Protein AF-0000000068186604 (afdb_homodimer)

Foldseek 3Di:
DEEFDPDPPDLLVLLVVQLQVLLVVVVDDDDYQDLPPPDQDDVVCCVPPSLVVLLVVLQVDLAEEYEAEDDPQEGHPRRVSSLVSHDCDDPPDGSAAQRAYAYEYEYLADWDCRHVVRVVVSCVVSNHHYDPAHAYHHNSVPQADPVSHGDDDPRSVSSSVRSVRRSVVSVVRSVCRCVVRDDPVVVVVVVVD/DEEFDPDPPDLLVLLVVQLQVLLVVVVDDDDYQDLPPPDQDDVVCCVPPSLVVLLVVLQVDLAEEYEAEDDPQEGHPRRVSSLVSHDCDDPPDGSAAQRAYAYEYEYLADWDCRHVVRVVVSCVVSNHHYDPAHAYHHNSVPQADPVSHGDDDPRSVSSSVRSVRRSVVSVVRSVCRCVVRDDPVVVVVVVVD

pLDDT: mean 96.83, std 3.5, range [75.94, 99.0]

Sequence (386 aa):
VLYGSLRDSSFSRKLAYELARLLEALGCDVRVYNPRGLPVRDPTLEDHVKVQELRALTQWSDGHVWVSPEMHGTVTGVFKNQIDWIPLNTGSLRPTQGKTCLVAQVNGGSQSFNAVNALRLLARWMRMPCCTNQSSVAKAWQEFDEAGRMKASGFRERVVDCAEEFAKFTAVMVPVAEQLTDRFSERQEKAREVLYGSLRDSSFSRKLAYELARLLEALGCDVRVYNPRGLPVRDPTLEDHVKVQELRALTQWSDGHVWVSPEMHGTVTGVFKNQIDWIPLNTGSLRPTQGKTCLVAQVNGGSQSFNAVNALRLLARWMRMPCCTNQSSVAKAWQEFDEAGRMKASGFRERVVDCAEEFAKFTAVMVPVAEQLTDRFSERQEKARE

InterPro domains:
  IPR005025 NADPH-dependent FMN reductase-like domain [PF03358] (1-142)
  IPR014063 Arsenate resistance ArsH [PTHR43590] (1-191)
  IPR014063 Arsenate resistance ArsH [TIGR02690] (1-189)
  IPR029039 Flavoprotein-like superfamily [G3DSA:3.40.50.360] (1-193)
  IPR029039 Flavoprotein-like superfamily [SSF52218] (1-189)

Structure (mmCIF, N/CA/C/O backbone):
data_AF-0000000068186604-model_v1
#
loop_
_entity.id
_entity.type
_entity.pdbx_description
1 polymer 'NADPH-dependent FMN reductase-like domain-containing protein'
#
loop_
_atom_site.group_PDB
_atom_site.id
_atom_site.type_symbol
_atom_site.label_atom_id
_atom_site.label_alt_id
_atom_site.label_comp_id
_atom_site.label_asym_id
_atom_site.label_entity_id
_atom_site.label_seq_id
_atom_site.pdbx_PDB_ins_code
_atom_site.Cartn_x
_atom_site.Cartn_y
_atom_site.Cartn_z
_atom_site.occupancy
_atom_site.B_iso_or_equiv
_atom_site.auth_seq_id
_atom_site.auth_comp_id
_atom_site.auth_asym_id
_atom_site.auth_atom_id
_atom_site.pdbx_PDB_model_num
ATOM 1 N N . VAL A 1 1 ? 3.023 -18.109 -3.285 1 98.94 1 VAL A N 1
ATOM 2 C CA . VAL A 1 1 ? 1.743 -17.406 -3.355 1 98.94 1 VAL A CA 1
ATOM 3 C C . VAL A 1 1 ? 1.575 -16.516 -2.135 1 98.94 1 VAL A C 1
ATOM 5 O O . VAL A 1 1 ? 1.765 -16.953 -0.999 1 98.94 1 VAL A O 1
ATOM 8 N N . LEU A 1 2 ? 1.278 -15.219 -2.424 1 98.94 2 LEU A N 1
ATOM 9 C CA . LEU A 1 2 ? 1.022 -14.234 -1.379 1 98.94 2 LEU A CA 1
ATOM 10 C C . LEU A 1 2 ? -0.429 -13.773 -1.416 1 98.94 2 LEU A C 1
ATOM 12 O O . LEU A 1 2 ? -1.009 -13.617 -2.494 1 98.94 2 LEU A O 1
ATOM 16 N N . TYR A 1 3 ? -1.055 -13.555 -0.255 1 98.88 3 TYR A N 1
ATOM 17 C CA . TYR A 1 3 ? -2.396 -12.984 -0.186 1 98.88 3 TYR A CA 1
ATOM 18 C C . TYR A 1 3 ? -2.461 -11.867 0.85 1 98.88 3 TYR A C 1
ATOM 20 O O . TYR A 1 3 ? -1.599 -11.773 1.727 1 98.88 3 TYR A O 1
ATOM 28 N N . GLY A 1 4 ? -3.498 -11.016 0.772 1 98.5 4 GLY A N 1
ATOM 29 C CA . GLY A 1 4 ? -3.385 -9.719 1.414 1 98.5 4 GLY A CA 1
ATOM 30 C C . GLY A 1 4 ? -4.453 -9.469 2.461 1 98.5 4 GLY A C 1
ATOM 31 O O . GLY A 1 4 ? -4.852 -8.328 2.697 1 98.5 4 GLY A O 1
ATOM 32 N N . SER A 1 5 ? -5.047 -10.516 3.059 1 97.44 5 SER A N 1
ATOM 33 C CA . SER A 1 5 ? -6.043 -10.297 4.102 1 97.44 5 SER A CA 1
ATOM 34 C C . SER A 1 5 ? -5.855 -11.266 5.262 1 97.44 5 SER A C 1
ATOM 36 O O . SER A 1 5 ? -5.574 -12.445 5.047 1 97.44 5 SER A O 1
ATOM 38 N N . LEU A 1 6 ? -6.027 -10.758 6.477 1 97.06 6 LEU A N 1
ATOM 39 C CA . LEU A 1 6 ? -5.887 -11.57 7.68 1 97.06 6 LEU A CA 1
ATOM 40 C C . LEU A 1 6 ? -7.25 -11.883 8.289 1 97.06 6 LEU A C 1
ATOM 42 O O . LEU A 1 6 ? -7.332 -12.438 9.391 1 97.06 6 LEU A O 1
ATOM 46 N N . ARG A 1 7 ? -8.32 -11.516 7.559 1 95.12 7 ARG A N 1
ATOM 47 C CA . ARG A 1 7 ? -9.656 -11.859 8.016 1 95.12 7 ARG A CA 1
ATOM 48 C C . ARG A 1 7 ? -9.836 -13.375 8.102 1 95.12 7 ARG A C 1
ATOM 50 O O . ARG A 1 7 ? -9.25 -14.117 7.316 1 95.12 7 ARG A O 1
ATOM 57 N N . ASP A 1 8 ? -10.68 -13.773 9 1 91.94 8 ASP A N 1
ATOM 58 C CA . ASP A 1 8 ? -10.961 -15.203 9.117 1 91.94 8 ASP A CA 1
ATOM 59 C C . ASP A 1 8 ? -11.547 -15.75 7.816 1 91.94 8 ASP A C 1
ATOM 61 O O . ASP A 1 8 ? -11.117 -16.797 7.336 1 91.94 8 ASP A O 1
ATOM 65 N N . SER A 1 9 ? -12.555 -15.039 7.359 1 92.38 9 SER A N 1
ATOM 66 C CA . SER A 1 9 ? -13.102 -15.375 6.047 1 92.38 9 SER A CA 1
ATOM 67 C C . SER A 1 9 ? -12.492 -14.508 4.953 1 92.38 9 SER A C 1
ATOM 69 O O . SER A 1 9 ? -13.141 -13.594 4.445 1 92.38 9 SER A O 1
ATOM 71 N N . SER A 1 10 ? -11.297 -14.805 4.57 1 96.44 10 SER A N 1
ATOM 72 C CA . SER A 1 10 ? -10.547 -14.031 3.584 1 96.44 10 SER A CA 1
ATOM 73 C C . SER A 1 10 ? -10.758 -14.578 2.176 1 96.44 10 SER A C 1
ATOM 75 O O . SER A 1 10 ? -10.328 -15.688 1.862 1 96.44 10 SER A O 1
ATOM 77 N N . PHE A 1 11 ? -11.32 -13.734 1.343 1 98.12 11 PHE A N 1
ATOM 78 C CA . PHE A 1 11 ? -11.555 -14.156 -0.032 1 98.12 11 PHE A CA 1
ATOM 79 C C . PHE A 1 11 ? -10.266 -14.109 -0.842 1 98.12 11 PHE A C 1
ATOM 81 O O . PHE A 1 11 ? -10.102 -14.859 -1.804 1 98.12 11 PHE A O 1
ATOM 88 N N . SER A 1 12 ? -9.336 -13.188 -0.485 1 98.56 12 SER A N 1
ATOM 89 C CA . SER A 1 12 ? -8.047 -13.227 -1.171 1 98.56 12 SER A CA 1
ATOM 90 C C . SER A 1 12 ? -7.281 -14.5 -0.851 1 98.56 12 SER A C 1
ATOM 92 O O . SER A 1 12 ? -6.586 -15.047 -1.71 1 98.56 12 SER A O 1
ATOM 94 N N . ARG A 1 13 ? -7.383 -14.984 0.366 1 98.56 13 ARG A N 1
ATOM 95 C CA . ARG A 1 13 ? -6.762 -16.25 0.735 1 98.56 13 ARG A CA 1
ATOM 96 C C . ARG A 1 13 ? -7.398 -17.406 -0.021 1 98.56 13 ARG A C 1
ATOM 98 O O . ARG A 1 13 ? -6.695 -18.297 -0.528 1 98.56 13 ARG A O 1
ATOM 105 N N . LYS A 1 14 ? -8.727 -17.422 -0.071 1 98.75 14 LYS A N 1
ATOM 106 C CA . LYS A 1 14 ? -9.422 -18.469 -0.812 1 98.75 14 LYS A CA 1
ATOM 107 C C . LYS A 1 14 ? -9 -18.484 -2.277 1 98.75 14 LYS A C 1
ATOM 109 O O . LYS A 1 14 ? -8.75 -19.547 -2.846 1 98.75 14 LYS A O 1
ATOM 114 N N . LEU A 1 15 ? -8.906 -17.328 -2.885 1 98.88 15 LEU A N 1
ATOM 115 C CA . LEU A 1 15 ? -8.469 -17.25 -4.273 1 98.88 15 LEU A CA 1
ATOM 116 C C . L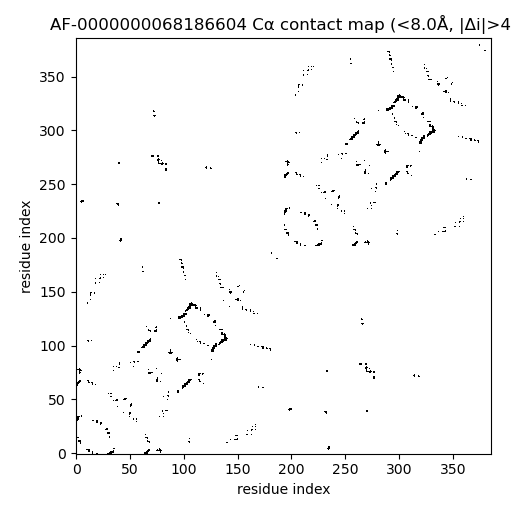EU A 1 15 ? -7.016 -17.703 -4.41 1 98.88 15 LEU A C 1
ATOM 118 O O . LEU A 1 15 ? -6.664 -18.391 -5.367 1 98.88 15 LEU A O 1
ATOM 122 N N . ALA A 1 16 ? -6.18 -17.281 -3.48 1 98.88 16 ALA A N 1
ATOM 123 C CA . ALA A 1 16 ? -4.785 -17.719 -3.469 1 98.88 16 ALA A CA 1
ATOM 124 C C . ALA A 1 16 ? -4.68 -19.234 -3.441 1 98.88 16 ALA A C 1
ATOM 126 O O . ALA A 1 16 ? -3.885 -19.828 -4.18 1 98.88 16 ALA A O 1
ATOM 127 N N . TYR A 1 17 ? -5.484 -19.859 -2.605 1 98.75 17 TYR A N 1
ATOM 128 C CA . TYR A 1 17 ? -5.477 -21.312 -2.506 1 98.75 17 TYR A CA 1
ATOM 129 C C . TYR A 1 17 ? -5.98 -21.953 -3.797 1 98.75 17 TYR A C 1
ATOM 131 O O . TYR A 1 17 ? -5.484 -23 -4.211 1 98.75 17 TYR A O 1
ATOM 139 N N . GLU A 1 18 ? -6.98 -21.344 -4.391 1 98.69 18 GLU A N 1
ATOM 140 C CA . GLU A 1 18 ? -7.465 -21.844 -5.676 1 98.69 18 GLU A CA 1
ATOM 141 C C . GLU A 1 18 ? -6.363 -21.797 -6.73 1 98.69 18 GLU A C 1
ATOM 143 O O . GLU A 1 18 ? -6.148 -22.781 -7.445 1 98.69 18 GLU A O 1
ATOM 148 N N . LEU A 1 19 ? -5.684 -20.719 -6.797 1 98.88 19 LEU A N 1
ATOM 149 C CA . LEU A 1 19 ? -4.578 -20.578 -7.738 1 98.88 19 LEU A CA 1
ATOM 150 C C . LEU A 1 19 ? -3.473 -21.578 -7.426 1 98.88 19 LEU A C 1
ATOM 152 O O . LEU A 1 19 ? -2.895 -22.188 -8.336 1 98.88 19 LEU A O 1
ATOM 156 N N . ALA A 1 20 ? -3.188 -21.781 -6.129 1 98.94 20 ALA A N 1
ATOM 157 C CA . ALA A 1 20 ? -2.176 -22.75 -5.715 1 98.94 20 ALA A CA 1
ATOM 158 C C . ALA A 1 20 ? -2.539 -24.156 -6.176 1 98.94 20 ALA A C 1
ATOM 160 O O . ALA A 1 20 ? -1.701 -24.859 -6.73 1 98.94 20 ALA A O 1
ATOM 161 N N . ARG A 1 21 ? -3.764 -24.547 -5.977 1 98.56 21 ARG A N 1
ATOM 162 C CA . ARG A 1 21 ? -4.227 -25.875 -6.375 1 98.56 21 ARG A CA 1
ATOM 163 C C . ARG A 1 21 ? -4.121 -26.062 -7.883 1 98.56 21 ARG A C 1
ATOM 165 O O . ARG A 1 21 ? -3.717 -27.125 -8.359 1 98.56 21 ARG A O 1
ATOM 172 N N . LEU A 1 22 ? -4.547 -25.047 -8.609 1 98.75 22 LEU A N 1
ATOM 173 C CA . LEU A 1 22 ? -4.48 -25.109 -10.07 1 98.75 22 LEU A CA 1
ATOM 174 C C . LEU A 1 22 ? -3.043 -25.281 -10.539 1 98.75 22 LEU A C 1
ATOM 176 O O . LEU A 1 22 ? -2.764 -26.109 -11.414 1 98.75 22 LEU A O 1
ATOM 180 N N . LEU A 1 23 ? -2.131 -24.5 -9.977 1 98.88 23 LEU A N 1
ATOM 181 C CA . LEU A 1 23 ? -0.729 -24.562 -10.375 1 98.88 23 LEU A CA 1
ATOM 182 C C . LEU A 1 23 ? -0.125 -25.906 -10.008 1 98.88 23 LEU A C 1
ATOM 184 O O . LEU A 1 23 ? 0.67 -26.469 -10.766 1 98.88 23 LEU A O 1
ATOM 188 N N . GLU A 1 24 ? -0.497 -26.484 -8.852 1 98.81 24 GLU A N 1
ATOM 189 C CA . GLU A 1 24 ? -0.065 -27.828 -8.492 1 98.81 24 GLU A CA 1
ATOM 190 C C . GLU A 1 24 ? -0.542 -28.859 -9.516 1 98.81 24 GLU A C 1
ATOM 192 O O . GLU A 1 24 ? 0.22 -29.734 -9.922 1 98.81 24 GLU A O 1
ATOM 197 N N . ALA A 1 25 ? -1.763 -28.734 -9.875 1 98.56 25 ALA A N 1
ATOM 198 C CA . ALA A 1 25 ? -2.336 -29.641 -10.859 1 98.56 25 ALA A CA 1
ATOM 199 C C . ALA A 1 25 ? -1.604 -29.547 -12.195 1 98.56 25 ALA A C 1
ATOM 201 O O . ALA A 1 25 ? -1.548 -30.516 -12.953 1 98.56 25 ALA A O 1
ATOM 202 N N . LEU A 1 26 ? -1.05 -28.391 -12.438 1 98.56 26 LEU A N 1
ATOM 203 C CA . LEU A 1 26 ? -0.309 -28.141 -13.672 1 98.56 26 LEU A CA 1
ATOM 204 C C . LEU A 1 26 ? 1.139 -28.609 -13.539 1 98.56 26 LEU A C 1
ATOM 206 O O . LEU A 1 26 ? 1.941 -28.422 -14.453 1 98.56 26 LEU A O 1
ATOM 210 N N . GLY A 1 27 ? 1.525 -29.172 -12.367 1 98.31 27 GLY A N 1
ATOM 211 C CA . GLY A 1 27 ? 2.832 -29.766 -12.18 1 98.31 27 GLY A CA 1
ATOM 212 C C . GLY A 1 27 ? 3.826 -28.859 -11.5 1 98.31 27 GLY A C 1
ATOM 213 O O . GLY A 1 27 ? 5.012 -29.172 -11.398 1 98.31 27 GLY A O 1
ATOM 214 N N . CYS A 1 28 ? 3.422 -27.688 -10.953 1 98.69 28 CYS A N 1
ATOM 215 C CA . CYS A 1 28 ? 4.305 -26.75 -10.266 1 98.69 28 CYS A CA 1
ATOM 216 C C . CYS A 1 28 ? 4.477 -27.141 -8.805 1 98.69 28 CYS A C 1
ATOM 218 O O . CYS A 1 28 ? 3.576 -27.719 -8.203 1 98.69 28 CYS A O 1
ATOM 220 N N . ASP A 1 29 ? 5.668 -26.953 -8.273 1 98.75 29 ASP A N 1
ATOM 221 C CA . ASP A 1 29 ? 5.867 -26.953 -6.824 1 98.75 29 ASP A CA 1
ATOM 222 C C . ASP A 1 29 ? 5.438 -25.625 -6.203 1 98.75 29 ASP A C 1
ATOM 224 O O . ASP A 1 29 ? 6.012 -24.578 -6.504 1 98.75 29 ASP A O 1
ATOM 228 N N . VAL A 1 30 ? 4.383 -25.672 -5.391 1 98.88 30 VAL A N 1
ATOM 229 C CA . VAL A 1 30 ? 3.734 -24.438 -4.961 1 98.88 30 VAL A CA 1
ATOM 230 C C . VAL A 1 30 ? 3.812 -24.312 -3.443 1 98.88 30 VAL A C 1
ATOM 232 O O . VAL A 1 30 ? 3.605 -25.297 -2.723 1 98.88 30 VAL A O 1
ATOM 235 N N . ARG A 1 31 ? 4.148 -23.188 -2.871 1 98.94 31 ARG A N 1
ATOM 236 C CA . ARG A 1 31 ? 4.105 -22.828 -1.456 1 98.94 31 ARG A CA 1
ATOM 237 C C . ARG A 1 31 ? 3.316 -21.547 -1.235 1 98.94 31 ARG A C 1
ATOM 239 O O . ARG A 1 31 ? 3.424 -20.594 -2.023 1 98.94 31 ARG A O 1
ATOM 246 N N . VAL A 1 32 ? 2.518 -21.578 -0.238 1 98.88 32 VAL A N 1
ATOM 247 C CA . VAL A 1 32 ? 1.724 -20.406 0.135 1 98.88 32 VAL A CA 1
ATOM 248 C C . VAL A 1 32 ? 2.271 -19.797 1.425 1 98.88 32 VAL A C 1
ATOM 250 O O . VAL A 1 32 ? 2.492 -20.516 2.408 1 98.88 32 VAL A O 1
ATOM 253 N N . TYR A 1 33 ? 2.543 -18.5 1.43 1 98.94 33 TYR A N 1
ATOM 254 C CA . TYR A 1 33 ? 3.014 -17.797 2.617 1 98.94 33 TYR A CA 1
ATOM 255 C C . TYR A 1 33 ? 1.844 -17.281 3.453 1 98.94 33 TYR A C 1
ATOM 257 O O . TYR A 1 33 ? 0.925 -16.656 2.93 1 98.94 33 TYR A O 1
ATOM 265 N N . ASN A 1 34 ? 1.803 -17.672 4.711 1 98.62 34 ASN A N 1
ATOM 266 C CA . ASN A 1 34 ? 0.856 -17.109 5.672 1 98.62 34 ASN A CA 1
ATOM 267 C C . ASN A 1 34 ? 1.382 -15.82 6.297 1 98.62 34 ASN A C 1
ATOM 269 O O . ASN A 1 34 ? 2.307 -15.852 7.113 1 98.62 34 ASN A O 1
ATOM 273 N N . PRO A 1 35 ? 0.751 -14.688 5.93 1 98.31 35 PRO A N 1
ATOM 274 C CA . PRO A 1 35 ? 1.321 -13.414 6.387 1 98.31 35 PRO A CA 1
ATOM 275 C C . PRO A 1 35 ? 0.981 -13.109 7.844 1 98.31 35 PRO A C 1
ATOM 277 O O . PRO A 1 35 ? 1.449 -12.109 8.398 1 98.31 35 PRO A O 1
ATOM 280 N N . ARG A 1 36 ? 0.162 -13.922 8.477 1 97.62 36 ARG A N 1
ATOM 281 C CA . ARG A 1 36 ? -0.13 -13.695 9.891 1 97.62 36 ARG A CA 1
ATOM 282 C C . ARG A 1 36 ? 1.148 -13.695 10.719 1 97.62 36 ARG A C 1
ATOM 284 O O . ARG A 1 36 ? 1.972 -14.609 10.602 1 97.62 36 ARG A O 1
ATOM 291 N N . GLY A 1 37 ? 1.317 -12.68 11.516 1 97.06 37 GLY A N 1
ATOM 292 C CA . GLY A 1 37 ? 2.486 -12.602 12.375 1 97.06 37 GLY A CA 1
ATOM 293 C C . GLY A 1 37 ? 3.627 -11.812 11.758 1 97.06 37 GLY A C 1
ATOM 294 O O . GLY A 1 37 ? 4.613 -11.508 12.438 1 97.06 37 GLY A O 1
ATOM 295 N N . LEU A 1 38 ? 3.609 -11.523 10.469 1 98.44 38 LEU A N 1
ATOM 296 C CA . LEU A 1 38 ? 4.617 -10.664 9.859 1 98.44 38 LEU A CA 1
ATOM 297 C C . LEU A 1 38 ? 4.551 -9.25 10.438 1 98.44 38 LEU A C 1
ATOM 299 O O . LEU A 1 38 ? 3.518 -8.586 10.344 1 98.44 38 LEU A O 1
ATOM 303 N N . PRO A 1 39 ? 5.602 -8.742 11.07 1 97.75 39 PRO A N 1
ATOM 304 C CA . PRO A 1 39 ? 5.547 -7.391 11.641 1 97.75 39 PRO A CA 1
ATOM 305 C C . PRO A 1 39 ? 5.551 -6.301 10.57 1 97.75 39 PRO A C 1
ATOM 307 O O . PRO A 1 39 ? 5.98 -6.539 9.438 1 97.75 39 PRO A O 1
ATOM 310 N N . VAL A 1 40 ? 4.984 -5.141 10.93 1 97.88 40 VAL A N 1
ATOM 311 C CA . VAL A 1 40 ? 5.16 -3.98 10.062 1 97.88 40 VAL A CA 1
ATOM 312 C C . VAL A 1 40 ? 6.648 -3.729 9.836 1 97.88 40 VAL A C 1
ATOM 314 O O . VAL A 1 40 ? 7.449 -3.812 10.773 1 97.88 40 VAL A O 1
ATOM 317 N N . ARG A 1 41 ? 7.035 -3.461 8.633 1 96.56 41 ARG A N 1
ATOM 318 C CA . ARG A 1 41 ? 8.445 -3.365 8.266 1 96.56 41 ARG A CA 1
ATOM 319 C C . ARG A 1 41 ? 9.172 -2.361 9.148 1 96.56 41 ARG A C 1
ATOM 321 O O . ARG A 1 41 ? 8.812 -1.182 9.188 1 96.56 41 ARG A O 1
ATOM 328 N N . ASP A 1 42 ? 10.086 -2.736 9.828 1 95.88 42 ASP A N 1
ATOM 329 C CA . ASP A 1 42 ? 11.047 -2.102 10.727 1 95.88 42 ASP A CA 1
ATOM 330 C C . ASP A 1 42 ? 12.414 -2.771 10.625 1 95.88 42 ASP A C 1
ATOM 332 O O . ASP A 1 42 ? 12.57 -3.939 10.992 1 95.88 42 ASP A O 1
ATOM 336 N N . PRO A 1 43 ? 13.414 -2.039 10.125 1 93.06 43 PRO A N 1
ATOM 337 C CA . PRO A 1 43 ? 14.719 -2.668 9.898 1 93.06 43 PRO A CA 1
ATOM 338 C C . PRO A 1 43 ? 15.266 -3.352 11.141 1 93.06 43 PRO A C 1
ATOM 340 O O . PRO A 1 43 ? 16.078 -4.273 11.039 1 93.06 43 PRO A O 1
ATOM 343 N N . THR A 1 44 ? 14.859 -2.971 12.328 1 95.38 44 THR A N 1
ATOM 344 C CA . THR A 1 44 ? 15.336 -3.58 13.562 1 95.38 44 THR A CA 1
ATOM 345 C C . THR A 1 44 ? 14.773 -4.984 13.727 1 95.38 44 THR A C 1
ATOM 347 O O . THR A 1 44 ? 15.234 -5.754 14.578 1 95.38 44 THR A O 1
ATOM 350 N N . LEU A 1 45 ? 13.812 -5.398 12.836 1 97.06 45 LEU A N 1
ATOM 351 C CA . LEU A 1 45 ? 13.141 -6.688 12.977 1 97.06 45 LEU A CA 1
ATOM 352 C C . LEU A 1 45 ? 13.508 -7.613 11.82 1 97.06 45 LEU A C 1
ATOM 354 O O . LEU A 1 45 ? 12.758 -8.539 11.5 1 97.06 45 LEU A O 1
ATOM 358 N N . GLU A 1 46 ? 14.641 -7.383 11.164 1 95.44 46 GLU A N 1
ATOM 359 C CA . GLU A 1 46 ? 15.023 -8.117 9.969 1 95.44 46 GLU A CA 1
ATOM 360 C C . GLU A 1 46 ? 15.195 -9.609 10.266 1 95.44 46 GLU A C 1
ATOM 362 O O . GLU A 1 46 ? 15.023 -10.445 9.375 1 95.44 46 GLU A O 1
ATOM 367 N N . ASP A 1 47 ? 15.453 -9.977 11.555 1 97.56 47 ASP A N 1
ATOM 368 C CA . ASP A 1 47 ? 15.734 -11.367 11.906 1 97.56 47 ASP A CA 1
ATOM 369 C C . ASP A 1 47 ? 14.461 -12.086 12.344 1 97.56 47 ASP A C 1
ATOM 371 O O . ASP A 1 47 ? 14.492 -13.281 12.656 1 97.56 47 ASP A O 1
ATOM 375 N N . HIS A 1 48 ? 13.367 -11.336 12.391 1 98.31 48 HIS A N 1
ATOM 376 C CA . HIS A 1 48 ? 12.109 -11.961 12.773 1 98.31 48 HIS A CA 1
ATOM 377 C C . HIS A 1 48 ? 11.812 -13.188 11.914 1 98.31 48 HIS A C 1
ATOM 379 O O . HIS A 1 48 ? 12.039 -13.164 10.703 1 98.31 48 HIS A O 1
ATOM 385 N N . VAL A 1 49 ? 11.273 -14.25 12.445 1 98.75 49 VAL A N 1
ATOM 386 C CA . VAL A 1 49 ? 11.125 -15.562 11.812 1 98.75 49 VAL A CA 1
ATOM 387 C C . VAL A 1 49 ? 10.219 -15.453 10.594 1 98.75 49 VAL A C 1
ATOM 389 O O . VAL A 1 49 ? 10.461 -16.094 9.57 1 98.75 49 VAL A O 1
ATOM 392 N N . LYS A 1 50 ? 9.172 -14.656 10.703 1 98.75 50 LYS A N 1
ATOM 393 C CA . LYS A 1 50 ? 8.234 -14.523 9.594 1 98.75 50 LYS A CA 1
ATOM 394 C C . LYS A 1 50 ? 8.875 -13.758 8.43 1 98.75 50 LYS A C 1
ATOM 396 O O . LYS A 1 50 ? 8.5 -13.953 7.273 1 98.75 50 LYS A O 1
ATOM 401 N N . VAL A 1 51 ? 9.789 -12.836 8.758 1 98.69 51 VAL A N 1
ATOM 402 C CA . VAL A 1 51 ? 10.547 -12.133 7.727 1 98.69 51 VAL A CA 1
ATOM 403 C C . VAL A 1 51 ? 11.492 -13.102 7.016 1 98.69 51 VAL A C 1
ATOM 405 O O . VAL A 1 51 ? 11.539 -13.141 5.785 1 98.69 51 VAL A O 1
ATOM 408 N N . GLN A 1 52 ? 12.156 -13.875 7.82 1 98.56 52 GLN A N 1
ATOM 409 C CA . GLN A 1 52 ? 13.078 -14.867 7.266 1 98.56 52 GLN A CA 1
ATOM 410 C C . GLN A 1 52 ? 12.336 -15.875 6.398 1 98.56 52 GLN A C 1
ATOM 412 O O . GLN A 1 52 ? 12.812 -16.25 5.324 1 98.56 52 GLN A O 1
ATOM 417 N N . GLU A 1 53 ? 11.219 -16.297 6.848 1 98.88 53 GLU A N 1
ATOM 418 C CA . GLU A 1 53 ? 10.406 -17.234 6.082 1 98.88 53 GLU A CA 1
ATOM 419 C C . GLU A 1 53 ? 10.023 -16.656 4.723 1 98.88 53 GLU A C 1
ATOM 421 O O . GLU A 1 53 ? 10.18 -17.328 3.695 1 98.88 53 GLU A O 1
ATOM 426 N N . LEU A 1 54 ? 9.547 -15.445 4.703 1 98.88 54 LEU A N 1
ATOM 427 C CA . LEU A 1 54 ? 9.148 -14.766 3.475 1 98.88 54 LEU A CA 1
ATOM 428 C C . LEU A 1 54 ? 10.32 -14.656 2.506 1 98.88 54 LEU A C 1
ATOM 430 O O . LEU A 1 54 ? 10.18 -14.969 1.32 1 98.88 54 LEU A O 1
ATOM 434 N N . ARG A 1 55 ? 11.414 -14.227 2.998 1 98.38 55 ARG A N 1
ATOM 435 C CA . ARG A 1 55 ? 12.594 -14.031 2.168 1 98.38 55 ARG A CA 1
ATOM 436 C C . ARG A 1 55 ? 13.125 -15.359 1.636 1 98.38 55 ARG A C 1
ATOM 438 O O . ARG A 1 55 ? 13.57 -15.438 0.491 1 98.38 55 ARG A O 1
ATOM 445 N N . ALA A 1 56 ? 13.07 -16.422 2.457 1 98.44 56 ALA A N 1
ATOM 446 C CA . ALA A 1 56 ? 13.484 -17.75 2.01 1 98.44 56 ALA A CA 1
ATOM 447 C C . ALA A 1 56 ? 12.594 -18.266 0.883 1 98.44 56 ALA A C 1
ATOM 449 O O . ALA A 1 56 ? 13.078 -18.844 -0.091 1 98.44 56 ALA A O 1
ATOM 450 N N . LEU A 1 57 ? 11.297 -18.031 1.06 1 98.81 57 LEU A N 1
ATOM 451 C CA . LEU A 1 57 ? 10.359 -18.438 0.025 1 98.81 57 LEU A CA 1
ATOM 452 C C . LEU A 1 57 ? 10.586 -17.656 -1.261 1 98.81 57 LEU A C 1
ATOM 454 O O . LEU A 1 57 ? 10.445 -18.203 -2.359 1 98.81 57 LEU A O 1
ATOM 458 N N . THR A 1 58 ? 10.875 -16.391 -1.135 1 98.62 58 THR A N 1
ATOM 459 C CA . THR A 1 58 ? 11.195 -15.562 -2.293 1 98.62 58 THR A CA 1
ATOM 460 C C . THR A 1 58 ? 12.414 -16.109 -3.027 1 98.62 58 THR A C 1
ATOM 462 O O . THR A 1 58 ? 12.406 -16.234 -4.254 1 98.62 58 THR A O 1
ATOM 465 N N . GLN A 1 59 ? 13.414 -16.469 -2.283 1 97.19 59 GLN A N 1
ATOM 466 C CA . GLN A 1 59 ? 14.625 -17.031 -2.869 1 97.19 59 GLN A CA 1
ATOM 467 C C . GLN A 1 59 ? 14.352 -18.359 -3.551 1 97.19 59 GLN A C 1
ATOM 469 O O . GLN A 1 59 ? 14.875 -18.641 -4.633 1 97.19 59 GLN A O 1
ATOM 474 N N . TRP A 1 60 ? 13.555 -19.125 -3.006 1 98.06 60 TRP A N 1
ATOM 475 C CA . TRP A 1 60 ? 13.234 -20.484 -3.469 1 98.06 60 TRP A CA 1
ATOM 476 C C . TRP A 1 60 ? 12.438 -20.438 -4.766 1 98.06 60 TRP A C 1
ATOM 478 O O . TRP A 1 60 ? 12.586 -21.297 -5.625 1 98.06 60 TRP A O 1
ATOM 488 N N . SER A 1 61 ? 11.656 -19.469 -5.016 1 98.38 61 SER A N 1
ATOM 489 C CA . SER A 1 61 ? 10.625 -19.469 -6.051 1 98.38 61 SER A CA 1
ATOM 490 C C . SER A 1 61 ? 11.195 -19.031 -7.398 1 98.38 61 SER A C 1
ATOM 492 O O . SER A 1 61 ? 12.141 -18.25 -7.453 1 98.38 61 SER A O 1
ATOM 494 N N . ASP A 1 62 ? 10.547 -19.578 -8.477 1 98.38 62 ASP A N 1
ATOM 495 C CA . ASP A 1 62 ? 10.797 -19.109 -9.836 1 98.38 62 ASP A CA 1
ATOM 496 C C . ASP A 1 62 ? 9.828 -18 -10.234 1 98.38 62 ASP A C 1
ATOM 498 O O . ASP A 1 62 ? 10.078 -17.266 -11.18 1 98.38 62 ASP A O 1
ATOM 502 N N . GLY A 1 63 ? 8.734 -17.922 -9.562 1 98.62 63 GLY A N 1
ATOM 503 C CA . GLY A 1 63 ? 7.688 -16.938 -9.797 1 98.62 63 GLY A CA 1
ATOM 504 C C . GLY A 1 63 ? 6.77 -16.75 -8.602 1 98.62 63 GLY A C 1
ATOM 505 O O . GLY A 1 63 ? 6.766 -17.562 -7.68 1 98.62 63 GLY A O 1
ATOM 506 N N . HIS A 1 64 ? 6.07 -15.633 -8.609 1 98.94 64 HIS A N 1
ATOM 507 C CA . HIS A 1 64 ? 5.141 -15.289 -7.539 1 98.94 64 HIS A CA 1
ATOM 508 C C . HIS A 1 64 ? 3.715 -15.18 -8.062 1 98.94 64 HIS A C 1
ATOM 510 O O . HIS A 1 64 ? 3.494 -14.727 -9.188 1 98.94 64 HIS A O 1
ATOM 516 N N . VAL A 1 65 ? 2.771 -15.602 -7.285 1 99 65 VAL A N 1
ATOM 517 C CA . VAL A 1 65 ? 1.36 -15.258 -7.434 1 99 65 VAL A CA 1
ATOM 518 C C . VAL A 1 65 ? 0.939 -14.305 -6.324 1 99 65 VAL A C 1
ATOM 520 O O . VAL A 1 65 ? 1.037 -14.633 -5.141 1 99 65 VAL A O 1
ATOM 523 N N . TRP A 1 66 ? 0.508 -13.094 -6.746 1 98.94 66 TRP A N 1
ATOM 524 C CA . TRP A 1 66 ? 0.105 -12.055 -5.801 1 98.94 66 TRP A CA 1
ATOM 525 C C . TRP A 1 66 ? -1.405 -11.852 -5.828 1 98.94 66 TRP A C 1
ATOM 527 O O . TRP A 1 66 ? -1.976 -11.531 -6.875 1 98.94 66 TRP A O 1
ATOM 537 N N . VAL A 1 67 ? -2.055 -12.07 -4.695 1 98.94 67 VAL A N 1
ATOM 538 C CA . VAL A 1 67 ? -3.5 -11.906 -4.574 1 98.94 67 VAL A CA 1
ATOM 539 C C . VAL A 1 67 ? -3.811 -10.883 -3.482 1 98.94 67 VAL A C 1
ATOM 541 O O . VAL A 1 67 ? -3.463 -11.086 -2.316 1 98.94 67 VAL A O 1
ATOM 544 N N . SER A 1 68 ? -4.492 -9.797 -3.824 1 98.88 68 SER A N 1
ATOM 545 C CA . SER A 1 68 ? -4.84 -8.781 -2.836 1 98.88 68 SER A CA 1
ATOM 546 C C . SER A 1 68 ? -6.316 -8.422 -2.91 1 98.88 68 SER A C 1
ATOM 548 O O . SER A 1 68 ? -6.883 -8.32 -4 1 98.88 68 SER A O 1
ATOM 550 N N . PRO A 1 69 ? -7.004 -8.266 -1.742 1 98.38 69 PRO A N 1
ATOM 551 C CA . PRO A 1 69 ? -8.25 -7.5 -1.798 1 98.38 69 PRO A CA 1
ATOM 552 C C . PRO A 1 69 ? -8.031 -6.02 -2.096 1 98.38 69 PRO A C 1
ATOM 554 O O . PRO A 1 69 ? -6.891 -5.543 -2.047 1 98.38 69 PRO A O 1
ATOM 557 N N . GLU A 1 70 ? -9.055 -5.395 -2.508 1 98 70 GLU A N 1
ATOM 558 C CA . GLU A 1 70 ? -9.016 -3.943 -2.65 1 98 70 GLU A CA 1
ATOM 559 C C . GLU A 1 70 ? -9.523 -3.248 -1.39 1 98 70 GLU A C 1
ATOM 561 O O . GLU A 1 70 ? -10.625 -3.531 -0.922 1 98 70 GLU A O 1
ATOM 566 N N . MET A 1 71 ? -8.703 -2.473 -0.795 1 97.06 71 MET A N 1
ATOM 567 C CA . MET A 1 71 ? -9.086 -1.632 0.338 1 97.06 71 MET A CA 1
ATOM 568 C C . MET A 1 71 ? -8.719 -0.173 0.078 1 97.06 71 MET A C 1
ATOM 570 O O . MET A 1 71 ? -7.574 0.139 -0.244 1 97.06 71 MET A O 1
ATOM 574 N N . HIS A 1 72 ? -9.773 0.62 0.207 1 96.88 72 HIS A N 1
ATOM 575 C CA . HIS A 1 72 ? -9.625 2.047 -0.059 1 96.88 72 HIS A CA 1
ATOM 576 C C . HIS A 1 72 ? -8.984 2.289 -1.421 1 96.88 72 HIS A C 1
ATOM 578 O O . HIS A 1 72 ? -8.039 3.072 -1.536 1 96.88 72 HIS A O 1
ATOM 584 N N . GLY A 1 73 ? -9.398 1.503 -2.391 1 96.56 73 GLY A N 1
ATOM 585 C CA . GLY A 1 73 ? -9.086 1.764 -3.787 1 96.56 73 GLY A CA 1
ATOM 586 C C . GLY A 1 73 ? -7.73 1.219 -4.207 1 96.56 73 GLY A C 1
ATOM 587 O O . GLY A 1 73 ? -7.219 1.565 -5.273 1 96.56 73 GLY A O 1
ATOM 588 N N . THR A 1 74 ? -7.078 0.442 -3.453 1 98.06 74 THR A N 1
ATOM 589 C CA . THR A 1 74 ? -5.762 -0.084 -3.797 1 98.06 74 THR A CA 1
ATOM 590 C C . THR A 1 74 ? -5.453 -1.339 -2.988 1 98.06 74 THR A C 1
ATOM 592 O O . THR A 1 74 ? -6.344 -1.92 -2.367 1 98.06 74 THR A O 1
ATOM 595 N N . VAL A 1 75 ? -4.188 -1.826 -3.041 1 98.56 75 VAL A N 1
ATOM 596 C CA . VAL A 1 75 ? -3.752 -3.008 -2.303 1 98.56 75 VAL A CA 1
ATOM 597 C C . VAL A 1 75 ? -3.814 -2.73 -0.802 1 98.56 75 VAL A C 1
ATOM 599 O O . VAL A 1 75 ? -3.764 -1.575 -0.375 1 98.56 75 VAL A O 1
ATOM 602 N N . THR A 1 76 ? -3.951 -3.793 -0.047 1 98.62 76 THR A N 1
ATOM 603 C CA . THR A 1 76 ? -4.02 -3.662 1.404 1 98.62 76 THR A CA 1
ATOM 604 C C . THR A 1 76 ? -2.633 -3.414 1.991 1 98.62 76 THR A C 1
ATOM 606 O O . THR A 1 76 ? -1.623 -3.771 1.382 1 98.62 76 THR A O 1
ATOM 609 N N . GLY A 1 77 ? -2.629 -2.816 3.184 1 98.56 77 GLY A N 1
ATOM 610 C CA . GLY A 1 77 ? -1.395 -2.727 3.945 1 98.56 77 GLY A CA 1
ATOM 611 C C . GLY A 1 77 ? -0.774 -4.078 4.238 1 98.56 77 GLY A C 1
ATOM 612 O O . GLY A 1 77 ? 0.45 -4.211 4.281 1 98.56 77 GLY A O 1
ATOM 613 N N . VAL A 1 78 ? -1.603 -5.09 4.473 1 98.69 78 VAL A N 1
ATOM 614 C CA . VAL A 1 78 ? -1.141 -6.457 4.699 1 98.69 78 VAL A CA 1
ATOM 615 C C . VAL A 1 78 ? -0.282 -6.91 3.52 1 98.69 78 VAL A C 1
ATOM 617 O O . VAL A 1 78 ? 0.809 -7.453 3.711 1 98.69 78 VAL A O 1
ATOM 620 N N . PHE A 1 79 ? -0.795 -6.68 2.344 1 98.88 79 PHE A N 1
ATOM 621 C CA . PHE A 1 79 ? -0.084 -7.145 1.157 1 98.88 79 PHE A CA 1
ATOM 622 C C . PHE A 1 79 ? 1.177 -6.32 0.925 1 98.88 79 PHE A C 1
ATOM 624 O O . PHE A 1 79 ? 2.256 -6.875 0.708 1 98.88 79 PHE A O 1
ATOM 631 N N . LYS A 1 80 ? 1.022 -4.949 0.913 1 98.81 80 LYS A N 1
ATOM 632 C CA . LYS A 1 80 ? 2.156 -4.074 0.636 1 98.81 80 LYS A CA 1
ATOM 633 C C . LYS A 1 80 ? 3.291 -4.312 1.627 1 98.81 80 LYS A C 1
ATOM 635 O O . LYS A 1 80 ? 4.469 -4.215 1.269 1 98.81 80 LYS A O 1
ATOM 640 N N . ASN A 1 81 ? 2.938 -4.578 2.873 1 98.75 81 ASN A N 1
ATOM 641 C CA . ASN A 1 81 ? 3.926 -4.867 3.906 1 98.75 81 ASN A CA 1
ATOM 642 C C . ASN A 1 81 ? 4.785 -6.074 3.539 1 98.75 81 ASN A C 1
ATOM 644 O O . ASN A 1 81 ? 5.992 -6.082 3.791 1 98.75 81 ASN A O 1
ATOM 648 N N . GLN A 1 82 ? 4.219 -7.113 2.973 1 98.88 82 GLN A N 1
ATOM 649 C CA . GLN A 1 82 ? 4.965 -8.281 2.512 1 98.88 82 GLN A CA 1
ATOM 650 C C . GLN A 1 82 ? 6.012 -7.887 1.471 1 98.88 82 GLN A C 1
ATOM 652 O O . GLN A 1 82 ? 7.176 -8.281 1.572 1 98.88 82 GLN A O 1
ATOM 657 N N . ILE A 1 83 ? 5.605 -7.09 0.512 1 98.81 83 ILE A N 1
ATOM 658 C CA . ILE A 1 83 ? 6.504 -6.695 -0.568 1 98.81 83 ILE A CA 1
ATOM 659 C C . ILE A 1 83 ? 7.617 -5.812 -0.014 1 98.81 83 ILE A C 1
ATOM 661 O O . ILE A 1 83 ? 8.766 -5.914 -0.443 1 98.81 83 ILE A O 1
ATOM 665 N N . ASP A 1 84 ? 7.289 -4.969 0.935 1 98.56 84 ASP A N 1
ATOM 666 C CA . ASP A 1 84 ? 8.281 -4.059 1.503 1 98.56 84 ASP A CA 1
ATOM 667 C C . ASP A 1 84 ? 9.383 -4.828 2.227 1 98.56 84 ASP A C 1
ATOM 669 O O . ASP A 1 84 ? 10.5 -4.328 2.375 1 98.56 84 ASP A O 1
ATOM 673 N N . TRP A 1 85 ? 9.102 -6.02 2.684 1 98.56 85 TRP A N 1
ATOM 674 C CA . TRP A 1 85 ? 10.094 -6.816 3.406 1 98.56 85 TRP A CA 1
ATOM 675 C C . TRP A 1 85 ? 11.023 -7.535 2.438 1 98.56 85 TRP A C 1
ATOM 677 O O . TRP A 1 85 ? 11.992 -8.172 2.857 1 98.56 85 TRP A O 1
ATOM 687 N N . ILE A 1 86 ? 10.75 -7.527 1.128 1 98.31 86 ILE A N 1
ATOM 688 C CA . ILE A 1 86 ? 11.578 -8.172 0.119 1 98.31 86 ILE A CA 1
ATOM 689 C C . ILE A 1 86 ? 12.531 -7.148 -0.501 1 98.31 86 ILE A C 1
ATOM 691 O O . ILE A 1 86 ? 12.094 -6.262 -1.242 1 98.31 86 ILE A O 1
ATOM 695 N N . PRO A 1 87 ? 13.797 -7.27 -0.222 1 95.88 87 PRO A N 1
ATOM 696 C CA . PRO A 1 87 ? 14.734 -6.289 -0.769 1 95.88 87 PRO A CA 1
ATOM 697 C C . PRO A 1 87 ? 15.023 -6.508 -2.252 1 95.88 87 PRO A C 1
ATOM 699 O O . PRO A 1 87 ? 14.906 -7.633 -2.748 1 95.88 87 PRO A O 1
ATOM 702 N N . LEU A 1 88 ? 15.383 -5.449 -2.938 1 94.56 88 LEU A N 1
ATOM 703 C CA . LEU A 1 88 ? 15.773 -5.566 -4.34 1 94.56 88 LEU A CA 1
ATOM 704 C C . LEU A 1 88 ? 17.156 -6.219 -4.469 1 94.56 88 LEU A C 1
ATOM 706 O O . LEU A 1 88 ? 17.422 -6.902 -5.457 1 94.56 88 LEU A O 1
ATOM 710 N N . ASN A 1 89 ? 17.984 -5.852 -3.475 1 91.38 89 ASN A N 1
ATOM 711 C CA . ASN A 1 89 ? 19.344 -6.367 -3.463 1 91.38 89 ASN A CA 1
ATOM 712 C C . ASN A 1 89 ? 19.734 -6.883 -2.082 1 91.38 89 ASN A C 1
ATOM 714 O O . ASN A 1 89 ? 19.375 -6.285 -1.066 1 91.38 89 ASN A O 1
ATOM 718 N N . THR A 1 90 ? 20.344 -7.965 -2.016 1 88.88 90 THR A N 1
ATOM 719 C CA . THR A 1 90 ? 21.031 -8.516 -0.853 1 88.88 90 THR A CA 1
ATOM 720 C C . THR A 1 90 ? 22.422 -9.008 -1.233 1 88.88 90 THR A C 1
ATOM 722 O O . THR A 1 90 ? 22.578 -10.094 -1.796 1 88.88 90 THR A O 1
ATOM 725 N N . GLY A 1 91 ? 23.391 -8.172 -0.807 1 85.19 91 GLY A N 1
ATOM 726 C CA . GLY A 1 91 ? 24.688 -8.5 -1.353 1 85.19 91 GLY A CA 1
ATOM 727 C C . GLY A 1 91 ? 24.719 -8.531 -2.869 1 85.19 91 GLY A C 1
ATOM 728 O O . GLY A 1 91 ? 24.328 -7.559 -3.52 1 85.19 91 GLY A O 1
ATOM 729 N N . SER A 1 92 ? 25.141 -9.602 -3.395 1 82 92 SER A N 1
ATOM 730 C CA . SER A 1 92 ? 25.203 -9.758 -4.844 1 82 92 SER A CA 1
ATOM 731 C C . SER A 1 92 ? 23.922 -10.359 -5.402 1 82 92 SER A C 1
ATOM 733 O O . SER A 1 92 ? 23.75 -10.461 -6.617 1 82 92 SER A O 1
ATOM 735 N N . LEU A 1 93 ? 23.062 -10.664 -4.484 1 87.94 93 LEU A N 1
ATOM 736 C CA . LEU A 1 93 ? 21.828 -11.305 -4.906 1 87.94 93 LEU A CA 1
ATOM 737 C C . LEU A 1 93 ? 20.734 -10.266 -5.18 1 87.94 93 LEU A C 1
ATOM 739 O O . LEU A 1 93 ? 20.703 -9.219 -4.531 1 87.94 93 LEU A O 1
ATOM 743 N N . ARG A 1 94 ? 19.938 -10.562 -6.215 1 93.44 94 ARG A N 1
ATOM 744 C CA . ARG A 1 94 ? 18.703 -9.836 -6.539 1 93.44 94 ARG A CA 1
ATOM 745 C C . ARG A 1 94 ? 17.484 -10.742 -6.395 1 93.44 94 ARG A C 1
ATOM 747 O O . ARG A 1 94 ? 17.047 -11.359 -7.363 1 93.44 94 ARG A O 1
ATOM 754 N N . PRO A 1 95 ? 16.875 -10.672 -5.242 1 96 95 PRO A N 1
ATOM 755 C CA . PRO A 1 95 ? 15.93 -11.727 -4.844 1 96 95 PRO A CA 1
ATOM 756 C C . PRO A 1 95 ? 14.766 -11.867 -5.82 1 96 95 PRO A C 1
ATOM 758 O O . PRO A 1 95 ? 14.266 -12.977 -6.031 1 96 95 PRO A O 1
ATOM 761 N N . THR A 1 96 ? 14.32 -10.797 -6.457 1 97.62 96 THR A N 1
ATOM 762 C CA . THR A 1 96 ? 13.094 -10.898 -7.25 1 97.62 96 THR A CA 1
ATOM 763 C C . THR A 1 96 ? 13.398 -10.695 -8.734 1 97.62 96 THR A C 1
ATOM 765 O O . THR A 1 96 ? 12.562 -11 -9.586 1 97.62 96 THR A O 1
ATOM 768 N N . GLN A 1 97 ? 14.57 -10.25 -9.07 1 95.88 97 GLN A N 1
ATOM 769 C CA . GLN A 1 97 ? 14.883 -9.891 -10.453 1 95.88 97 GLN A CA 1
ATOM 770 C C . GLN A 1 97 ? 14.773 -11.102 -11.375 1 95.88 97 GLN A C 1
ATOM 772 O O . GLN A 1 97 ? 15.391 -12.141 -11.125 1 95.88 97 GLN A O 1
ATOM 777 N N . GLY A 1 98 ? 13.953 -10.906 -12.367 1 95.62 98 GLY A N 1
ATOM 778 C CA . GLY A 1 98 ? 13.812 -11.938 -13.375 1 95.62 98 GLY A CA 1
ATOM 779 C C . GLY A 1 98 ? 12.797 -13 -13.008 1 95.62 98 GLY A C 1
ATOM 780 O O . GLY A 1 98 ? 12.43 -13.828 -13.844 1 95.62 98 GLY A O 1
ATOM 781 N N . LYS A 1 99 ? 12.32 -13.055 -11.75 1 98 99 LYS A N 1
ATOM 782 C CA . LYS A 1 99 ? 11.242 -13.961 -11.375 1 98 99 LYS A CA 1
ATOM 783 C C . LYS A 1 99 ? 9.906 -13.484 -11.938 1 98 99 LYS A C 1
ATOM 785 O O . LYS A 1 99 ? 9.672 -12.281 -12.062 1 98 99 LYS A O 1
ATOM 790 N N . THR A 1 100 ? 9.062 -14.414 -12.273 1 98.75 100 THR A N 1
ATOM 791 C CA . THR A 1 100 ? 7.801 -14.055 -12.914 1 98.75 100 THR A CA 1
ATOM 792 C C . THR A 1 100 ? 6.73 -13.75 -11.867 1 98.75 100 THR A C 1
ATOM 794 O O . THR A 1 100 ? 6.91 -14.047 -10.688 1 98.75 100 THR A O 1
ATOM 797 N N . CYS A 1 101 ? 5.652 -13.078 -12.32 1 98.88 101 CYS A N 1
ATOM 798 C CA . CYS A 1 101 ? 4.586 -12.695 -11.406 1 98.88 101 CYS A CA 1
ATOM 799 C C . CYS A 1 101 ? 3.219 -12.828 -12.062 1 98.88 101 CYS A C 1
ATOM 801 O O . CYS A 1 101 ? 3.055 -12.5 -13.242 1 98.88 101 CYS A O 1
ATOM 803 N N . LEU A 1 102 ? 2.27 -13.367 -11.398 1 98.94 102 LEU A N 1
ATOM 804 C CA . LEU A 1 102 ? 0.842 -13.312 -11.695 1 98.94 102 LEU A CA 1
ATOM 805 C C . LEU A 1 102 ? 0.097 -12.492 -10.641 1 98.94 102 LEU A C 1
ATOM 807 O O . LEU A 1 102 ? 0.355 -12.633 -9.445 1 98.94 102 LEU A O 1
ATOM 811 N N . VAL A 1 103 ? -0.842 -11.641 -11.117 1 98.94 103 VAL A N 1
ATOM 812 C CA . VAL A 1 103 ? -1.548 -10.797 -10.156 1 98.94 103 VAL A CA 1
ATOM 813 C C . VAL A 1 103 ? -3.049 -11.07 -10.227 1 98.94 103 VAL A C 1
ATOM 815 O O . VAL A 1 103 ? -3.588 -11.32 -11.312 1 98.94 103 VAL A O 1
ATOM 818 N N . ALA A 1 104 ? -3.67 -11.031 -9.141 1 98.94 104 ALA A N 1
ATOM 819 C CA . ALA A 1 104 ? -5.109 -11.219 -9 1 98.94 104 ALA A CA 1
ATOM 820 C C . ALA A 1 104 ? -5.672 -10.367 -7.867 1 98.94 104 ALA A C 1
ATOM 822 O O . ALA A 1 104 ? -4.93 -9.953 -6.969 1 98.94 104 ALA A O 1
ATOM 823 N N . GLN A 1 105 ? -6.953 -10 -7.953 1 98.94 105 GLN A N 1
ATOM 824 C CA . GLN A 1 105 ? -7.605 -9.258 -6.879 1 98.94 105 GLN A CA 1
ATOM 825 C C . GLN A 1 105 ? -9.016 -9.789 -6.621 1 98.94 105 GLN A C 1
ATOM 827 O O . GLN A 1 105 ? -9.578 -10.492 -7.461 1 98.94 105 GLN A O 1
ATOM 832 N N . VAL A 1 106 ? -9.492 -9.539 -5.426 1 98.75 106 VAL A N 1
ATOM 833 C CA . VAL A 1 106 ? -10.898 -9.742 -5.078 1 98.75 106 VAL A CA 1
ATOM 834 C C . VAL A 1 106 ? -11.5 -8.422 -4.59 1 98.75 106 VAL A C 1
ATOM 836 O O . VAL A 1 106 ? -10.797 -7.582 -4.027 1 98.75 106 VAL A O 1
ATOM 839 N N . ASN A 1 107 ? -12.758 -8.281 -4.875 1 97.69 107 ASN A N 1
ATOM 840 C CA . ASN A 1 107 ? -13.508 -7.102 -4.453 1 97.69 107 ASN A CA 1
ATOM 841 C C . ASN A 1 107 ? -14.781 -7.488 -3.711 1 97.69 107 ASN A C 1
ATOM 843 O O . ASN A 1 107 ? -15.391 -8.523 -4 1 97.69 107 ASN A O 1
ATOM 847 N N . GLY A 1 108 ? -15.117 -6.648 -2.734 1 95.06 108 GLY A N 1
ATOM 848 C CA . GLY A 1 108 ? -16.406 -6.824 -2.104 1 95.06 108 GLY A CA 1
ATOM 849 C C . GLY A 1 108 ? -17.562 -6.336 -2.961 1 95.06 108 GLY A C 1
ATOM 850 O O . GLY A 1 108 ? -18.641 -6.93 -2.959 1 95.06 108 GLY A O 1
ATOM 851 N N . GLY A 1 109 ? -17.312 -5.246 -3.646 1 94.31 109 GLY A N 1
ATOM 852 C CA . GLY A 1 109 ? -18.359 -4.629 -4.461 1 94.31 109 GLY A CA 1
ATOM 853 C C . GLY A 1 109 ? -18.188 -4.914 -5.941 1 94.31 109 GLY A C 1
ATOM 854 O O . GLY A 1 109 ? -17.734 -5.988 -6.328 1 94.31 109 GLY A O 1
ATOM 855 N N . SER A 1 110 ? -18.641 -3.914 -6.738 1 93.5 110 SER A N 1
ATOM 856 C CA . SER A 1 110 ? -18.656 -4.031 -8.195 1 93.5 110 SER A CA 1
ATOM 857 C C . SER A 1 110 ? -17.234 -4.152 -8.742 1 93.5 110 SER A C 1
ATOM 859 O O . SER A 1 110 ? -16.266 -3.994 -8 1 93.5 110 SER A O 1
ATOM 861 N N . GLN A 1 111 ? -17.156 -4.539 -10 1 94.75 111 GLN A N 1
ATOM 862 C CA . GLN A 1 111 ? -15.898 -4.801 -10.68 1 94.75 111 GLN A CA 1
ATOM 863 C C . GLN A 1 111 ? -14.945 -3.613 -10.547 1 94.75 111 GLN A C 1
ATOM 865 O O . GLN A 1 111 ? -15.367 -2.461 -10.672 1 94.75 111 GLN A O 1
ATOM 870 N N . SER A 1 112 ? -13.75 -3.906 -10.18 1 97 112 SER A N 1
ATOM 871 C CA . SER A 1 112 ? -12.641 -2.959 -10.109 1 97 112 SER A CA 1
ATOM 872 C C . SER A 1 112 ? -11.336 -3.604 -10.562 1 97 112 SER A C 1
ATOM 874 O O . SER A 1 112 ? -11.227 -4.828 -10.594 1 97 112 SER A O 1
ATOM 876 N N . PHE A 1 113 ? -10.422 -2.766 -11 1 98.06 113 PHE A N 1
ATOM 877 C CA . PHE A 1 113 ? -9.102 -3.262 -11.375 1 98.06 113 PHE A CA 1
ATOM 878 C C . PHE A 1 113 ? -8.008 -2.473 -10.672 1 98.06 113 PHE A C 1
ATOM 880 O O . PHE A 1 113 ? -6.84 -2.531 -11.062 1 98.06 113 PHE A O 1
ATOM 887 N N . ASN A 1 114 ? -8.352 -1.709 -9.609 1 98 114 ASN A N 1
ATOM 888 C CA . ASN A 1 114 ? -7.387 -0.835 -8.938 1 98 114 ASN A CA 1
ATOM 889 C C . ASN A 1 114 ? -6.246 -1.632 -8.312 1 98 114 ASN A C 1
ATOM 891 O O . ASN A 1 114 ? -5.074 -1.295 -8.492 1 98 114 ASN A O 1
ATOM 895 N N . ALA A 1 115 ? -6.598 -2.699 -7.656 1 98.5 115 ALA A N 1
ATOM 896 C CA . ALA A 1 115 ? -5.582 -3.445 -6.918 1 98.5 115 ALA A CA 1
ATOM 897 C C . ALA A 1 115 ? -4.645 -4.188 -7.867 1 98.5 115 ALA A C 1
ATOM 899 O O . ALA A 1 115 ? -3.432 -4.227 -7.652 1 98.5 115 ALA A O 1
ATOM 900 N N . VAL A 1 116 ? -5.113 -4.812 -8.945 1 98.69 116 VAL A N 1
ATOM 901 C CA . VAL A 1 116 ? -4.234 -5.516 -9.875 1 98.69 116 VAL A CA 1
ATOM 902 C C . VAL A 1 116 ? -3.336 -4.516 -10.602 1 98.69 116 VAL A C 1
ATOM 904 O O . VAL A 1 116 ? -2.188 -4.824 -10.922 1 98.69 116 VAL A O 1
ATOM 907 N N . ASN A 1 117 ? -3.891 -3.334 -10.867 1 98.25 117 ASN A N 1
ATOM 908 C CA . ASN A 1 117 ? -3.043 -2.301 -11.453 1 98.25 117 ASN A CA 1
ATOM 909 C C . ASN A 1 117 ? -1.897 -1.92 -10.516 1 98.25 117 ASN A C 1
ATOM 911 O O . ASN A 1 117 ? -0.756 -1.772 -10.961 1 98.25 117 ASN A O 1
ATOM 915 N N . ALA A 1 118 ? -2.225 -1.745 -9.281 1 98.44 118 ALA A N 1
ATOM 916 C CA . ALA A 1 118 ? -1.192 -1.447 -8.289 1 98.44 118 ALA A CA 1
ATOM 917 C C . ALA A 1 118 ? -0.18 -2.586 -8.195 1 98.44 118 ALA A C 1
ATOM 919 O O . ALA A 1 118 ? 1.025 -2.346 -8.086 1 98.44 118 ALA A O 1
ATOM 920 N N . LEU A 1 119 ? -0.645 -3.814 -8.258 1 98.81 119 LEU A N 1
ATOM 921 C CA . LEU A 1 119 ? 0.234 -4.977 -8.172 1 98.81 119 LEU A CA 1
ATOM 922 C C . LEU A 1 119 ? 1.162 -5.051 -9.375 1 98.81 119 LEU A C 1
ATOM 924 O O . LEU A 1 119 ? 2.336 -5.406 -9.242 1 98.81 119 LEU A O 1
ATOM 928 N N . ARG A 1 120 ? 0.671 -4.781 -10.523 1 98.44 120 ARG A N 1
ATOM 929 C CA . ARG A 1 120 ? 1.503 -4.793 -11.719 1 98.44 120 ARG A CA 1
ATOM 930 C C . ARG A 1 120 ? 2.607 -3.744 -11.625 1 98.44 120 ARG A C 1
ATOM 932 O O . ARG A 1 120 ? 3.738 -3.988 -12.047 1 98.44 120 ARG A O 1
ATOM 939 N N . LEU A 1 121 ? 2.23 -2.562 -11.109 1 97.25 121 LEU A N 1
ATOM 940 C CA . LEU A 1 121 ? 3.24 -1.533 -10.891 1 97.25 121 LEU A CA 1
ATOM 941 C C . LEU A 1 121 ? 4.312 -2.023 -9.922 1 97.25 121 LEU A C 1
ATOM 943 O O . LEU A 1 121 ? 5.508 -1.839 -10.164 1 97.25 121 LEU A O 1
ATOM 947 N N . LEU A 1 122 ? 3.883 -2.648 -8.859 1 98.5 122 LEU A N 1
ATOM 948 C CA . LEU A 1 122 ? 4.82 -3.195 -7.883 1 98.5 122 LEU A CA 1
ATOM 949 C C . LEU A 1 122 ? 5.727 -4.238 -8.523 1 98.5 122 LEU A C 1
ATOM 951 O O . LEU A 1 122 ? 6.93 -4.27 -8.25 1 98.5 122 LEU A O 1
ATOM 955 N N . ALA A 1 123 ? 5.133 -5.117 -9.375 1 98.62 123 ALA A N 1
ATOM 956 C CA . ALA A 1 123 ? 5.926 -6.141 -10.047 1 98.62 123 ALA A CA 1
ATOM 957 C C . ALA A 1 123 ? 7.039 -5.512 -10.883 1 98.62 123 ALA A C 1
ATOM 959 O O . ALA A 1 123 ? 8.172 -5.996 -10.875 1 98.62 123 ALA A O 1
ATOM 960 N N . ARG A 1 124 ? 6.68 -4.445 -11.555 1 97.81 124 ARG A N 1
ATOM 961 C CA . ARG A 1 124 ? 7.68 -3.744 -12.352 1 97.81 124 ARG A CA 1
ATOM 962 C C . ARG A 1 124 ? 8.812 -3.215 -11.469 1 97.81 124 ARG A C 1
ATOM 964 O O . ARG A 1 124 ? 9.984 -3.375 -11.797 1 97.81 124 ARG A O 1
ATOM 971 N N . TRP A 1 125 ? 8.445 -2.574 -10.414 1 97.5 125 TRP A N 1
ATOM 972 C CA . TRP A 1 125 ? 9.438 -1.99 -9.523 1 97.5 125 TRP A CA 1
ATOM 973 C C . TRP A 1 125 ? 10.281 -3.074 -8.859 1 97.5 125 TRP A C 1
ATOM 975 O O . TRP A 1 125 ? 11.453 -2.848 -8.531 1 97.5 125 TRP A O 1
ATOM 985 N N . MET A 1 126 ? 9.734 -4.266 -8.703 1 98.06 126 MET A N 1
ATOM 986 C CA . MET A 1 126 ? 10.453 -5.398 -8.133 1 98.06 126 MET A CA 1
ATOM 987 C C . MET A 1 126 ? 11.219 -6.16 -9.211 1 98.06 126 MET A C 1
ATOM 989 O O . MET A 1 126 ? 11.844 -7.18 -8.93 1 98.06 126 MET A O 1
ATOM 993 N N . ARG A 1 127 ? 11.125 -5.691 -10.469 1 96.75 127 ARG A N 1
ATOM 994 C CA . ARG A 1 127 ? 11.844 -6.215 -11.625 1 96.75 127 ARG A CA 1
ATOM 995 C C . ARG A 1 127 ? 11.375 -7.625 -11.969 1 96.75 127 ARG A C 1
ATOM 997 O O . ARG A 1 127 ? 12.195 -8.492 -12.297 1 96.75 127 ARG A O 1
ATOM 1004 N N . MET A 1 128 ? 10.07 -7.762 -11.828 1 98.25 128 MET A N 1
ATOM 1005 C CA . MET A 1 128 ? 9.453 -9.055 -12.117 1 98.25 128 MET A CA 1
ATOM 1006 C C . MET A 1 128 ? 8.578 -8.977 -13.359 1 98.25 128 MET A C 1
ATOM 1008 O O . MET A 1 128 ? 7.555 -8.281 -13.367 1 98.25 128 MET A O 1
ATOM 1012 N N . PRO A 1 129 ? 8.977 -9.68 -14.477 1 98.19 129 PRO A N 1
ATOM 1013 C CA . PRO A 1 129 ? 8.023 -9.773 -15.578 1 98.19 129 PRO A CA 1
ATOM 1014 C C . PRO A 1 129 ? 6.676 -10.359 -15.156 1 98.19 129 PRO A C 1
ATOM 1016 O O . PRO A 1 129 ? 6.637 -11.406 -14.508 1 98.19 129 PRO A O 1
ATOM 1019 N N . CYS A 1 130 ? 5.598 -9.68 -15.477 1 97.75 130 CYS A N 1
ATOM 1020 C CA . CYS A 1 130 ? 4.25 -10.055 -15.055 1 97.75 130 CYS A CA 1
ATOM 1021 C C . CYS A 1 130 ? 3.447 -10.602 -16.234 1 97.75 130 CYS A C 1
ATOM 1023 O O . CYS A 1 130 ? 3.512 -10.055 -17.344 1 97.75 130 CYS A O 1
ATOM 1025 N N . CYS A 1 131 ? 2.688 -11.609 -15.984 1 95.88 131 CYS A N 1
ATOM 1026 C CA . CYS A 1 131 ? 1.771 -12.133 -16.984 1 95.88 131 CYS A CA 1
ATOM 1027 C C . CYS A 1 131 ? 0.834 -11.047 -17.5 1 95.88 131 CYS A C 1
ATOM 1029 O O . CYS A 1 131 ? 0.471 -10.133 -16.75 1 95.88 131 CYS A O 1
ATOM 1031 N N . THR A 1 132 ? 0.513 -11.297 -18.734 1 96.44 132 THR A N 1
ATOM 1032 C CA . THR A 1 132 ? -0.376 -10.305 -19.328 1 96.44 132 THR A CA 1
ATOM 1033 C C . THR A 1 132 ? -1.768 -10.383 -18.703 1 96.44 132 THR A C 1
ATOM 1035 O O . THR A 1 132 ? -2.33 -9.367 -18.297 1 96.44 132 THR A O 1
ATOM 1038 N N . ASN A 1 133 ? -2.271 -11.602 -18.656 1 97.5 133 ASN A N 1
ATOM 1039 C CA . ASN A 1 133 ? -3.623 -11.758 -18.125 1 97.5 133 ASN A CA 1
ATOM 1040 C C . ASN A 1 133 ? -3.637 -11.703 -16.594 1 97.5 133 ASN A C 1
ATOM 1042 O O . ASN A 1 133 ? -2.639 -12.031 -15.953 1 97.5 133 ASN A O 1
ATOM 1046 N N . GLN A 1 134 ? -4.684 -11.203 -16.047 1 98.56 134 GLN A N 1
ATOM 1047 C CA . GLN A 1 134 ? -4.914 -11.047 -14.625 1 98.56 134 GLN A CA 1
ATOM 1048 C C . GLN A 1 134 ? -6.352 -11.398 -14.25 1 98.56 134 GLN A C 1
ATOM 1050 O O . GLN A 1 134 ? -7.207 -11.531 -15.125 1 98.56 134 GLN A O 1
ATOM 1055 N N . SER A 1 135 ? -6.543 -11.648 -13.031 1 98.69 135 SER A N 1
ATOM 1056 C CA . SER A 1 135 ? -7.883 -11.977 -12.555 1 98.69 135 SER A CA 1
ATOM 1057 C C . SER A 1 135 ? -8.391 -10.93 -11.562 1 98.69 135 SER A C 1
ATOM 1059 O O . SER A 1 135 ? -7.645 -10.484 -10.688 1 98.69 135 SER A O 1
ATOM 1061 N N . SER A 1 136 ? -9.57 -10.438 -11.75 1 98.81 136 SER A N 1
ATOM 1062 C CA . SER A 1 136 ? -10.305 -9.594 -10.812 1 98.81 136 SER A CA 1
ATOM 1063 C C . SER A 1 136 ? -11.688 -10.172 -10.516 1 98.81 136 SER A C 1
ATOM 1065 O O . SER A 1 136 ? -12.539 -10.258 -11.406 1 98.81 136 SER A O 1
ATOM 1067 N N . VAL A 1 137 ? -11.922 -10.57 -9.281 1 98.75 137 VAL A N 1
ATOM 1068 C CA . VAL A 1 137 ? -13.172 -11.234 -8.914 1 98.75 137 VAL A CA 1
ATOM 1069 C C . VAL A 1 137 ? -14.07 -10.258 -8.156 1 98.75 137 VAL A C 1
ATOM 1071 O O . VAL A 1 137 ? -13.828 -9.961 -6.984 1 98.75 137 VAL A O 1
ATOM 1074 N N . ALA A 1 138 ? -15.148 -9.82 -8.773 1 98.38 138 ALA A N 1
ATOM 1075 C CA . ALA A 1 138 ? -16.109 -8.906 -8.156 1 98.38 138 ALA A CA 1
ATOM 1076 C C . ALA A 1 138 ? -17.047 -9.656 -7.219 1 98.38 138 ALA A C 1
ATOM 1078 O O . ALA A 1 138 ? -17.328 -10.844 -7.422 1 98.38 138 ALA A O 1
ATOM 1079 N N . LYS A 1 139 ? -17.625 -8.922 -6.211 1 98 139 LYS A N 1
ATOM 1080 C CA . LYS A 1 139 ? -18.547 -9.531 -5.258 1 98 139 LYS A CA 1
ATOM 1081 C C . LYS A 1 139 ? -18.062 -10.922 -4.84 1 98 139 LYS A C 1
ATOM 1083 O O . LYS A 1 139 ? -18.828 -11.891 -4.91 1 98 139 LYS A O 1
ATOM 1088 N N . ALA A 1 140 ? -16.828 -11.023 -4.426 1 98 140 ALA A N 1
ATOM 1089 C CA . ALA A 1 140 ? -16.125 -12.281 -4.191 1 98 140 ALA A CA 1
ATOM 1090 C C . ALA A 1 140 ? -16.891 -13.164 -3.213 1 98 140 ALA A C 1
ATOM 1092 O O . ALA A 1 140 ? -16.812 -14.391 -3.281 1 98 140 ALA A O 1
ATOM 1093 N N . TRP A 1 141 ? -17.641 -12.562 -2.301 1 96.44 141 TRP A N 1
ATOM 1094 C CA . TRP A 1 141 ? -18.391 -13.297 -1.288 1 96.44 141 TRP A CA 1
ATOM 1095 C C . TRP A 1 141 ? -19.422 -14.219 -1.933 1 96.44 141 TRP A C 1
ATOM 1097 O O . TRP A 1 141 ? -19.938 -15.141 -1.293 1 96.44 141 TRP A O 1
ATOM 1107 N N . GLN A 1 142 ? -19.672 -14.031 -3.184 1 97.75 142 GLN A N 1
ATOM 1108 C CA . GLN A 1 142 ? -20.641 -14.859 -3.896 1 97.75 142 GLN A CA 1
ATOM 1109 C C . GLN A 1 142 ? -19.953 -15.984 -4.652 1 97.75 142 GLN A C 1
ATOM 1111 O O . GLN A 1 142 ? -20.609 -16.875 -5.195 1 97.75 142 GLN A O 1
ATOM 1116 N N . GLU A 1 143 ? -18.688 -15.977 -4.684 1 98.31 143 GLU A N 1
ATOM 1117 C CA . GLU A 1 143 ? -18 -16.75 -5.715 1 98.31 143 GLU A CA 1
ATOM 1118 C C . GLU A 1 143 ? -17.344 -18 -5.117 1 98.31 143 GLU A C 1
ATOM 1120 O O . GLU A 1 143 ? -16.75 -18.797 -5.84 1 98.31 143 GLU A O 1
ATOM 1125 N N . PHE A 1 144 ? -17.484 -18.219 -3.809 1 98.38 144 PHE A N 1
ATOM 1126 C CA . PHE A 1 144 ? -16.859 -19.359 -3.143 1 98.38 144 PHE A CA 1
ATOM 1127 C C . PHE A 1 144 ? -17.891 -20.172 -2.385 1 98.38 144 PHE A C 1
ATOM 1129 O O . PHE A 1 144 ? -18.859 -19.625 -1.854 1 98.38 144 PHE A O 1
ATOM 1136 N N . ASP A 1 145 ? -17.734 -21.453 -2.305 1 97.44 145 ASP A N 1
ATOM 1137 C CA . ASP A 1 145 ? -18.656 -22.312 -1.57 1 97.44 145 ASP A CA 1
ATOM 1138 C C . ASP A 1 145 ? -18.234 -22.453 -0.109 1 97.44 145 ASP A C 1
ATOM 1140 O O . ASP A 1 145 ? -17.312 -21.766 0.343 1 97.44 145 ASP A O 1
ATOM 1144 N N . GLU A 1 146 ? -18.812 -23.25 0.641 1 95.44 146 GLU A N 1
ATOM 1145 C CA . GLU A 1 146 ? -18.625 -23.359 2.086 1 95.44 146 GLU A CA 1
ATOM 1146 C C . GLU A 1 146 ? -17.266 -23.969 2.422 1 95.44 146 GLU A C 1
ATOM 1148 O O . GLU A 1 146 ? -16.734 -23.734 3.504 1 95.44 146 GLU A O 1
ATOM 1153 N N . ALA A 1 147 ? -16.781 -24.703 1.484 1 95.19 147 ALA A N 1
ATOM 1154 C CA . ALA A 1 147 ? -15.484 -25.344 1.693 1 95.19 147 ALA A CA 1
ATOM 1155 C C . ALA A 1 147 ? -14.344 -24.422 1.265 1 95.19 147 ALA A C 1
ATOM 1157 O O . ALA A 1 147 ? -13.172 -24.781 1.389 1 95.19 147 ALA A O 1
ATOM 1158 N N . GLY A 1 148 ? -14.648 -23.203 0.686 1 95.81 148 GLY A N 1
ATOM 1159 C CA . GLY A 1 148 ? -13.641 -22.234 0.279 1 95.81 148 GLY A CA 1
ATOM 1160 C C . GLY A 1 148 ? -13.188 -22.422 -1.157 1 95.81 148 GLY A C 1
ATOM 1161 O O . GLY A 1 148 ? -12.203 -21.812 -1.586 1 95.81 148 GLY A O 1
ATOM 1162 N N . ARG A 1 149 ? -13.93 -23.281 -1.844 1 96.75 149 ARG A N 1
ATOM 1163 C CA . ARG A 1 149 ? -13.609 -23.516 -3.25 1 96.75 149 ARG A CA 1
ATOM 1164 C C . ARG A 1 149 ? -14.375 -22.547 -4.148 1 96.75 149 ARG A C 1
ATOM 1166 O O . ARG A 1 149 ? -15.539 -22.234 -3.891 1 96.75 149 ARG A O 1
ATOM 1173 N N . MET A 1 150 ? -13.672 -22.125 -5.133 1 97.5 150 MET A N 1
ATOM 1174 C CA . MET A 1 150 ? -14.336 -21.219 -6.074 1 97.5 150 MET A CA 1
ATOM 1175 C C . MET A 1 150 ? -15.422 -21.969 -6.855 1 97.5 150 MET A C 1
ATOM 1177 O O . MET A 1 150 ? -15.195 -23.094 -7.316 1 97.5 150 MET A O 1
ATOM 1181 N N . LYS A 1 151 ? -16.578 -21.344 -6.941 1 98.06 151 LYS A N 1
ATOM 1182 C CA . LYS A 1 151 ? -17.703 -21.906 -7.688 1 98.06 151 LYS A CA 1
ATOM 1183 C C . LYS A 1 151 ? -17.469 -21.812 -9.195 1 98.06 151 LYS A C 1
ATOM 1185 O O . LYS A 1 151 ? -16.703 -20.953 -9.648 1 98.06 151 LYS A O 1
ATOM 1190 N N . ALA A 1 152 ? -18.188 -22.781 -9.914 1 97.5 152 ALA A N 1
ATOM 1191 C CA . ALA A 1 152 ? -18.156 -22.672 -11.375 1 97.5 152 ALA A CA 1
ATOM 1192 C C . ALA A 1 152 ? -18.734 -21.344 -11.836 1 97.5 152 ALA A C 1
ATOM 1194 O O . ALA A 1 152 ? -19.844 -20.969 -11.461 1 97.5 152 ALA A O 1
ATOM 1195 N N . SER A 1 153 ? -17.969 -20.562 -12.602 1 97.56 153 SER A N 1
ATOM 1196 C CA . SER A 1 153 ? -18.344 -19.25 -13.102 1 97.56 153 SER A CA 1
ATOM 1197 C C . SER A 1 153 ? -17.344 -18.719 -14.125 1 97.56 153 SER A C 1
ATOM 1199 O O . SER A 1 153 ? -16.297 -19.344 -14.344 1 97.56 153 SER A O 1
ATOM 1201 N N . GLY A 1 154 ? -17.688 -17.609 -14.758 1 97.81 154 GLY A N 1
ATOM 1202 C CA . GLY A 1 154 ? -16.734 -16.938 -15.625 1 97.81 154 GLY A CA 1
ATOM 1203 C C . GLY A 1 154 ? -15.484 -16.469 -14.898 1 97.81 154 GLY A C 1
ATOM 1204 O O . GLY A 1 154 ? -14.398 -16.422 -15.484 1 97.81 154 GLY A O 1
ATOM 1205 N N . PHE A 1 155 ? -15.656 -16.109 -13.672 1 98.44 155 PHE A N 1
ATOM 1206 C CA . PHE A 1 155 ? -14.492 -15.734 -12.875 1 98.44 155 PHE A CA 1
ATOM 1207 C C . PHE A 1 155 ? -13.539 -16.906 -12.719 1 98.44 155 PHE A C 1
ATOM 1209 O O . PHE A 1 155 ? -12.328 -16.75 -12.891 1 98.44 155 PHE A O 1
ATOM 1216 N N . ARG A 1 156 ? -14.094 -18.078 -12.398 1 98.31 156 ARG A N 1
ATOM 1217 C CA . ARG A 1 156 ? -13.25 -19.25 -12.219 1 98.31 156 ARG A CA 1
ATOM 1218 C C . ARG A 1 156 ? -12.547 -19.609 -13.523 1 98.31 156 ARG A C 1
ATOM 1220 O O . ARG A 1 156 ? -11.375 -19.984 -13.523 1 98.31 156 ARG A O 1
ATOM 1227 N N . GLU A 1 157 ? -13.234 -19.562 -14.617 1 98.5 157 GLU A N 1
ATOM 1228 C CA . GLU A 1 157 ? -12.625 -19.828 -15.914 1 98.5 157 GLU A CA 1
ATOM 1229 C C . GLU A 1 157 ? -11.438 -18.906 -16.172 1 98.5 157 GLU A C 1
ATOM 1231 O O . GLU A 1 157 ? -10.398 -19.344 -16.656 1 98.5 157 GLU A O 1
ATOM 1236 N N . ARG A 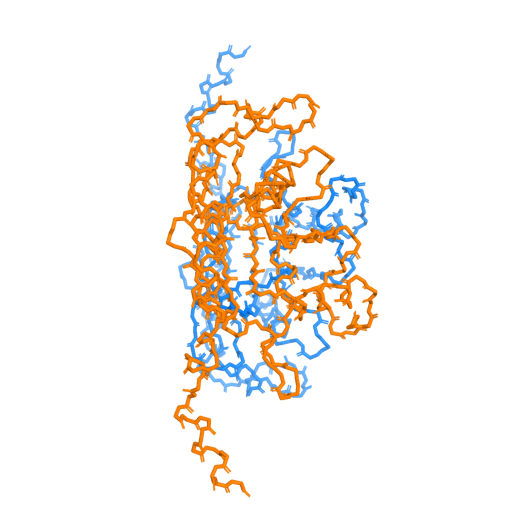1 158 ? 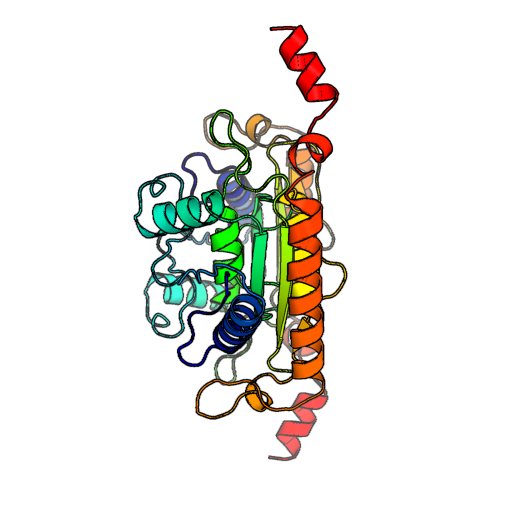-11.641 -17.641 -15.836 1 98.62 158 ARG A N 1
ATOM 1237 C CA . ARG A 1 158 ? -10.562 -16.672 -15.984 1 98.62 158 ARG A CA 1
ATOM 1238 C C . ARG A 1 158 ? -9.375 -17.016 -15.094 1 98.62 158 ARG A C 1
ATOM 1240 O O . ARG A 1 158 ? -8.219 -16.891 -15.508 1 98.62 158 ARG A O 1
ATOM 1247 N N . VAL A 1 159 ? -9.633 -17.422 -13.922 1 98.81 159 VAL A N 1
ATOM 1248 C CA . VAL A 1 159 ? -8.586 -17.812 -12.984 1 98.81 159 VAL A CA 1
ATOM 1249 C C . VAL A 1 159 ? -7.801 -18.984 -13.547 1 98.81 159 VAL A C 1
ATOM 1251 O O . VAL A 1 159 ? -6.57 -19.016 -13.469 1 98.81 159 VAL A O 1
ATOM 1254 N N . VAL A 1 160 ? -8.5 -19.969 -14.102 1 98.81 160 VAL A N 1
ATOM 1255 C CA . VAL A 1 160 ? -7.855 -21.109 -14.727 1 98.81 160 VAL A CA 1
ATOM 1256 C C . VAL A 1 160 ? -6.973 -20.641 -15.883 1 98.81 160 VAL A C 1
ATOM 1258 O O . VAL A 1 160 ? -5.82 -21.062 -16 1 98.81 160 VAL A O 1
ATOM 1261 N N . ASP A 1 161 ? -7.496 -19.766 -16.719 1 98.81 161 ASP A N 1
ATOM 1262 C CA . ASP A 1 161 ? -6.727 -19.219 -17.828 1 98.81 161 ASP A CA 1
ATOM 1263 C C . ASP A 1 161 ? -5.445 -18.547 -17.344 1 98.81 161 ASP A C 1
ATOM 1265 O O . ASP A 1 161 ? -4.371 -18.75 -17.906 1 98.81 161 ASP A O 1
ATOM 1269 N N . CYS A 1 162 ? -5.566 -17.797 -16.297 1 98.88 162 CYS A N 1
ATOM 1270 C CA . CYS A 1 162 ? -4.422 -17.078 -15.75 1 98.88 162 CYS A CA 1
ATOM 1271 C C . CYS A 1 162 ? -3.379 -18.047 -15.211 1 98.88 162 CYS A C 1
ATOM 1273 O O . CYS A 1 162 ? -2.184 -17.875 -15.445 1 98.88 162 CYS A O 1
ATOM 1275 N N . ALA A 1 163 ? -3.867 -19.047 -14.5 1 98.88 163 ALA A N 1
ATOM 1276 C CA . ALA A 1 163 ? -2.947 -20.047 -13.945 1 98.88 163 ALA A CA 1
ATOM 1277 C C . ALA A 1 163 ? -2.195 -20.766 -15.055 1 98.88 163 ALA A C 1
ATOM 1279 O O . ALA A 1 163 ? -0.98 -20.969 -14.961 1 98.88 163 ALA A O 1
ATOM 1280 N N . GLU A 1 164 ? -2.883 -21.172 -16.062 1 98.88 164 GLU A N 1
ATOM 1281 C CA . GLU A 1 164 ? -2.262 -21.875 -17.188 1 98.88 164 GLU A CA 1
ATOM 1282 C C . GLU A 1 164 ? -1.234 -20.984 -17.891 1 98.88 164 GLU A C 1
ATOM 1284 O O . GLU A 1 164 ? -0.119 -21.422 -18.172 1 98.88 164 GLU A O 1
ATOM 1289 N N . GLU A 1 165 ? -1.648 -19.781 -18.141 1 98.88 165 GLU A N 1
ATOM 1290 C CA . GLU A 1 165 ? -0.724 -18.844 -18.766 1 98.88 165 GLU A CA 1
ATOM 1291 C C . GLU A 1 165 ? 0.525 -18.641 -17.922 1 98.88 165 GLU A C 1
ATOM 1293 O O . GLU A 1 165 ? 1.644 -18.641 -18.438 1 98.88 165 GLU A O 1
ATOM 1298 N N . PHE A 1 166 ? 0.306 -18.5 -16.672 1 98.88 166 PHE A N 1
ATOM 1299 C CA . PHE A 1 166 ? 1.417 -18.219 -15.758 1 98.88 166 PHE A CA 1
ATOM 1300 C C . PHE A 1 166 ? 2.4 -19.391 -15.75 1 98.88 166 PHE A C 1
ATOM 1302 O O . PHE A 1 166 ? 3.615 -19.172 -15.773 1 98.88 166 PHE A O 1
ATOM 1309 N N . ALA A 1 167 ? 1.86 -20.594 -15.633 1 98.75 167 ALA A N 1
ATOM 1310 C CA . ALA A 1 167 ? 2.725 -21.766 -15.656 1 98.75 167 ALA A CA 1
ATOM 1311 C C . ALA A 1 167 ? 3.566 -21.797 -16.938 1 98.75 167 ALA A C 1
ATOM 1313 O O . ALA A 1 167 ? 4.777 -22.016 -16.875 1 98.75 167 ALA A O 1
ATOM 1314 N N . LYS A 1 168 ? 2.922 -21.562 -18.078 1 98.69 168 LYS A N 1
ATOM 1315 C CA . LYS A 1 168 ? 3.623 -21.547 -19.359 1 98.69 168 LYS A CA 1
ATOM 1316 C C . LYS A 1 168 ? 4.625 -20.391 -19.422 1 98.69 168 LYS A C 1
ATOM 1318 O O . LYS A 1 168 ? 5.758 -20.578 -19.875 1 98.69 168 LYS A O 1
ATOM 1323 N N . PHE A 1 169 ? 4.176 -19.25 -18.969 1 98.62 169 PHE A N 1
ATOM 1324 C CA . PHE A 1 169 ? 5.004 -18.047 -18.953 1 98.62 169 PHE A CA 1
ATOM 1325 C C . PHE A 1 169 ? 6.27 -18.281 -18.141 1 98.62 169 PHE A C 1
ATOM 1327 O O . PHE A 1 169 ? 7.367 -17.938 -18.578 1 98.62 169 PHE A O 1
ATOM 1334 N N . THR A 1 170 ? 6.109 -18.812 -16.953 1 98.5 170 THR A N 1
ATOM 1335 C CA . THR A 1 170 ? 7.23 -19.078 -16.062 1 98.5 170 THR A CA 1
ATOM 1336 C C . THR A 1 170 ? 8.188 -20.094 -16.688 1 98.5 170 THR A C 1
ATOM 1338 O O . THR A 1 170 ? 9.406 -19.922 -16.641 1 98.5 170 THR A O 1
ATOM 1341 N N . ALA A 1 171 ? 7.645 -21.125 -17.281 1 97.94 171 ALA A N 1
ATOM 1342 C CA . ALA A 1 171 ? 8.453 -22.172 -17.906 1 97.94 171 ALA A CA 1
ATOM 1343 C C . ALA A 1 171 ? 9.328 -21.594 -19.016 1 97.94 171 ALA A C 1
ATOM 1345 O O . ALA A 1 171 ? 10.445 -22.062 -19.234 1 97.94 171 ALA A O 1
ATOM 1346 N N . VAL A 1 172 ? 8.828 -20.578 -19.672 1 97.5 172 VAL A N 1
ATOM 1347 C CA . VAL A 1 172 ? 9.547 -19.984 -20.797 1 97.5 172 VAL A CA 1
ATOM 1348 C C . VAL A 1 172 ? 10.539 -18.938 -20.297 1 97.5 172 VAL A C 1
ATOM 1350 O O . VAL A 1 172 ? 11.641 -18.812 -20.828 1 97.5 172 VAL A O 1
ATOM 1353 N N . MET A 1 173 ? 10.234 -18.234 -19.266 1 97.62 173 MET A N 1
ATOM 1354 C CA . MET A 1 173 ? 11 -17.078 -18.828 1 97.62 173 MET A CA 1
ATOM 1355 C C . MET A 1 173 ? 12.172 -17.5 -17.938 1 97.62 173 MET A C 1
ATOM 1357 O O . MET A 1 173 ? 13.258 -16.938 -18.016 1 97.62 173 MET A O 1
ATOM 1361 N N . VAL A 1 174 ? 11.961 -18.516 -17.156 1 94.81 174 VAL A N 1
ATOM 1362 C CA . VAL A 1 174 ? 12.922 -18.875 -16.109 1 94.81 174 VAL A CA 1
ATOM 1363 C C . VAL A 1 174 ? 14.242 -19.297 -16.75 1 94.81 174 VAL A C 1
ATOM 1365 O O . VAL A 1 174 ? 15.312 -18.844 -16.328 1 94.81 174 VAL A O 1
ATOM 1368 N N . PRO A 1 175 ? 14.25 -20.078 -17.812 1 96.44 175 PRO A N 1
ATOM 1369 C CA . PRO A 1 175 ? 15.516 -20.531 -18.406 1 96.44 175 PRO A CA 1
ATOM 1370 C C . PRO A 1 175 ? 16.312 -19.375 -19.016 1 96.44 175 PRO A C 1
ATOM 1372 O O . PRO A 1 175 ? 17.531 -19.5 -19.219 1 96.44 175 PRO A O 1
ATOM 1375 N N . VAL A 1 176 ? 15.633 -18.25 -19.312 1 96.94 176 VAL A N 1
ATOM 1376 C CA . VAL A 1 176 ? 16.328 -17.172 -19.984 1 96.94 176 VAL A CA 1
ATOM 1377 C C . VAL A 1 176 ? 16.453 -15.961 -19.062 1 96.94 176 VAL A C 1
ATOM 1379 O O . VAL A 1 176 ? 16.828 -14.867 -19.5 1 96.94 176 VAL A O 1
ATOM 1382 N N . ALA A 1 177 ? 16.141 -16.109 -17.812 1 96.06 177 ALA A N 1
ATOM 1383 C CA . ALA A 1 177 ? 16.125 -15.008 -16.859 1 96.06 177 ALA A CA 1
ATOM 1384 C C . ALA A 1 177 ? 17.484 -14.328 -16.75 1 96.06 177 ALA A C 1
ATOM 1386 O O . ALA A 1 177 ? 17.562 -13.094 -16.719 1 96.06 177 ALA A O 1
ATOM 1387 N N . GLU A 1 178 ? 18.594 -15.062 -16.75 1 94.12 178 GLU A N 1
ATOM 1388 C CA . GLU A 1 178 ? 19.938 -14.508 -16.625 1 94.12 178 GLU A CA 1
ATOM 1389 C C . GLU A 1 178 ? 20.281 -13.633 -17.828 1 94.12 178 GLU A C 1
ATOM 1391 O O . GLU A 1 178 ? 20.875 -12.57 -17.688 1 94.12 178 GLU A O 1
ATOM 1396 N N . GLN A 1 179 ? 19.875 -14.172 -18.953 1 94.94 179 GLN A N 1
ATOM 1397 C CA . GLN A 1 179 ? 20.125 -13.414 -20.172 1 94.94 179 GLN A CA 1
ATOM 1398 C C . GLN A 1 179 ? 19.328 -12.109 -20.188 1 94.94 179 GLN A C 1
ATOM 1400 O O . GLN A 1 179 ? 19.844 -11.07 -20.594 1 94.94 179 GLN A O 1
ATOM 1405 N N . LEU A 1 180 ? 18.125 -12.172 -19.703 1 93.62 180 LEU A N 1
ATOM 1406 C CA . LEU A 1 180 ? 17.234 -11.023 -19.734 1 93.62 180 LEU A CA 1
ATOM 1407 C C . LEU A 1 180 ? 17.656 -9.977 -18.719 1 93.62 180 LEU A C 1
ATOM 1409 O O . LEU A 1 180 ? 17.422 -8.781 -18.906 1 93.62 180 LEU A O 1
ATOM 1413 N N . THR A 1 181 ? 18.359 -10.391 -17.688 1 93.44 181 THR A N 1
ATOM 1414 C CA . THR A 1 181 ? 18.688 -9.461 -16.609 1 93.44 181 THR A CA 1
ATOM 1415 C C . THR A 1 181 ? 20.141 -9.031 -16.688 1 93.44 181 THR A C 1
ATOM 1417 O O . THR A 1 181 ? 20.625 -8.312 -15.805 1 93.44 181 THR A O 1
ATOM 1420 N N . ASP A 1 182 ? 20.844 -9.531 -17.719 1 92.88 182 ASP A N 1
ATOM 1421 C CA . ASP A 1 182 ? 22.219 -9.094 -17.969 1 92.88 182 ASP A CA 1
ATOM 1422 C C . ASP A 1 182 ? 22.25 -7.668 -18.5 1 92.88 182 ASP A C 1
ATOM 1424 O O . ASP A 1 182 ? 21.922 -7.422 -19.672 1 92.88 182 ASP A O 1
ATOM 1428 N N . ARG A 1 183 ? 22.766 -6.781 -17.703 1 89 183 ARG A N 1
ATOM 1429 C CA . ARG A 1 183 ? 22.656 -5.363 -18.031 1 89 183 ARG A CA 1
ATOM 1430 C C . ARG A 1 183 ? 24 -4.805 -18.469 1 89 183 ARG A C 1
ATOM 1432 O O . ARG A 1 183 ? 25.031 -5.102 -17.859 1 89 183 ARG A O 1
ATOM 1439 N N . PHE A 1 184 ? 23.906 -4.02 -19.438 1 93.5 184 PHE A N 1
ATOM 1440 C CA . PHE A 1 184 ? 25.094 -3.334 -19.969 1 93.5 184 PHE A CA 1
ATOM 1441 C C . PHE A 1 184 ? 25.766 -2.514 -18.875 1 93.5 184 PHE A C 1
ATOM 1443 O O . PHE A 1 184 ? 26.984 -2.613 -18.688 1 93.5 184 PHE A O 1
ATOM 1450 N N . SER A 1 185 ? 25 -1.69 -18.203 1 89.56 185 SER A N 1
ATOM 1451 C CA . SER A 1 185 ? 25.547 -0.799 -17.188 1 89.56 185 SER A CA 1
ATOM 1452 C C . SER A 1 185 ? 26.281 -1.581 -16.094 1 89.56 185 SER A C 1
ATOM 1454 O O . SER A 1 185 ? 27.297 -1.129 -15.586 1 89.56 185 SER A O 1
ATOM 1456 N N . GLU A 1 186 ? 25.734 -2.732 -15.742 1 85.19 186 GLU A N 1
ATOM 1457 C CA . GLU A 1 186 ? 26.359 -3.555 -14.719 1 85.19 186 GLU A CA 1
ATOM 1458 C C . GLU A 1 186 ? 27.656 -4.18 -15.227 1 85.19 186 GLU A C 1
ATOM 1460 O O . GLU A 1 186 ? 28.625 -4.332 -14.469 1 85.19 186 GLU A O 1
ATOM 1465 N N . ARG A 1 187 ? 27.703 -4.531 -16.438 1 90.38 187 ARG A N 1
ATOM 1466 C CA . ARG A 1 187 ? 28.922 -5.051 -17.047 1 90.38 187 ARG A CA 1
ATOM 1467 C C . ARG A 1 187 ? 30.016 -3.984 -17.078 1 90.38 187 ARG A C 1
ATOM 1469 O O . ARG A 1 187 ? 31.188 -4.273 -16.812 1 90.38 187 ARG A O 1
ATOM 1476 N N . GLN A 1 188 ? 29.578 -2.818 -17.344 1 91.06 188 GLN A N 1
ATOM 1477 C CA . GLN A 1 188 ? 30.516 -1.708 -17.375 1 91.06 188 GLN A CA 1
ATOM 1478 C C . GLN A 1 188 ? 31.094 -1.431 -15.992 1 91.06 188 GLN A C 1
ATOM 1480 O O . GLN A 1 188 ? 32.281 -1.15 -15.852 1 91.06 188 GLN A O 1
ATOM 1485 N N . GLU A 1 189 ? 30.234 -1.429 -15.008 1 86.5 189 GLU A N 1
ATOM 1486 C CA . GLU A 1 189 ? 30.672 -1.196 -13.633 1 86.5 189 GLU A CA 1
ATOM 1487 C C . GLU A 1 189 ? 31.672 -2.26 -13.18 1 86.5 189 GLU A C 1
ATOM 1489 O O . GLU A 1 189 ? 32.656 -1.949 -12.516 1 86.5 189 GLU A O 1
ATOM 1494 N N . LYS A 1 190 ? 31.516 -3.43 -13.562 1 84 190 LYS A N 1
ATOM 1495 C CA . LYS A 1 190 ? 32.406 -4.527 -13.219 1 84 190 LYS A CA 1
ATOM 1496 C C . LYS A 1 190 ? 33.75 -4.387 -13.953 1 84 190 LYS A C 1
ATOM 1498 O O . LYS A 1 190 ? 34.812 -4.695 -13.391 1 84 190 LYS A O 1
ATOM 1503 N N . ALA A 1 191 ? 33.625 -3.863 -15.07 1 87.81 191 ALA A N 1
ATOM 1504 C CA . ALA A 1 191 ? 34.844 -3.697 -15.867 1 87.81 191 ALA A CA 1
ATOM 1505 C C . ALA A 1 191 ? 35.719 -2.58 -15.312 1 87.81 191 ALA A C 1
ATOM 1507 O O . ALA A 1 191 ? 36.938 -2.611 -15.453 1 87.81 191 ALA A O 1
ATOM 1508 N N . ARG A 1 192 ? 35.125 -1.725 -14.633 1 82.44 192 ARG A N 1
ATOM 1509 C CA . ARG A 1 192 ? 35.875 -0.604 -14.055 1 82.44 192 ARG A CA 1
ATOM 1510 C C . ARG A 1 192 ? 36.469 -0.982 -12.711 1 82.44 192 ARG A C 1
ATOM 1512 O O . ARG A 1 192 ? 37.438 -0.342 -12.25 1 82.44 192 ARG A O 1
ATOM 1519 N N . GLU A 1 193 ? 35.969 -2.033 -11.969 1 75.94 193 GLU A N 1
ATOM 1520 C CA . GLU A 1 193 ? 36.5 -2.506 -10.688 1 75.94 193 GLU A CA 1
ATOM 1521 C C . GLU A 1 193 ? 37.688 -3.449 -10.891 1 75.94 193 GLU A C 1
ATOM 1523 O O . GLU A 1 193 ? 38.625 -3.434 -10.109 1 75.94 193 GLU A O 1
ATOM 1528 N N . VAL B 1 1 ? -1.019 14.383 12.023 1 98.94 1 VAL B N 1
ATOM 1529 C CA . VAL B 1 1 ? 0.063 14.141 11.07 1 98.94 1 VAL B CA 1
ATOM 1530 C C . VAL B 1 1 ? 0.481 12.68 11.117 1 98.94 1 VAL B C 1
ATOM 1532 O O . VAL B 1 1 ? 0.723 12.133 12.195 1 98.94 1 VAL B O 1
ATOM 1535 N N . LEU B 1 2 ? 0.489 12.055 9.914 1 98.94 2 LEU B N 1
ATOM 1536 C CA . LEU B 1 2 ? 0.92 10.672 9.766 1 98.94 2 LEU B CA 1
ATOM 1537 C C . LEU B 1 2 ? 2.205 10.586 8.953 1 98.94 2 LEU B C 1
ATOM 1539 O O . LEU B 1 2 ? 2.393 11.344 7.996 1 98.94 2 LEU B O 1
ATOM 1543 N N . TYR B 1 3 ? 3.125 9.688 9.312 1 98.88 3 TYR B N 1
ATOM 1544 C CA . TYR B 1 3 ? 4.324 9.438 8.523 1 98.88 3 TYR B CA 1
ATOM 1545 C 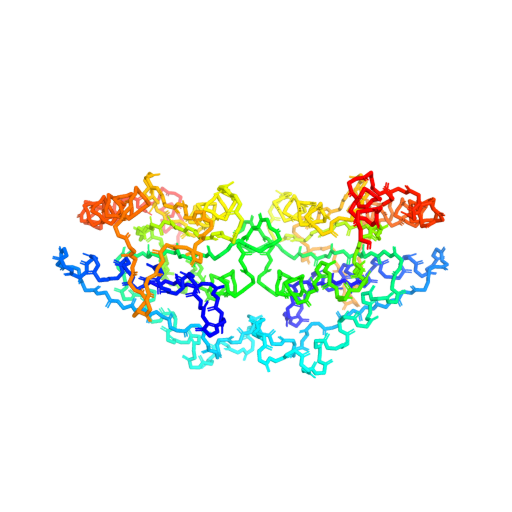C . TYR B 1 3 ? 4.551 7.941 8.336 1 98.88 3 TYR B C 1
ATOM 1547 O O . TYR B 1 3 ? 4.008 7.125 9.086 1 98.88 3 TYR B O 1
ATOM 1555 N N . GLY B 1 4 ? 5.383 7.559 7.336 1 98.5 4 GLY B N 1
ATOM 1556 C CA . GLY B 1 4 ? 5.293 6.195 6.836 1 98.5 4 GLY B CA 1
ATOM 1557 C C . GLY B 1 4 ? 6.594 5.426 6.965 1 98.5 4 GLY B C 1
ATOM 1558 O O . GLY B 1 4 ? 6.879 4.539 6.16 1 98.5 4 GLY B O 1
ATOM 1559 N N . SER B 1 5 ? 7.48 5.785 7.898 1 97.44 5 SER B N 1
ATOM 1560 C CA . SER B 1 5 ? 8.711 5.027 8.07 1 97.44 5 SER B CA 1
ATOM 1561 C C . SER B 1 5 ? 9.039 4.824 9.547 1 97.44 5 SER B C 1
ATOM 1563 O O . SER B 1 5 ? 8.875 5.742 10.352 1 97.44 5 SER B O 1
ATOM 1565 N N . LEU B 1 6 ? 9.516 3.629 9.883 1 97 6 LEU B N 1
ATOM 1566 C CA . LEU B 1 6 ? 9.883 3.295 11.25 1 97 6 LEU B CA 1
ATOM 1567 C C . LEU B 1 6 ? 11.398 3.252 11.422 1 97 6 LEU B C 1
ATOM 1569 O O . LEU B 1 6 ? 11.898 2.848 12.469 1 97 6 LEU B O 1
ATOM 1573 N N . ARG B 1 7 ? 12.109 3.682 10.359 1 95.12 7 ARG B N 1
ATOM 1574 C CA . ARG B 1 7 ? 13.562 3.777 10.469 1 95.12 7 ARG B CA 1
ATOM 1575 C C . ARG B 1 7 ? 13.961 4.77 11.555 1 95.12 7 ARG B C 1
ATOM 1577 O O . ARG B 1 7 ? 13.273 5.762 11.781 1 95.12 7 ARG B O 1
ATOM 1584 N N . ASP B 1 8 ? 15.102 4.523 12.133 1 91.81 8 ASP B N 1
ATOM 1585 C CA . ASP B 1 8 ? 15.602 5.453 13.133 1 91.81 8 ASP B CA 1
ATOM 1586 C C . ASP B 1 8 ? 15.82 6.844 12.539 1 91.81 8 ASP B C 1
ATOM 1588 O O . ASP B 1 8 ? 15.43 7.848 13.133 1 91.81 8 ASP B O 1
ATOM 1592 N N . SER B 1 9 ? 16.5 6.84 11.414 1 92.19 9 SER B N 1
ATOM 1593 C CA . SER B 1 9 ? 16.672 8.086 10.68 1 92.19 9 SER B CA 1
ATOM 1594 C C . SER B 1 9 ? 15.633 8.234 9.586 1 92.19 9 SER B C 1
ATOM 1596 O O . SER B 1 9 ? 15.961 8.219 8.398 1 92.19 9 SER B O 1
ATOM 1598 N N . SER B 1 10 ? 14.414 8.453 9.953 1 96.44 10 SER B N 1
ATOM 1599 C CA . SER B 1 10 ? 13.289 8.539 9.023 1 96.44 10 SER B CA 1
ATOM 1600 C C . SER B 1 10 ? 13.125 9.961 8.484 1 96.44 10 SER B C 1
ATOM 1602 O O . SER B 1 10 ? 12.789 10.883 9.234 1 96.44 10 SER B O 1
ATOM 1604 N N . PHE B 1 11 ? 13.273 10.086 7.184 1 98.12 11 PHE B N 1
ATOM 1605 C CA . PHE B 1 11 ? 13.117 11.398 6.57 1 98.12 11 PHE B CA 1
ATOM 1606 C C . PHE B 1 11 ? 11.648 11.766 6.441 1 98.12 11 PHE B C 1
ATOM 1608 O O . PHE B 1 11 ? 11.297 12.953 6.449 1 98.12 11 PHE B O 1
ATOM 1615 N N . SER B 1 12 ? 10.758 10.758 6.293 1 98.56 12 SER B N 1
ATOM 1616 C CA . SER B 1 12 ? 9.336 11.094 6.301 1 98.56 12 SER B CA 1
ATOM 1617 C C . SER B 1 12 ? 8.898 11.625 7.664 1 98.56 12 SER B C 1
ATOM 1619 O O . SER B 1 12 ? 8.055 12.516 7.75 1 98.56 12 SER B O 1
ATOM 1621 N N . ARG B 1 13 ? 9.453 11.086 8.727 1 98.56 13 ARG B N 1
ATOM 1622 C CA . ARG B 1 13 ? 9.164 11.586 10.062 1 98.56 13 ARG B CA 1
ATOM 1623 C C . ARG B 1 13 ? 9.688 13.008 10.234 1 98.56 13 ARG B C 1
ATOM 1625 O O . ARG B 1 13 ? 8.992 13.875 10.781 1 98.56 13 ARG B O 1
ATOM 1632 N N . LYS B 1 14 ? 10.922 13.242 9.797 1 98.75 14 LYS B N 1
ATOM 1633 C CA . LYS B 1 14 ? 11.492 14.586 9.875 1 98.75 14 LYS B CA 1
ATOM 1634 C C . LYS B 1 14 ? 10.633 15.594 9.117 1 98.75 14 LYS B C 1
ATOM 1636 O O . LYS B 1 14 ? 10.367 16.688 9.617 1 98.75 14 LYS B O 1
ATOM 1641 N N . LEU B 1 15 ? 10.188 15.234 7.934 1 98.88 15 LEU B N 1
ATOM 1642 C CA . LEU B 1 15 ? 9.328 16.125 7.16 1 98.88 15 LEU B CA 1
ATOM 1643 C C . LEU B 1 15 ? 7.984 16.328 7.855 1 98.88 15 LEU B C 1
ATOM 1645 O O . LEU B 1 15 ? 7.453 17.438 7.879 1 98.88 15 LEU B O 1
ATOM 1649 N N . ALA B 1 16 ? 7.434 15.258 8.398 1 98.88 16 ALA B N 1
ATOM 1650 C CA . ALA B 1 16 ? 6.188 15.344 9.156 1 98.88 16 ALA B CA 1
ATOM 1651 C C . ALA B 1 16 ? 6.312 16.344 10.305 1 98.88 16 ALA B C 1
ATOM 1653 O O . ALA B 1 16 ? 5.418 17.156 10.523 1 98.88 16 ALA B O 1
ATOM 1654 N N . TYR B 1 17 ? 7.422 16.266 11.016 1 98.75 17 TYR B N 1
ATOM 1655 C CA . TYR B 1 17 ? 7.652 17.188 12.125 1 98.75 17 TYR B CA 1
ATOM 1656 C C . TYR B 1 17 ? 7.809 18.609 11.633 1 98.75 17 TYR B C 1
ATOM 1658 O O . TYR B 1 17 ? 7.363 19.562 12.297 1 98.75 17 TYR B O 1
ATOM 1666 N N . GLU B 1 18 ? 8.477 18.766 10.508 1 98.69 18 GLU B N 1
ATOM 1667 C CA . GLU B 1 18 ? 8.594 20.109 9.922 1 98.69 18 GLU B CA 1
ATOM 1668 C C . GLU B 1 18 ? 7.223 20.688 9.594 1 98.69 18 GLU B C 1
ATOM 1670 O O . GLU B 1 18 ? 6.938 21.844 9.93 1 98.69 18 GLU B O 1
ATOM 1675 N N . LEU B 1 19 ? 6.41 19.906 8.984 1 98.8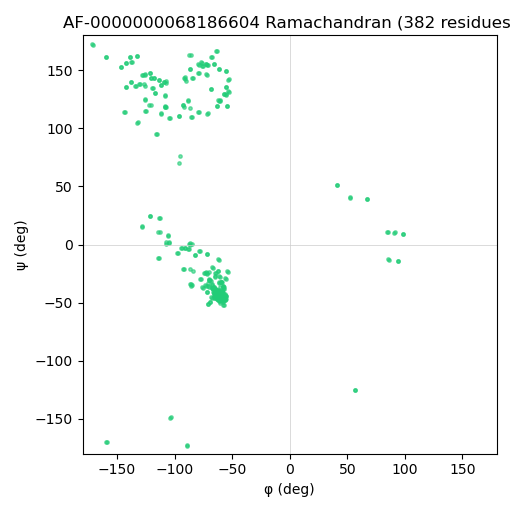8 19 LEU B N 1
ATOM 1676 C CA . LEU B 1 19 ? 5.059 20.344 8.656 1 98.88 19 LEU B CA 1
ATOM 1677 C C . LEU B 1 19 ? 4.262 20.641 9.922 1 98.88 19 LEU B C 1
ATOM 1679 O O . LEU B 1 19 ? 3.516 21.625 9.977 1 98.88 19 LEU B O 1
ATOM 1683 N N . ALA B 1 20 ? 4.434 19.797 10.953 1 98.94 20 ALA B N 1
ATOM 1684 C CA . ALA B 1 20 ? 3.752 20 12.227 1 98.94 20 ALA B CA 1
ATOM 1685 C C . ALA B 1 20 ? 4.145 21.344 12.836 1 98.94 20 ALA B C 1
ATOM 1687 O O . ALA B 1 20 ? 3.283 22.109 13.273 1 98.94 20 ALA B O 1
ATOM 1688 N N . ARG B 1 21 ? 5.41 21.656 12.859 1 98.56 21 ARG B N 1
ATOM 1689 C CA . ARG B 1 21 ? 5.906 22.906 13.43 1 98.56 21 ARG B CA 1
ATOM 1690 C C . ARG B 1 21 ? 5.359 24.109 12.664 1 98.56 21 ARG B C 1
ATOM 1692 O O . ARG B 1 21 ? 4.98 25.109 13.266 1 98.56 21 ARG B O 1
ATOM 1699 N N . LEU B 1 22 ? 5.379 24 11.344 1 98.75 22 LEU B N 1
ATOM 1700 C CA . LEU B 1 22 ? 4.871 25.078 10.516 1 98.75 22 LEU B CA 1
ATOM 1701 C C . LEU B 1 22 ? 3.395 25.328 10.797 1 98.75 22 LEU B C 1
ATOM 1703 O O . LEU B 1 22 ? 2.977 26.484 10.945 1 98.75 22 LEU B O 1
ATOM 1707 N N . LEU B 1 23 ? 2.613 24.266 10.875 1 98.88 23 LEU B N 1
ATOM 1708 C CA . LEU B 1 23 ? 1.183 24.406 11.117 1 98.88 23 LEU B CA 1
ATOM 1709 C C . LEU B 1 23 ? 0.923 24.969 12.516 1 98.88 23 LEU B C 1
ATOM 1711 O O . LEU B 1 23 ? 0.018 25.781 12.695 1 98.88 23 LEU B O 1
ATOM 1715 N N . GLU B 1 24 ? 1.71 24.578 13.516 1 98.81 24 GLU B N 1
ATOM 1716 C CA . GLU B 1 24 ? 1.609 25.172 14.852 1 98.81 24 GLU B CA 1
ATOM 1717 C C . GLU B 1 24 ? 1.88 26.672 14.805 1 98.81 24 GLU B C 1
ATOM 1719 O O . GLU B 1 24 ? 1.164 27.453 15.438 1 98.81 24 GLU B O 1
ATOM 1724 N N . ALA B 1 25 ? 2.898 27.016 14.109 1 98.56 25 ALA B N 1
ATOM 1725 C CA . ALA B 1 25 ? 3.254 28.422 13.977 1 98.56 25 ALA B CA 1
ATOM 1726 C C . ALA B 1 25 ? 2.131 29.219 13.305 1 98.56 25 ALA B C 1
ATOM 1728 O O . ALA B 1 25 ? 1.975 30.422 13.555 1 98.56 25 ALA B O 1
ATOM 1729 N N . LEU B 1 26 ? 1.366 28.531 12.508 1 98.56 26 LEU B N 1
ATOM 1730 C CA . LEU B 1 26 ? 0.249 29.156 11.805 1 98.56 26 LEU B CA 1
ATOM 1731 C C . LEU B 1 26 ? -1.004 29.156 12.672 1 98.56 26 LEU B C 1
ATOM 1733 O O . LEU B 1 26 ? -2.072 29.578 12.227 1 98.56 26 LEU B O 1
ATOM 1737 N N . GLY B 1 27 ? -0.91 28.641 13.914 1 98.31 27 GLY B N 1
ATOM 1738 C CA . GLY B 1 27 ? -1.993 28.734 14.875 1 98.31 27 GLY B CA 1
ATOM 1739 C C . GLY B 1 27 ? -2.838 27.469 14.953 1 98.31 27 GLY B C 1
ATOM 1740 O O . GLY B 1 27 ? -3.873 27.453 15.617 1 98.31 27 GLY B O 1
ATOM 1741 N N . CYS B 1 28 ? -2.451 26.344 14.312 1 98.69 28 CYS B N 1
ATOM 1742 C CA . CYS B 1 28 ? -3.191 25.094 14.336 1 98.69 28 CYS B CA 1
ATOM 1743 C C . CYS B 1 28 ? -2.836 24.281 15.578 1 98.69 28 CYS B C 1
ATOM 1745 O O . CYS B 1 28 ? -1.72 24.375 16.094 1 98.69 28 CYS B O 1
ATOM 1747 N N . ASP B 1 29 ? -3.811 23.594 16.141 1 98.75 29 ASP B N 1
ATOM 1748 C CA . ASP B 1 29 ? -3.539 22.531 17.109 1 98.75 29 ASP B CA 1
ATOM 1749 C C . ASP B 1 29 ? -3.129 21.25 16.406 1 98.75 29 ASP B C 1
ATOM 1751 O O . ASP B 1 29 ? -3.914 20.672 15.656 1 98.75 29 ASP B O 1
ATOM 1755 N N . VAL B 1 30 ? -1.888 20.828 16.594 1 98.88 30 VAL B N 1
ATOM 1756 C CA . VAL B 1 30 ? -1.317 19.766 15.766 1 98.88 30 VAL B CA 1
ATOM 1757 C C . VAL B 1 30 ? -0.921 18.578 16.641 1 98.88 30 VAL B C 1
ATOM 1759 O O . VAL B 1 30 ? -0.358 18.766 17.719 1 98.88 30 VAL B O 1
ATOM 1762 N N . ARG B 1 31 ? -1.219 17.359 16.281 1 98.94 31 ARG B N 1
ATOM 1763 C CA . ARG B 1 31 ? -0.772 16.109 16.891 1 98.94 31 ARG B CA 1
ATOM 1764 C C . ARG B 1 31 ? -0.149 15.188 15.852 1 98.94 31 ARG B C 1
ATOM 1766 O O . ARG B 1 31 ? -0.638 15.102 14.727 1 98.94 31 ARG B O 1
ATOM 1773 N N . VAL B 1 32 ? 0.91 14.594 16.234 1 98.88 32 VAL B N 1
ATOM 1774 C CA . VAL B 1 32 ? 1.604 13.648 15.375 1 98.88 32 VAL B CA 1
ATOM 1775 C C . VAL B 1 32 ? 1.407 12.227 15.898 1 98.88 32 VAL B C 1
ATOM 1777 O O . VAL B 1 32 ? 1.61 11.969 17.094 1 98.88 32 VAL B O 1
ATOM 1780 N N . TYR B 1 33 ? 0.977 11.305 15.039 1 98.94 33 TYR B N 1
ATOM 1781 C CA . TYR B 1 33 ? 0.808 9.906 15.406 1 98.94 33 TYR B CA 1
ATOM 1782 C C . TYR B 1 33 ? 2.098 9.125 15.188 1 98.94 33 TYR B C 1
ATOM 1784 O O . TYR B 1 33 ? 2.705 9.203 14.117 1 98.94 33 TYR B O 1
ATOM 1792 N N . ASN B 1 34 ? 2.582 8.477 16.234 1 98.62 34 ASN B N 1
ATOM 1793 C CA . ASN B 1 34 ? 3.695 7.539 16.125 1 98.62 34 ASN B CA 1
ATOM 1794 C C . ASN B 1 34 ? 3.213 6.141 15.75 1 98.62 34 ASN B C 1
ATOM 1796 O O . ASN B 1 34 ? 2.605 5.449 16.562 1 98.62 34 ASN B O 1
ATOM 1800 N N . PRO B 1 35 ? 3.525 5.715 14.5 1 98.31 35 PRO B N 1
ATOM 1801 C CA . PRO B 1 35 ? 2.951 4.445 14.047 1 98.31 35 PRO B CA 1
ATOM 1802 C C . PRO B 1 35 ? 3.688 3.232 14.617 1 98.31 35 PRO B C 1
ATOM 1804 O O . PRO B 1 35 ? 3.279 2.092 14.383 1 98.31 35 PRO B O 1
ATOM 1807 N N . ARG B 1 36 ? 4.781 3.445 15.328 1 97.56 36 ARG B N 1
ATOM 1808 C CA . ARG B 1 36 ? 5.465 2.311 15.938 1 97.56 36 ARG B CA 1
ATOM 1809 C C . ARG B 1 36 ? 4.527 1.538 16.859 1 97.56 36 ARG B C 1
ATOM 1811 O O . ARG B 1 36 ? 3.848 2.129 17.703 1 97.56 36 ARG B O 1
ATOM 1818 N N . GLY B 1 37 ? 4.469 0.265 16.688 1 97.06 37 GLY B N 1
ATOM 1819 C CA . GLY B 1 37 ? 3.627 -0.572 17.531 1 97.06 37 GLY B CA 1
ATOM 1820 C C . GLY B 1 37 ? 2.252 -0.821 16.938 1 97.06 37 GLY B C 1
ATOM 1821 O O . GLY B 1 37 ? 1.496 -1.655 17.438 1 97.06 37 GLY B O 1
ATOM 1822 N N . LEU B 1 38 ? 1.825 -0.091 15.922 1 98.44 38 LEU B N 1
ATOM 1823 C CA . LEU B 1 38 ? 0.568 -0.376 15.234 1 98.44 38 LEU B CA 1
ATOM 1824 C C . LEU B 1 38 ? 0.617 -1.738 14.555 1 98.44 38 LEU B C 1
ATOM 1826 O O . LEU B 1 38 ? 1.461 -1.972 13.688 1 98.44 38 LEU B O 1
ATOM 1830 N N . PRO B 1 39 ? -0.24 -2.691 14.898 1 97.75 39 PRO B N 1
ATOM 1831 C CA . PRO B 1 39 ? -0.2 -4.008 14.258 1 97.75 39 PRO B CA 1
ATOM 1832 C C . PRO B 1 39 ? -0.693 -3.977 12.812 1 97.75 39 PRO B C 1
ATOM 1834 O O . PRO B 1 39 ? -1.422 -3.059 12.43 1 97.75 39 PRO B O 1
ATOM 1837 N N . VAL B 1 40 ? -0.203 -4.941 12.023 1 97.88 40 VAL B N 1
ATOM 1838 C CA . VAL B 1 40 ? -0.804 -5.129 10.703 1 97.88 40 VAL B CA 1
ATOM 1839 C C . VAL B 1 40 ? -2.309 -5.348 10.852 1 97.88 40 VAL B C 1
ATOM 1841 O O . VAL B 1 40 ? -2.754 -6.078 11.734 1 97.88 40 VAL B O 1
ATOM 1844 N N . ARG B 1 41 ? -3.084 -4.711 10.039 1 96.62 41 ARG B N 1
ATOM 1845 C CA . ARG B 1 41 ? -4.535 -4.703 10.188 1 96.62 41 ARG B CA 1
ATOM 1846 C C . ARG B 1 41 ? -5.09 -6.125 10.234 1 96.62 41 ARG B C 1
ATOM 1848 O O . ARG B 1 41 ? -4.91 -6.898 9.289 1 96.62 41 ARG B O 1
ATOM 1855 N N . ASP B 1 42 ? -5.676 -6.488 11.211 1 95.94 42 ASP B N 1
ATOM 1856 C CA . ASP B 1 42 ? -6.387 -7.699 11.609 1 95.94 42 ASP B CA 1
ATOM 1857 C C . ASP B 1 42 ? -7.609 -7.367 12.461 1 95.94 42 ASP B C 1
ATOM 1859 O O . ASP B 1 42 ? -7.473 -6.859 13.578 1 95.94 42 ASP B O 1
ATOM 1863 N N . PRO B 1 43 ? -8.812 -7.648 11.938 1 93.12 43 PRO B N 1
ATOM 1864 C CA . PRO B 1 43 ? -10.023 -7.234 12.656 1 93.12 43 PRO B CA 1
ATOM 1865 C C . PRO B 1 43 ? -10.055 -7.746 14.094 1 93.12 43 PRO B C 1
ATOM 1867 O O . PRO B 1 43 ? -10.719 -7.16 14.953 1 93.12 43 PRO B O 1
ATOM 1870 N N . THR B 1 44 ? -9.344 -8.797 14.414 1 95.38 44 THR B N 1
ATOM 1871 C CA . THR B 1 44 ? -9.32 -9.336 15.766 1 95.38 44 THR B CA 1
ATOM 1872 C C . THR B 1 44 ? -8.539 -8.422 16.703 1 95.38 44 THR B C 1
ATOM 1874 O O . THR B 1 44 ? -8.602 -8.578 17.922 1 95.38 44 THR B O 1
ATOM 1877 N N . LEU B 1 45 ? -7.855 -7.387 16.156 1 97.06 45 LEU B N 1
ATOM 1878 C CA . LEU B 1 45 ? -7.004 -6.516 16.953 1 97.06 45 LEU B CA 1
ATOM 1879 C C . LEU B 1 45 ? -7.582 -5.105 17.031 1 97.06 45 LEU B C 1
ATOM 1881 O O . LEU B 1 45 ? -6.852 -4.141 17.266 1 97.06 45 LEU B O 1
ATOM 1885 N N . GLU B 1 46 ? -8.891 -4.953 16.828 1 95.44 46 GLU B N 1
ATOM 1886 C CA . GLU B 1 46 ? -9.539 -3.646 16.75 1 95.44 46 GLU B CA 1
ATOM 1887 C C . GLU B 1 46 ? -9.391 -2.877 18.062 1 95.44 46 GLU B C 1
ATOM 1889 O O . GLU B 1 46 ? -9.391 -1.644 18.062 1 95.44 46 GLU B O 1
ATOM 1894 N N . ASP B 1 47 ? -9.164 -3.594 19.188 1 97.56 47 ASP B N 1
ATOM 1895 C CA . ASP B 1 47 ? -9.117 -2.945 20.5 1 97.56 47 ASP B CA 1
ATOM 1896 C C . ASP B 1 47 ? -7.684 -2.594 20.891 1 97.56 47 ASP B C 1
ATOM 1898 O O . ASP B 1 47 ? -7.445 -2.02 21.953 1 97.56 47 ASP B O 1
ATOM 1902 N N . HIS B 1 48 ? -6.754 -2.99 20.031 1 98.31 48 HIS B N 1
ATOM 1903 C CA . HIS B 1 48 ? -5.359 -2.668 20.328 1 98.31 48 HIS B CA 1
ATOM 1904 C C . HIS B 1 48 ? -5.188 -1.177 20.594 1 98.31 48 HIS B C 1
ATOM 1906 O O . HIS B 1 48 ? -5.777 -0.344 19.906 1 98.31 48 HIS B O 1
ATOM 1912 N N . VAL B 1 49 ? -4.359 -0.753 21.516 1 98.75 49 VAL B N 1
ATOM 1913 C CA . VAL B 1 49 ? -4.238 0.607 22.031 1 98.75 49 VAL B CA 1
ATOM 1914 C C . VAL B 1 49 ? -3.787 1.544 20.906 1 98.75 49 VAL B C 1
ATOM 1916 O O . VAL B 1 49 ? -4.254 2.682 20.828 1 98.75 49 VAL B O 1
ATOM 1919 N N . LYS B 1 50 ? -2.869 1.082 20.078 1 98.75 50 LYS B N 1
ATOM 1920 C CA . LYS B 1 50 ? -2.367 1.927 18.984 1 98.75 50 LYS B CA 1
ATOM 1921 C C . LYS B 1 50 ? -3.439 2.158 17.922 1 98.75 50 LYS B C 1
ATOM 1923 O O . LYS B 1 50 ? -3.428 3.18 17.234 1 98.75 50 LYS B O 1
ATOM 1928 N N . VAL B 1 51 ? -4.328 1.171 17.75 1 98.75 51 VAL B N 1
ATOM 1929 C CA . VAL B 1 51 ? -5.461 1.326 16.844 1 98.75 51 VAL B CA 1
ATOM 1930 C C . VAL B 1 51 ? -6.434 2.361 17.406 1 98.75 51 VAL B C 1
ATOM 1932 O O . VAL B 1 51 ? -6.859 3.27 16.688 1 98.75 51 VAL B O 1
ATOM 1935 N N . GLN B 1 52 ? -6.691 2.219 18.672 1 98.56 52 GLN B N 1
ATOM 1936 C CA . GLN B 1 52 ? -7.59 3.158 19.328 1 98.56 52 GLN B CA 1
ATOM 1937 C C . GLN B 1 52 ? -7.027 4.578 19.297 1 98.56 52 GLN B C 1
ATOM 1939 O O . GLN B 1 52 ? -7.766 5.535 19.062 1 98.56 52 GLN B O 1
ATOM 1944 N N . GLU B 1 53 ? -5.781 4.695 19.531 1 98.88 53 GLU B N 1
ATOM 1945 C CA . GLU B 1 53 ? -5.125 6 19.484 1 98.88 53 GLU B CA 1
ATOM 1946 C C . GLU B 1 53 ? -5.281 6.645 18.109 1 98.88 53 GLU B C 1
ATOM 1948 O O . GLU B 1 53 ? -5.656 7.816 18 1 98.88 53 GLU B O 1
ATOM 1953 N N . LEU B 1 54 ? -5.012 5.898 17.062 1 98.88 54 LEU B N 1
ATOM 1954 C CA . LEU B 1 54 ? -5.117 6.383 15.695 1 98.88 54 LEU B CA 1
ATOM 1955 C C . LEU B 1 54 ? -6.539 6.84 15.383 1 98.88 54 LEU B C 1
ATOM 1957 O O . LEU B 1 54 ? -6.742 7.926 14.836 1 98.88 54 LEU B O 1
ATOM 1961 N N . ARG B 1 55 ? -7.465 6.047 15.727 1 98.38 55 ARG B N 1
ATOM 1962 C CA . ARG B 1 55 ? -8.867 6.344 15.445 1 98.38 55 ARG B CA 1
ATOM 1963 C C . ARG B 1 55 ? -9.336 7.555 16.25 1 98.38 55 ARG B C 1
ATOM 1965 O O . ARG B 1 55 ? -10.109 8.375 15.742 1 98.38 55 ARG B O 1
ATOM 1972 N N . ALA B 1 56 ? -8.883 7.691 17.5 1 98.44 56 ALA B N 1
ATOM 1973 C CA . ALA B 1 56 ? -9.227 8.852 18.312 1 98.44 56 ALA B CA 1
ATOM 1974 C C . ALA B 1 56 ? -8.664 10.133 17.703 1 98.44 56 ALA B C 1
ATOM 1976 O O . ALA B 1 56 ? -9.344 11.164 17.672 1 98.44 56 ALA B O 1
ATOM 1977 N N . LEU B 1 57 ? -7.426 10.039 17.25 1 98.81 57 LEU B N 1
ATOM 1978 C CA . LEU B 1 57 ? -6.809 11.195 16.609 1 98.81 57 LEU B CA 1
ATOM 1979 C C . LEU B 1 57 ? -7.539 11.562 15.32 1 98.81 57 LEU B C 1
ATOM 1981 O O . LEU B 1 57 ? -7.68 12.742 15 1 98.81 57 LEU B O 1
ATOM 1985 N N . THR B 1 58 ? -7.961 10.578 14.578 1 98.62 58 THR B N 1
ATOM 1986 C CA . THR B 1 58 ? -8.742 10.805 13.367 1 98.62 58 THR B CA 1
ATOM 1987 C C . THR B 1 58 ? -10.047 11.539 13.695 1 98.62 58 THR B C 1
ATOM 1989 O O . THR B 1 58 ? -10.406 12.508 13.031 1 98.62 58 THR B O 1
ATOM 1992 N N . GLN B 1 59 ? -10.688 11.094 14.734 1 97.25 59 GLN B N 1
ATOM 1993 C CA . GLN B 1 59 ? -11.93 11.727 15.156 1 97.25 59 GLN B CA 1
ATOM 1994 C C . GLN B 1 59 ? -11.695 13.164 15.609 1 97.25 59 GLN B C 1
ATOM 1996 O O . GLN B 1 59 ? -12.492 14.055 15.312 1 97.25 59 GLN B O 1
ATOM 2001 N N . TRP B 1 60 ? -10.664 13.398 16.25 1 98.12 60 TRP B N 1
ATOM 2002 C CA . TRP B 1 60 ? -10.32 14.695 16.828 1 98.12 60 TRP B CA 1
ATOM 2003 C C . TRP B 1 60 ? -9.984 15.711 15.75 1 98.12 60 TRP B C 1
ATOM 2005 O O . TRP B 1 60 ? -10.273 16.906 15.891 1 98.12 60 TRP B O 1
ATOM 2015 N N . SER B 1 61 ? -9.477 15.352 14.648 1 98.38 61 SER B N 1
ATOM 2016 C CA . SER B 1 61 ? -8.836 16.234 13.688 1 98.38 61 SER B CA 1
ATOM 2017 C C . SER B 1 61 ? -9.852 16.844 12.727 1 98.38 61 SER B C 1
ATOM 2019 O O . SER B 1 61 ? -10.875 16.219 12.422 1 98.38 61 SER B O 1
ATOM 2021 N N . ASP B 1 62 ? -9.492 18.062 12.258 1 98.38 62 ASP B N 1
ATOM 2022 C CA . ASP B 1 62 ? -10.219 18.703 11.164 1 98.38 62 ASP B CA 1
ATOM 2023 C C . ASP B 1 62 ? -9.594 18.375 9.812 1 98.38 62 ASP B C 1
ATOM 2025 O O . ASP B 1 62 ? -10.234 18.5 8.773 1 98.38 62 ASP B O 1
ATOM 2029 N N . GLY B 1 63 ? -8.367 17.984 9.812 1 98.69 63 GLY B N 1
ATOM 2030 C CA . GLY B 1 63 ? -7.602 17.625 8.633 1 98.69 63 GLY B CA 1
ATOM 2031 C C . GLY B 1 63 ? -6.391 16.766 8.945 1 98.69 63 GLY B C 1
ATOM 2032 O O . GLY B 1 63 ? -5.984 16.656 10.102 1 98.69 63 GLY B O 1
ATOM 2033 N N . HIS B 1 64 ? -5.906 16.109 7.91 1 98.94 64 HIS B N 1
ATOM 2034 C CA . HIS B 1 64 ? -4.746 15.242 8.031 1 98.94 64 HIS B CA 1
ATOM 2035 C C . HIS B 1 64 ? -3.588 15.742 7.172 1 98.94 64 HIS B C 1
ATOM 2037 O O . HIS B 1 64 ? -3.803 16.281 6.082 1 98.94 64 HIS B O 1
ATOM 2043 N N . VAL B 1 65 ? -2.391 15.602 7.664 1 99 65 VAL B N 1
ATOM 2044 C CA . VAL B 1 65 ? -1.163 15.68 6.879 1 99 65 VAL B CA 1
ATOM 2045 C C . VAL B 1 65 ? -0.553 14.289 6.734 1 99 65 VAL B C 1
ATOM 2047 O O . VAL B 1 65 ? -0.222 13.641 7.734 1 99 65 VAL B O 1
ATOM 2050 N N . TRP B 1 66 ? -0.453 13.828 5.461 1 98.94 66 TRP B N 1
ATOM 2051 C CA . TRP B 1 66 ? 0.076 12.5 5.168 1 98.94 66 TRP B CA 1
ATOM 2052 C C . TRP B 1 66 ? 1.457 12.594 4.527 1 98.94 66 TRP B C 1
ATOM 2054 O O . TRP B 1 66 ? 1.618 13.211 3.471 1 98.94 66 TRP B O 1
ATOM 2064 N N . VAL B 1 67 ? 2.457 12.031 5.191 1 98.94 67 VAL B N 1
ATOM 2065 C CA . VAL B 1 67 ? 3.828 12.031 4.695 1 98.94 67 VAL B CA 1
ATOM 2066 C C . VAL B 1 67 ? 4.32 10.594 4.531 1 98.94 67 VAL B C 1
ATOM 2068 O O . VAL B 1 67 ? 4.391 9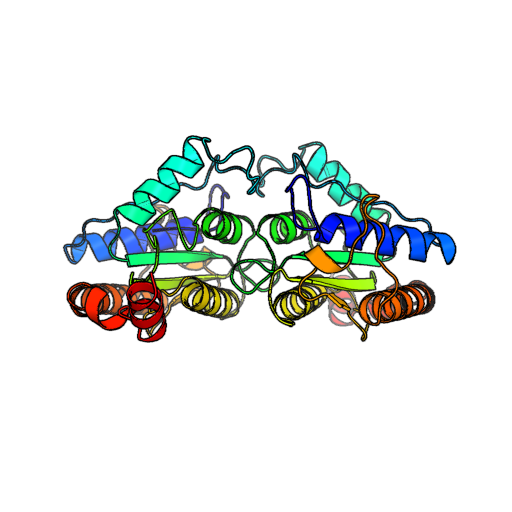.844 5.504 1 98.94 67 VAL B O 1
ATOM 2071 N N . SER B 1 68 ? 4.699 10.203 3.312 1 98.88 68 SER B N 1
ATOM 2072 C CA . SER B 1 68 ? 5.188 8.844 3.082 1 98.88 68 SER B CA 1
ATOM 2073 C C . SER B 1 68 ? 6.504 8.859 2.307 1 98.88 68 SER B C 1
ATOM 2075 O O . SER B 1 68 ? 6.68 9.656 1.383 1 98.88 68 SER B O 1
ATOM 2077 N N . PRO B 1 69 ? 7.488 7.992 2.709 1 98.31 69 PRO B N 1
ATOM 2078 C CA . PRO B 1 69 ? 8.539 7.691 1.732 1 98.31 69 PRO B CA 1
ATOM 2079 C C . PRO B 1 69 ? 8.023 6.875 0.549 1 98.31 69 PRO B C 1
ATOM 2081 O O . PRO B 1 69 ? 6.898 6.363 0.587 1 98.31 69 PRO B O 1
ATOM 2084 N N . GLU B 1 70 ? 8.773 6.895 -0.484 1 98 70 GLU B N 1
ATOM 2085 C CA . GLU B 1 70 ? 8.484 6.008 -1.608 1 98 70 GLU B CA 1
ATOM 2086 C C . GLU B 1 70 ? 9.258 4.699 -1.493 1 98 70 GLU B C 1
ATOM 2088 O O . GLU B 1 70 ? 10.484 4.711 -1.35 1 98 70 GLU B O 1
ATOM 2093 N N . MET B 1 71 ? 8.578 3.627 -1.432 1 97 71 MET B N 1
ATOM 2094 C CA . MET B 1 71 ? 9.172 2.293 -1.459 1 97 71 MET B CA 1
ATOM 2095 C C . MET B 1 71 ? 8.547 1.442 -2.561 1 97 71 MET B C 1
ATOM 2097 O O . MET B 1 71 ? 7.324 1.302 -2.623 1 97 71 MET B O 1
ATOM 2101 N N . HIS B 1 72 ? 9.461 0.96 -3.383 1 96.88 72 HIS B N 1
ATOM 2102 C CA . HIS B 1 72 ? 9.039 0.168 -4.531 1 96.88 72 HIS B CA 1
ATOM 2103 C C . HIS B 1 72 ? 7.98 0.901 -5.348 1 96.88 72 HIS B C 1
ATOM 2105 O O . HIS B 1 72 ? 6.953 0.32 -5.703 1 96.88 72 HIS B O 1
ATOM 2111 N N . GLY B 1 73 ? 8.172 2.197 -5.496 1 96.56 73 GLY B N 1
ATOM 2112 C CA . GLY B 1 73 ? 7.402 2.986 -6.445 1 96.56 73 GLY B CA 1
ATOM 2113 C C . GLY B 1 73 ? 6.074 3.463 -5.891 1 96.56 73 GLY B C 1
ATOM 2114 O O . GLY B 1 73 ? 5.215 3.928 -6.637 1 96.56 73 GLY B O 1
ATOM 2115 N N . THR B 1 74 ? 5.805 3.344 -4.66 1 98.06 74 THR B N 1
ATOM 2116 C CA . THR B 1 74 ? 4.535 3.766 -4.078 1 98.06 74 THR B CA 1
ATOM 2117 C C . THR B 1 74 ? 4.676 3.984 -2.574 1 98.06 74 THR B C 1
ATOM 2119 O O . THR B 1 74 ? 5.789 4.059 -2.053 1 98.06 74 THR B O 1
ATOM 2122 N N . VAL B 1 75 ? 3.539 4.172 -1.866 1 98.56 75 VAL B N 1
ATOM 2123 C CA . VAL B 1 75 ? 3.531 4.379 -0.422 1 98.56 75 VAL B CA 1
ATOM 2124 C C . VAL B 1 75 ? 4.023 3.119 0.286 1 98.56 75 VAL B C 1
ATOM 2126 O O . VAL B 1 75 ? 3.943 2.02 -0.267 1 98.56 75 VAL B O 1
ATOM 2129 N N . THR B 1 76 ? 4.543 3.311 1.479 1 98.62 76 THR B N 1
ATOM 2130 C CA . THR B 1 76 ? 5.043 2.186 2.262 1 98.62 76 THR B CA 1
ATOM 2131 C C . THR B 1 76 ? 3.889 1.399 2.879 1 98.62 76 THR B C 1
ATOM 2133 O O . THR B 1 76 ? 2.801 1.94 3.08 1 98.62 76 THR B O 1
ATOM 2136 N N . GLY B 1 77 ? 4.176 0.13 3.182 1 98.56 77 GLY B N 1
ATOM 2137 C CA . GLY B 1 77 ? 3.244 -0.654 3.977 1 98.56 77 GLY B CA 1
ATOM 2138 C C . GLY B 1 77 ? 2.945 -0.033 5.328 1 98.56 77 GLY B C 1
ATOM 2139 O O . GLY B 1 77 ? 1.826 -0.139 5.832 1 98.56 77 GLY B O 1
ATOM 2140 N N . VAL B 1 78 ? 3.934 0.599 5.941 1 98.69 78 VAL B N 1
ATOM 2141 C CA . VAL B 1 78 ? 3.764 1.302 7.211 1 98.69 78 VAL B CA 1
ATOM 2142 C C . VAL B 1 78 ? 2.654 2.34 7.082 1 98.69 78 VAL B C 1
ATOM 2144 O O . VAL B 1 78 ? 1.766 2.418 7.934 1 98.69 78 VAL B O 1
ATOM 2147 N N . PHE B 1 79 ? 2.73 3.104 6.02 1 98.88 79 PHE B N 1
ATOM 2148 C CA . PHE B 1 79 ? 1.756 4.176 5.848 1 98.88 79 PHE B CA 1
ATOM 2149 C C . PHE B 1 79 ? 0.383 3.605 5.508 1 98.88 79 PHE B C 1
ATOM 2151 O O . PHE B 1 79 ? -0.62 3.988 6.113 1 98.88 79 PHE B O 1
ATOM 2158 N N . LYS B 1 80 ? 0.333 2.705 4.461 1 98.81 80 LYS B N 1
ATOM 2159 C CA . LYS B 1 80 ? -0.943 2.152 4.016 1 98.81 80 LYS B CA 1
ATOM 2160 C C . LYS B 1 80 ? -1.664 1.442 5.156 1 98.81 80 LYS B C 1
ATOM 2162 O O . LYS B 1 80 ? -2.895 1.472 5.238 1 98.81 80 LYS B O 1
ATOM 2167 N N . ASN B 1 81 ? -0.902 0.773 6.012 1 98.75 81 ASN B N 1
ATOM 2168 C CA . ASN B 1 81 ? -1.465 0.083 7.168 1 98.75 81 ASN B CA 1
ATOM 2169 C C . ASN B 1 81 ? -2.221 1.044 8.078 1 98.75 81 ASN B C 1
ATOM 2171 O O . ASN B 1 81 ? -3.273 0.697 8.617 1 98.75 81 ASN B O 1
ATOM 2175 N N . GLN B 1 82 ? -1.716 2.244 8.305 1 98.88 82 GLN B N 1
ATOM 2176 C CA . GLN B 1 82 ? -2.4 3.26 9.094 1 98.88 82 GLN B CA 1
ATOM 2177 C C . GLN B 1 82 ? -3.762 3.6 8.5 1 98.88 82 GLN B C 1
ATOM 2179 O O . GLN B 1 82 ? -4.77 3.627 9.211 1 98.88 82 GLN B O 1
ATOM 2184 N N . ILE B 1 83 ? -3.793 3.807 7.203 1 98.81 83 ILE B N 1
ATOM 2185 C CA . ILE B 1 83 ? -5.031 4.195 6.535 1 98.81 83 ILE B CA 1
ATOM 2186 C C . ILE B 1 83 ? -6.031 3.041 6.59 1 98.81 83 ILE B C 1
ATOM 2188 O O . ILE B 1 83 ? -7.23 3.258 6.762 1 98.81 83 ILE B O 1
ATOM 2192 N N . ASP B 1 84 ? -5.543 1.827 6.465 1 98.56 84 ASP B N 1
ATOM 2193 C CA . ASP B 1 84 ? -6.426 0.663 6.473 1 98.56 84 ASP B CA 1
ATOM 2194 C C . ASP B 1 84 ? -7.121 0.509 7.824 1 98.56 84 ASP B C 1
ATOM 2196 O O . ASP B 1 84 ? -8.195 -0.091 7.91 1 98.56 84 ASP B O 1
ATOM 2200 N N . TRP B 1 85 ? -6.547 1.023 8.883 1 98.56 85 TRP B N 1
ATOM 2201 C CA . TRP B 1 85 ? -7.133 0.906 10.211 1 98.56 85 TRP B CA 1
ATOM 2202 C C . TRP B 1 85 ? -8.211 1.964 10.43 1 98.56 85 TRP B C 1
ATOM 2204 O O . TRP B 1 85 ? -8.891 1.961 11.461 1 98.56 85 TRP B O 1
ATOM 2214 N N . ILE B 1 86 ? -8.367 2.947 9.531 1 98.38 86 ILE B N 1
ATOM 2215 C CA . ILE B 1 86 ? -9.375 3.996 9.641 1 98.38 86 ILE B CA 1
ATOM 2216 C C . ILE B 1 86 ? -10.602 3.617 8.812 1 98.38 86 ILE B C 1
ATOM 2218 O O . ILE B 1 86 ? -10.555 3.619 7.582 1 98.38 86 ILE B O 1
ATOM 2222 N N . PRO B 1 87 ? -11.688 3.312 9.477 1 96 87 PRO B N 1
ATOM 2223 C CA . PRO B 1 87 ? -12.883 2.91 8.734 1 96 87 PRO B CA 1
ATOM 2224 C C . PRO B 1 87 ? -13.594 4.09 8.07 1 96 87 PRO B C 1
ATOM 2226 O O . PRO B 1 87 ? -13.477 5.227 8.539 1 96 87 PRO B O 1
ATOM 2229 N N . LEU B 1 88 ? -14.305 3.816 7 1 94.56 88 LEU B N 1
ATOM 2230 C CA . LEU B 1 88 ? -15.094 4.852 6.34 1 94.56 88 LEU B CA 1
ATOM 2231 C C . LEU B 1 88 ? -16.328 5.191 7.16 1 94.56 88 LEU B C 1
ATOM 2233 O O . LEU B 1 88 ? -16.812 6.328 7.129 1 94.56 88 LEU B O 1
ATOM 2237 N N . ASN B 1 89 ? -16.844 4.117 7.789 1 91.5 89 ASN B N 1
ATOM 2238 C CA . ASN B 1 89 ? -18.047 4.273 8.602 1 91.5 89 ASN B CA 1
ATOM 2239 C C . ASN B 1 89 ? -17.906 3.568 9.945 1 91.5 89 ASN B C 1
ATOM 2241 O O . ASN B 1 89 ? -17.344 2.479 10.023 1 91.5 89 ASN B O 1
ATOM 2245 N N . THR B 1 90 ? -18.297 4.176 10.945 1 89 90 THR B N 1
ATOM 2246 C CA . THR B 1 90 ? -18.5 3.611 12.273 1 89 90 THR B CA 1
ATOM 2247 C C . THR B 1 90 ? -19.859 4.02 12.836 1 89 90 THR B C 1
ATOM 2249 O O . THR B 1 90 ? -20.031 5.145 13.312 1 89 90 THR B O 1
ATOM 2252 N N . GLY B 1 91 ? -20.734 3.002 12.797 1 85.25 91 GLY B N 1
ATOM 2253 C CA . GLY B 1 91 ? -22.094 3.432 13.117 1 85.25 91 GLY B CA 1
ATOM 2254 C C . GLY B 1 91 ? -22.594 4.539 12.211 1 85.25 91 GLY B C 1
ATOM 2255 O O . GLY B 1 91 ? -22.578 4.406 10.984 1 85.25 91 GLY B O 1
ATOM 2256 N N . SER B 1 92 ? -23 5.586 12.805 1 82 92 SER B N 1
ATOM 2257 C CA . SER B 1 92 ? -23.516 6.727 12.047 1 82 92 SER B CA 1
ATOM 2258 C C . SER B 1 92 ? -22.391 7.719 11.727 1 82 92 SER B C 1
ATOM 2260 O O . SER B 1 92 ? -22.609 8.688 10.992 1 82 92 SER B O 1
ATOM 2262 N N . LEU B 1 93 ? -21.266 7.391 12.234 1 87.88 93 LEU B N 1
ATOM 2263 C CA . LEU B 1 93 ? -20.141 8.305 12.039 1 87.88 93 LEU B CA 1
ATOM 2264 C C . LEU B 1 93 ? -19.359 7.949 10.781 1 87.88 93 LEU B C 1
ATOM 2266 O O . LEU B 1 93 ? -19.281 6.777 10.414 1 87.88 93 LEU B O 1
ATOM 2270 N N . ARG B 1 94 ? -18.875 9 10.102 1 93.56 94 ARG B N 1
ATOM 2271 C CA . ARG B 1 94 ? -17.938 8.914 8.992 1 93.56 94 ARG B CA 1
ATOM 2272 C C . ARG B 1 94 ? -16.609 9.594 9.344 1 93.56 94 ARG B C 1
ATOM 2274 O O . ARG B 1 94 ? -16.422 10.781 9.047 1 93.56 94 ARG B O 1
ATOM 2281 N N . PRO B 1 95 ? -15.688 8.812 9.805 1 96.06 95 PRO B N 1
ATOM 2282 C CA . PRO B 1 95 ? -14.531 9.375 10.516 1 96.06 95 PRO B CA 1
ATOM 2283 C C . PRO B 1 95 ? -13.727 10.336 9.648 1 96.06 95 PRO B C 1
ATOM 2285 O O . PRO B 1 95 ? -13.18 11.32 10.164 1 96.06 95 PRO B O 1
ATOM 2288 N N . THR B 1 96 ? -13.648 10.133 8.344 1 97.75 96 THR B N 1
ATOM 2289 C CA . THR B 1 96 ? -12.742 10.945 7.543 1 97.75 96 THR B CA 1
ATOM 2290 C C . THR B 1 96 ? -13.516 11.836 6.574 1 97.75 96 THR B C 1
ATOM 2292 O O . THR B 1 96 ? -12.961 12.773 6.004 1 97.75 96 THR B O 1
ATOM 2295 N N . GLN B 1 97 ? -14.789 11.609 6.414 1 96 97 GLN B N 1
ATOM 2296 C CA . GLN B 1 97 ? -15.57 12.312 5.406 1 96 97 GLN B CA 1
ATOM 2297 C C . GLN B 1 97 ? -15.578 13.82 5.672 1 96 97 GLN B C 1
ATOM 2299 O O . GLN B 1 97 ? -15.945 14.258 6.766 1 96 97 GLN B O 1
ATOM 2304 N N . GLY B 1 98 ? -15.141 14.508 4.66 1 95.81 98 GLY B N 1
ATOM 2305 C CA . GLY B 1 98 ? -15.188 15.961 4.738 1 95.81 98 GLY B CA 1
ATOM 2306 C C . GLY B 1 98 ? -13.961 16.562 5.406 1 95.81 98 GLY B C 1
ATOM 2307 O O . GLY B 1 98 ? -13.766 17.781 5.375 1 95.81 98 GLY B O 1
ATOM 2308 N N . LYS B 1 99 ? -13.117 15.758 6.082 1 98 99 LYS B N 1
ATOM 2309 C CA . LYS B 1 99 ? -11.852 16.25 6.629 1 98 99 LYS B CA 1
ATOM 2310 C C . LYS B 1 99 ? -10.844 16.516 5.52 1 98 99 LYS B C 1
ATOM 2312 O O . LYS B 1 99 ? -10.828 15.82 4.504 1 98 99 LYS B O 1
ATOM 2317 N N . THR B 1 100 ? -10.031 17.531 5.715 1 98.75 100 THR B N 1
ATOM 2318 C CA . THR B 1 100 ? -9.094 17.922 4.664 1 98.75 100 THR B CA 1
ATOM 2319 C C . THR B 1 100 ? -7.809 17.109 4.754 1 98.75 100 THR B C 1
ATOM 2321 O O . THR B 1 100 ? -7.562 16.422 5.754 1 98.75 100 THR B O 1
ATOM 2324 N N . CYS B 1 101 ? -7.035 17.125 3.645 1 98.88 101 CYS B N 1
ATOM 2325 C CA . CYS B 1 101 ? -5.801 16.344 3.596 1 98.88 101 CYS B CA 1
ATOM 2326 C C . CYS B 1 101 ? -4.707 17.109 2.857 1 98.88 101 CYS B C 1
ATOM 2328 O O . CYS B 1 101 ? -4.969 17.75 1.847 1 98.88 101 CYS B O 1
ATOM 2330 N N . LEU B 1 102 ? -3.525 17.125 3.361 1 98.94 102 LEU B N 1
ATOM 2331 C CA . LEU B 1 102 ? -2.289 17.5 2.691 1 98.94 102 LEU B CA 1
ATOM 2332 C C . LEU B 1 102 ? -1.373 16.297 2.51 1 98.94 102 LEU B C 1
ATOM 2334 O O . LEU B 1 102 ? -1.219 15.492 3.426 1 98.94 102 LEU B O 1
ATOM 2338 N N . VAL B 1 103 ? -0.763 16.203 1.3 1 98.94 103 VAL B N 1
ATOM 2339 C CA . VAL B 1 103 ? 0.083 15.039 1.058 1 98.94 103 VAL B CA 1
ATOM 2340 C C . VAL B 1 103 ? 1.507 15.492 0.741 1 98.94 103 VAL B C 1
ATOM 2342 O O . VAL B 1 103 ? 1.708 16.516 0.086 1 98.94 103 VAL B O 1
ATOM 2345 N N . ALA B 1 104 ? 2.432 14.758 1.19 1 98.94 104 ALA B N 1
ATOM 2346 C CA . ALA B 1 104 ? 3.855 14.984 0.958 1 98.94 104 ALA B CA 1
ATOM 2347 C C . ALA B 1 104 ? 4.617 13.664 0.869 1 98.94 104 ALA B C 1
ATOM 2349 O O . ALA B 1 104 ? 4.145 12.633 1.354 1 98.94 104 ALA B O 1
ATOM 2350 N N . GLN B 1 105 ? 5.742 13.664 0.13 1 98.94 105 GLN B N 1
ATOM 2351 C CA . GLN B 1 105 ? 6.586 12.477 0.054 1 98.94 105 GLN B CA 1
ATOM 2352 C C . GLN B 1 105 ? 8.062 12.844 0.154 1 98.94 105 GLN B C 1
ATOM 2354 O O . GLN B 1 105 ? 8.43 14.008 -0.031 1 98.94 105 GLN B O 1
ATOM 2359 N N . VAL B 1 106 ? 8.852 11.875 0.569 1 98.75 106 VAL B N 1
ATOM 2360 C CA . VAL B 1 106 ? 10.312 11.953 0.487 1 98.75 106 VAL B CA 1
ATOM 2361 C C . VAL B 1 106 ? 10.844 10.797 -0.355 1 98.75 106 VAL B C 1
ATOM 2363 O O . VAL B 1 106 ? 10.234 9.719 -0.394 1 98.75 106 VAL B O 1
ATOM 2366 N N . ASN B 1 107 ? 11.914 11.07 -1.031 1 97.62 107 ASN B N 1
ATOM 2367 C CA . ASN B 1 107 ? 12.586 10.07 -1.854 1 97.62 107 ASN B CA 1
ATOM 2368 C C . ASN B 1 107 ? 14.07 9.984 -1.523 1 97.62 107 ASN B C 1
ATOM 2370 O O . ASN B 1 107 ? 14.688 10.977 -1.143 1 97.62 107 ASN B O 1
ATOM 2374 N N . GLY B 1 108 ? 14.578 8.758 -1.639 1 95 108 GLY B N 1
ATOM 2375 C CA . GLY B 1 108 ? 16.016 8.609 -1.531 1 95 108 GLY B CA 1
ATOM 2376 C C . GLY B 1 108 ? 16.766 9.055 -2.777 1 95 108 GLY B C 1
ATOM 2377 O O . GLY B 1 108 ? 17.859 9.594 -2.689 1 95 108 GLY B O 1
ATOM 2378 N N . GLY B 1 109 ? 16.156 8.797 -3.908 1 94.31 109 GLY B N 1
ATOM 2379 C CA . GLY B 1 109 ? 16.781 9.102 -5.184 1 94.31 109 GLY B CA 1
ATOM 2380 C C . GLY B 1 109 ? 16.203 10.344 -5.844 1 94.31 109 GLY B C 1
ATOM 2381 O O . GLY B 1 109 ? 15.805 11.289 -5.16 1 94.31 109 GLY B O 1
ATOM 2382 N N . SER B 1 110 ? 16.234 10.289 -7.188 1 93.38 110 SER B N 1
ATOM 2383 C CA . SER B 1 110 ? 15.797 11.414 -8.008 1 93.38 110 SER B CA 1
ATOM 2384 C C . SER B 1 110 ? 14.312 11.703 -7.801 1 93.38 110 SER B C 1
ATOM 2386 O O . SER B 1 110 ? 13.609 10.93 -7.145 1 93.38 110 SER B O 1
ATOM 2388 N N . GLN B 1 111 ? 13.898 12.859 -8.281 1 94.69 111 GLN B N 1
ATOM 2389 C CA . GLN B 1 111 ? 12.539 13.352 -8.109 1 94.69 111 GLN B CA 1
ATOM 2390 C C . GLN B 1 111 ? 11.516 12.32 -8.586 1 94.69 111 GLN B C 1
ATOM 2392 O O . GLN B 1 111 ? 11.711 11.68 -9.625 1 94.69 111 GLN B O 1
ATOM 2397 N N . SER B 1 112 ? 10.555 12.102 -7.758 1 97 112 SER B N 1
ATOM 2398 C CA . SER B 1 112 ? 9.406 11.25 -8.047 1 97 112 SER B CA 1
ATOM 2399 C C . SER B 1 112 ? 8.125 11.828 -7.461 1 97 112 SER B C 1
ATOM 2401 O O . SER B 1 112 ? 8.172 12.68 -6.566 1 97 112 SER B O 1
ATOM 2403 N N . PHE B 1 113 ? 7.008 11.43 -8.047 1 98 113 PHE B N 1
ATOM 2404 C CA . PHE B 1 113 ? 5.719 11.852 -7.512 1 98 113 PHE B CA 1
ATOM 2405 C C . PHE B 1 113 ? 4.801 10.656 -7.297 1 98 113 PHE B C 1
ATOM 2407 O O . PHE B 1 113 ? 3.592 10.82 -7.129 1 98 113 PHE B O 1
ATOM 2414 N N . ASN B 1 114 ? 5.352 9.422 -7.301 1 98.06 114 ASN B N 1
ATOM 2415 C CA . ASN B 1 114 ? 4.539 8.211 -7.215 1 98.06 114 ASN B CA 1
ATOM 2416 C C . ASN B 1 114 ? 3.783 8.141 -5.891 1 98.06 114 ASN B C 1
ATOM 2418 O O . ASN B 1 114 ? 2.578 7.875 -5.875 1 98.06 114 ASN B O 1
ATOM 2422 N N . ALA B 1 115 ? 4.473 8.438 -4.824 1 98.5 115 ALA B N 1
ATOM 2423 C CA . ALA B 1 115 ? 3.855 8.266 -3.512 1 98.5 115 ALA B CA 1
ATOM 2424 C C . ALA B 1 115 ? 2.783 9.328 -3.268 1 98.5 115 ALA B C 1
ATOM 2426 O O . ALA B 1 115 ? 1.717 9.023 -2.727 1 98.5 115 ALA B O 1
ATOM 2427 N N . VAL B 1 116 ? 2.965 10.594 -3.633 1 98.69 116 VAL B N 1
ATOM 2428 C CA . VAL B 1 116 ? 1.947 11.617 -3.416 1 98.69 116 VAL B CA 1
ATOM 2429 C C . VAL B 1 116 ? 0.736 11.336 -4.305 1 98.69 116 VAL B C 1
ATOM 2431 O O . VAL B 1 116 ? -0.401 11.617 -3.918 1 98.69 116 VAL B O 1
ATOM 2434 N N . ASN B 1 117 ? 1.01 10.797 -5.492 1 98.25 117 ASN B N 1
ATOM 2435 C CA . ASN B 1 117 ? -0.116 10.406 -6.332 1 98.25 117 ASN B CA 1
ATOM 2436 C C . ASN B 1 117 ? -0.952 9.312 -5.672 1 98.25 117 ASN B C 1
ATOM 2438 O O . ASN B 1 117 ? -2.184 9.367 -5.691 1 98.25 117 ASN B O 1
ATOM 2442 N N . ALA B 1 118 ? -0.277 8.352 -5.137 1 98.44 118 ALA B N 1
ATOM 2443 C CA . ALA B 1 118 ? -0.978 7.289 -4.414 1 98.44 118 ALA B CA 1
ATOM 2444 C C . ALA B 1 118 ? -1.736 7.852 -3.217 1 98.44 118 ALA B C 1
ATOM 2446 O O . ALA B 1 118 ? -2.869 7.441 -2.945 1 98.44 118 ALA B O 1
ATOM 2447 N N . LEU B 1 119 ? -1.149 8.797 -2.518 1 98.81 119 LEU B N 1
ATOM 2448 C CA . LEU B 1 119 ? -1.782 9.398 -1.349 1 98.81 119 LEU B CA 1
ATOM 2449 C C . LEU B 1 119 ? -3.021 10.188 -1.747 1 98.81 119 LEU B C 1
ATOM 2451 O O . LEU B 1 119 ? -4.031 10.172 -1.04 1 98.81 119 LEU B O 1
ATOM 2455 N N . ARG B 1 120 ? -2.961 10.898 -2.801 1 98.44 120 ARG B N 1
ATOM 2456 C CA . ARG B 1 120 ? -4.117 11.656 -3.273 1 98.44 120 ARG B CA 1
ATOM 2457 C C . ARG B 1 120 ? -5.273 10.719 -3.625 1 98.44 120 ARG B C 1
ATOM 2459 O O . ARG B 1 120 ? -6.434 11.039 -3.357 1 98.44 120 ARG B O 1
ATOM 2466 N N . LEU B 1 121 ? -4.914 9.602 -4.277 1 97.25 121 LEU B N 1
ATOM 2467 C CA . LEU B 1 121 ? -5.938 8.602 -4.566 1 97.25 121 LEU B CA 1
ATOM 2468 C C . LEU B 1 121 ? -6.574 8.086 -3.279 1 97.25 121 LEU B C 1
ATOM 2470 O O . LEU B 1 121 ? -7.801 7.977 -3.189 1 97.25 121 LEU B O 1
ATOM 2474 N N . LEU B 1 122 ? -5.762 7.809 -2.301 1 98.5 122 LEU B N 1
ATOM 2475 C CA . LEU B 1 122 ? -6.262 7.348 -1.011 1 98.5 122 LEU B CA 1
ATOM 2476 C C . LEU B 1 122 ? -7.168 8.391 -0.372 1 98.5 122 LEU B C 1
ATOM 2478 O O . LEU B 1 122 ? -8.203 8.055 0.201 1 98.5 122 LEU B O 1
ATOM 2482 N N . ALA B 1 123 ? -6.746 9.68 -0.456 1 98.69 123 ALA B N 1
ATOM 2483 C CA . ALA B 1 123 ? -7.555 10.758 0.117 1 98.69 123 ALA B CA 1
ATOM 2484 C C . ALA B 1 123 ? -8.953 10.773 -0.495 1 98.69 123 ALA B C 1
ATOM 2486 O O . ALA B 1 123 ? -9.945 10.938 0.216 1 98.69 123 ALA B O 1
ATOM 2487 N N . ARG B 1 124 ? -8.984 10.578 -1.789 1 97.88 124 ARG B N 1
ATOM 2488 C CA . ARG B 1 124 ? -10.273 10.539 -2.469 1 97.88 124 ARG B CA 1
ATOM 2489 C C . ARG B 1 124 ? -11.133 9.383 -1.951 1 97.88 124 ARG B C 1
ATOM 2491 O O . ARG B 1 124 ? -12.312 9.562 -1.666 1 97.88 124 ARG B O 1
ATOM 2498 N N . TRP B 1 125 ? -10.547 8.242 -1.877 1 97.56 125 TRP B N 1
ATOM 2499 C CA . TRP B 1 125 ? -11.281 7.062 -1.432 1 97.56 125 TRP B CA 1
ATOM 2500 C C . TRP B 1 125 ? -11.711 7.207 0.024 1 97.56 125 TRP B C 1
ATOM 2502 O O . TRP B 1 125 ? -12.734 6.652 0.432 1 97.56 125 TRP B O 1
ATOM 2512 N N . MET B 1 126 ? -10.969 7.965 0.804 1 98.12 126 MET B N 1
ATOM 2513 C CA . MET B 1 126 ? -11.297 8.219 2.203 1 98.12 126 MET B CA 1
ATOM 2514 C C . MET B 1 126 ? -12.25 9.406 2.33 1 98.12 126 MET B C 1
ATOM 2516 O O . MET B 1 126 ? -12.602 9.805 3.439 1 98.12 126 MET B O 1
ATOM 2520 N N . ARG B 1 127 ? -12.625 10.023 1.192 1 96.81 127 ARG B N 1
ATOM 2521 C CA . ARG B 1 127 ? -13.594 11.109 1.083 1 96.81 127 ARG B CA 1
ATOM 2522 C C . ARG B 1 127 ? -13.062 12.375 1.739 1 96.81 127 ARG B C 1
ATOM 2524 O O . ARG B 1 127 ? -13.812 13.086 2.42 1 96.81 127 ARG B O 1
ATOM 2531 N N . MET B 1 128 ? -11.781 12.547 1.506 1 98.31 128 MET B N 1
ATOM 2532 C CA . MET B 1 128 ? -11.109 13.711 2.066 1 98.31 128 MET B CA 1
ATOM 2533 C C . MET B 1 128 ? -10.688 14.68 0.964 1 98.31 128 MET B C 1
ATOM 2535 O O . MET B 1 128 ? -9.82 14.359 0.147 1 98.31 128 MET B O 1
ATOM 2539 N N . PRO B 1 129 ? -11.32 15.906 0.914 1 98.25 129 PRO B N 1
ATOM 2540 C CA . PRO B 1 129 ? -10.758 16.906 -0.003 1 98.25 129 PRO B CA 1
ATOM 2541 C C . PRO B 1 129 ? -9.273 17.172 0.261 1 98.25 129 PRO B C 1
ATOM 2543 O O . PRO B 1 129 ? -8.883 17.422 1.405 1 98.25 129 PRO B O 1
ATOM 2546 N N . CYS B 1 130 ? -8.461 17.109 -0.782 1 97.88 130 CYS B N 1
ATOM 2547 C CA . CYS B 1 130 ? -7.008 17.25 -0.677 1 97.88 130 CYS B CA 1
ATOM 2548 C C . CYS B 1 130 ? -6.543 18.578 -1.271 1 97.88 130 CYS B C 1
ATOM 2550 O O . CYS B 1 130 ? -7.027 18.984 -2.326 1 97.88 130 CYS B O 1
ATOM 2552 N N . CYS B 1 131 ? -5.598 19.188 -0.617 1 95.88 131 CYS B N 1
ATOM 2553 C CA . CYS B 1 131 ? -4.977 20.391 -1.152 1 95.88 131 CYS B CA 1
ATOM 2554 C C . CYS B 1 131 ? -4.418 20.141 -2.547 1 95.88 131 CYS B C 1
ATOM 2556 O O . CYS B 1 131 ? -3.969 19.031 -2.854 1 95.88 131 CYS B O 1
ATOM 2558 N N . THR B 1 132 ? -4.473 21.25 -3.229 1 96.5 132 THR B N 1
ATOM 2559 C CA . THR B 1 132 ? -3.969 21.141 -4.594 1 96.5 132 THR B CA 1
ATOM 2560 C C . THR B 1 132 ? -2.455 20.938 -4.598 1 96.5 132 THR B C 1
ATOM 2562 O O . THR B 1 132 ? -1.941 20.031 -5.258 1 96.5 132 THR B O 1
ATOM 2565 N N . ASN B 1 133 ? -1.794 21.797 -3.842 1 97.56 133 ASN B N 1
ATOM 2566 C CA . ASN B 1 133 ? -0.337 21.719 -3.832 1 97.56 133 ASN B CA 1
ATOM 2567 C C . ASN B 1 133 ? 0.153 20.594 -2.926 1 97.56 133 ASN B C 1
ATOM 2569 O O . ASN B 1 133 ? -0.533 20.219 -1.976 1 97.56 133 ASN B O 1
ATOM 2573 N N . GLN B 1 134 ? 1.238 20 -3.287 1 98.56 134 GLN B N 1
ATOM 2574 C CA . GLN B 1 134 ? 1.88 18.891 -2.584 1 98.56 134 GLN B CA 1
ATOM 2575 C C . GLN B 1 134 ? 3.395 19.062 -2.549 1 98.56 134 GLN B C 1
ATOM 2577 O O . GLN B 1 134 ? 3.943 19.906 -3.262 1 98.56 134 GLN B O 1
ATOM 2582 N N . SER B 1 135 ? 3.992 18.375 -1.668 1 98.69 135 SER B N 1
ATOM 2583 C CA . SER B 1 135 ? 5.445 18.453 -1.562 1 98.69 135 SER B CA 1
ATOM 2584 C C . SER B 1 135 ? 6.086 17.094 -1.86 1 98.69 135 SER B C 1
ATOM 2586 O O . SER B 1 135 ? 5.598 16.062 -1.404 1 98.69 135 SER B O 1
ATOM 2588 N N . SER B 1 136 ? 7.062 17.062 -2.709 1 98.81 136 SER B N 1
ATOM 2589 C CA . SER B 1 136 ? 7.93 15.922 -2.971 1 98.81 136 SER B CA 1
ATOM 2590 C C . SER B 1 136 ? 9.398 16.281 -2.803 1 98.81 136 SER B C 1
ATOM 2592 O O . SER B 1 136 ? 9.93 17.109 -3.555 1 98.81 136 SER B O 1
ATOM 2594 N N . VAL B 1 137 ? 10.07 15.695 -1.837 1 98.75 137 VAL B N 1
ATOM 2595 C CA . VAL B 1 137 ? 11.453 16.047 -1.518 1 98.75 137 VAL B CA 1
ATOM 2596 C C . VAL B 1 137 ? 12.391 14.969 -2.035 1 98.75 137 VAL B C 1
ATOM 2598 O O . VAL B 1 137 ? 12.492 13.891 -1.449 1 98.75 137 VAL B O 1
ATOM 2601 N N . ALA B 1 138 ? 13.148 15.258 -3.072 1 98.38 138 ALA B N 1
ATOM 2602 C CA . ALA B 1 138 ? 14.117 14.336 -3.652 1 98.38 138 ALA B CA 1
ATOM 2603 C C . ALA B 1 138 ? 15.398 14.297 -2.83 1 98.38 138 ALA B C 1
ATOM 2605 O O . ALA B 1 138 ? 15.758 15.281 -2.186 1 98.38 138 ALA B O 1
ATOM 2606 N N . LYS B 1 139 ? 16.141 13.148 -2.92 1 98 139 LYS B N 1
ATOM 2607 C CA . LYS B 1 139 ? 17.406 13.008 -2.184 1 98 139 LYS B CA 1
ATOM 2608 C C . LYS B 1 139 ? 17.281 13.578 -0.775 1 98 139 LYS B C 1
ATOM 2610 O O . LYS B 1 139 ? 18.094 14.398 -0.359 1 98 139 LYS B O 1
ATOM 2615 N N . ALA B 1 140 ? 16.266 13.172 -0.046 1 98 140 ALA B N 1
ATOM 2616 C CA . ALA B 1 140 ? 15.859 13.758 1.227 1 98 140 ALA B CA 1
ATOM 2617 C C . ALA B 1 140 ? 17.016 13.758 2.229 1 98 140 ALA B C 1
ATOM 2619 O O . ALA B 1 140 ? 17.094 14.633 3.096 1 98 140 ALA B O 1
ATOM 2620 N N . TRP B 1 141 ? 17.922 12.812 2.107 1 96.5 141 TRP B N 1
ATOM 2621 C CA . TRP B 1 141 ? 19.047 12.688 3.027 1 96.5 141 TRP B CA 1
ATOM 2622 C C . TRP B 1 141 ? 19.938 13.914 2.965 1 96.5 141 TRP B C 1
ATOM 2624 O O . TRP B 1 141 ? 20.75 14.148 3.867 1 96.5 141 TRP B O 1
ATOM 2634 N N . GLN B 1 142 ? 19.75 14.742 1.987 1 97.75 142 GLN B N 1
ATOM 2635 C CA . GLN B 1 142 ? 20.547 15.945 1.838 1 97.75 142 GLN B CA 1
ATOM 2636 C C . GLN B 1 142 ? 19.812 17.172 2.404 1 97.75 142 GLN B C 1
ATOM 2638 O O . GLN B 1 142 ? 20.391 18.25 2.502 1 97.75 142 GLN B O 1
ATOM 2643 N N . GLU B 1 143 ? 18.609 17 2.775 1 98.25 143 GLU B N 1
ATOM 2644 C CA . GLU B 1 143 ? 17.766 18.172 2.92 1 98.25 143 GLU B CA 1
ATOM 2645 C C . GLU B 1 143 ? 17.5 18.484 4.391 1 98.25 143 GLU B C 1
ATOM 2647 O O . GLU B 1 143 ? 16.828 19.469 4.711 1 98.25 143 GLU B O 1
ATOM 2652 N N . PHE B 1 144 ? 18.078 17.703 5.312 1 98.31 144 PHE B N 1
ATOM 2653 C CA . PHE B 1 144 ? 17.859 17.906 6.742 1 98.31 144 PHE B CA 1
ATOM 2654 C C . PHE B 1 144 ? 19.188 18.062 7.473 1 98.31 144 PHE B C 1
ATOM 2656 O O . PHE B 1 144 ? 20.188 17.453 7.09 1 98.31 144 PHE B O 1
ATOM 2663 N N . ASP B 1 145 ? 19.25 18.859 8.5 1 97.44 145 ASP B N 1
ATOM 2664 C CA . ASP B 1 145 ? 20.469 19.031 9.281 1 97.44 145 ASP B CA 1
ATOM 2665 C C . ASP B 1 145 ? 20.547 18.016 10.414 1 97.44 145 ASP B C 1
ATOM 2667 O O . ASP B 1 145 ? 19.734 17.094 10.484 1 97.44 145 ASP B O 1
ATOM 2671 N N . GLU B 1 146 ? 21.469 18.094 11.258 1 95.44 146 GLU B N 1
ATOM 2672 C CA . GLU B 1 146 ? 21.75 17.094 12.281 1 95.44 146 GLU B CA 1
ATOM 2673 C C . GLU B 1 146 ? 20.672 17.062 13.352 1 95.44 146 GLU B C 1
ATOM 2675 O O . GLU B 1 146 ? 20.469 16.047 14.016 1 95.44 146 GLU B O 1
ATOM 2680 N N . ALA B 1 147 ? 20 18.172 13.469 1 95.19 147 ALA B N 1
ATOM 2681 C CA . ALA B 1 147 ? 18.938 18.266 14.461 1 95.19 147 ALA B CA 1
ATOM 2682 C C . ALA B 1 147 ? 17.609 17.797 13.891 1 95.19 147 ALA B C 1
ATOM 2684 O O . ALA B 1 147 ? 16.594 17.781 14.586 1 95.19 147 ALA B O 1
ATOM 2685 N N . GLY B 1 148 ? 17.531 17.438 12.555 1 95.88 148 GLY B N 1
ATOM 2686 C CA . GLY B 1 148 ? 16.328 16.938 11.922 1 95.88 148 GLY B CA 1
ATOM 2687 C C . GLY B 1 148 ? 15.477 18.031 11.312 1 95.88 148 GLY B C 1
ATOM 2688 O O . GLY B 1 148 ? 14.336 17.797 10.914 1 95.88 148 GLY B O 1
ATOM 2689 N N . ARG B 1 149 ? 1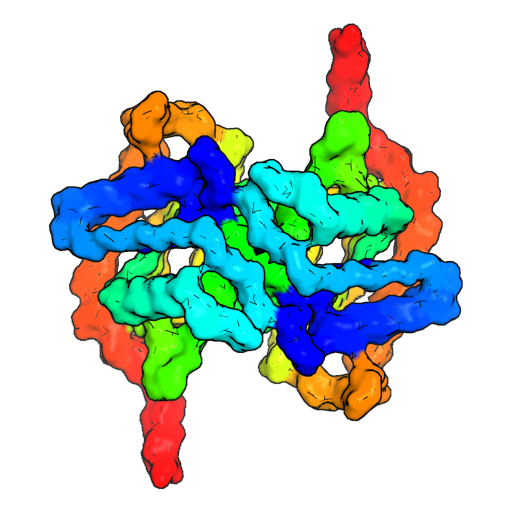6.094 19.219 11.273 1 96.75 149 ARG B N 1
ATOM 2690 C CA . ARG B 1 149 ? 15.375 20.344 10.68 1 96.75 149 ARG B CA 1
ATOM 2691 C C . ARG B 1 149 ? 15.672 20.438 9.18 1 96.75 149 ARG B C 1
ATOM 2693 O O . ARG B 1 149 ? 16.797 20.219 8.75 1 96.75 149 ARG B O 1
ATOM 2700 N N . MET B 1 150 ? 14.633 20.781 8.492 1 97.56 150 MET B N 1
ATOM 2701 C CA . MET B 1 150 ? 14.836 20.938 7.059 1 97.56 150 MET B CA 1
ATOM 2702 C C . MET B 1 150 ? 15.711 22.156 6.77 1 97.56 150 MET B C 1
ATOM 2704 O O . MET B 1 150 ? 15.516 23.219 7.359 1 97.56 150 MET B O 1
ATOM 2708 N N . LYS B 1 151 ? 16.688 21.984 5.91 1 98.06 151 LYS B N 1
ATOM 2709 C CA . LYS B 1 151 ? 17.578 23.062 5.5 1 98.06 151 LYS B CA 1
ATOM 2710 C C . LYS B 1 151 ? 16.875 24.047 4.574 1 98.06 151 LYS B C 1
ATOM 2712 O O . LYS B 1 151 ? 15.883 23.688 3.922 1 98.06 151 LYS B O 1
ATOM 2717 N N . ALA B 1 152 ? 17.469 25.312 4.609 1 97.5 152 ALA B N 1
ATOM 2718 C CA . ALA B 1 152 ? 16.953 26.281 3.645 1 97.5 152 ALA B CA 1
ATOM 2719 C C . ALA B 1 152 ? 17.156 25.797 2.213 1 97.5 152 ALA B C 1
ATOM 2721 O O . ALA B 1 152 ? 18.281 25.453 1.827 1 97.5 152 ALA B O 1
ATOM 2722 N N . SER B 1 153 ? 16.094 25.719 1.427 1 97.56 153 SER B N 1
ATOM 2723 C CA . SER B 1 153 ? 16.109 25.25 0.045 1 97.56 153 SER B CA 1
ATOM 2724 C C . SER B 1 153 ? 14.766 25.484 -0.638 1 97.56 153 SER B C 1
ATOM 2726 O O . SER B 1 153 ? 13.805 25.922 0.004 1 97.56 153 SER B O 1
ATOM 2728 N N . GLY B 1 154 ? 14.742 25.234 -1.955 1 97.81 154 GLY B N 1
ATOM 2729 C CA . GLY B 1 154 ? 13.477 25.281 -2.672 1 97.81 154 GLY B CA 1
ATOM 2730 C C . GLY B 1 154 ? 12.469 24.266 -2.162 1 97.81 154 GLY B C 1
ATOM 2731 O O . GLY B 1 154 ? 11.266 24.5 -2.215 1 97.81 154 GLY B O 1
ATOM 2732 N N . PHE B 1 155 ? 12.961 23.156 -1.712 1 98.44 155 PHE B N 1
ATOM 2733 C CA . PHE B 1 155 ? 12.07 22.156 -1.128 1 98.44 155 PHE B CA 1
ATOM 2734 C C . PHE B 1 155 ? 11.383 22.719 0.119 1 98.44 155 PHE B C 1
ATOM 2736 O O . PHE B 1 155 ? 10.172 22.562 0.288 1 98.44 155 PHE B O 1
ATOM 2743 N N . ARG B 1 156 ? 12.18 23.344 0.986 1 98.31 156 ARG B N 1
ATOM 2744 C CA . ARG B 1 156 ? 11.602 23.906 2.207 1 98.31 156 ARG B CA 1
ATOM 2745 C C . ARG B 1 156 ? 10.586 24.984 1.89 1 98.31 156 ARG B C 1
ATOM 2747 O O . ARG B 1 156 ? 9.531 25.062 2.527 1 98.31 156 ARG B O 1
ATOM 2754 N N . GLU B 1 157 ? 10.875 25.844 0.958 1 98.5 157 GLU B N 1
ATOM 2755 C CA . GLU B 1 157 ? 9.93 26.875 0.545 1 98.5 157 GLU B CA 1
ATOM 2756 C C . GLU B 1 157 ? 8.609 26.266 0.092 1 98.5 157 GLU B C 1
ATOM 2758 O O . GLU B 1 157 ? 7.535 26.766 0.438 1 98.5 157 GLU B O 1
ATOM 2763 N N . ARG B 1 158 ? 8.719 25.172 -0.674 1 98.62 158 ARG B N 1
ATOM 2764 C CA . ARG B 1 158 ? 7.527 24.484 -1.132 1 98.62 158 ARG B CA 1
ATOM 2765 C C . ARG B 1 158 ? 6.742 23.906 0.045 1 98.62 158 ARG B C 1
ATOM 2767 O O . ARG B 1 158 ? 5.512 23.953 0.06 1 98.62 158 ARG B O 1
ATOM 2774 N N . VAL B 1 159 ? 7.414 23.375 0.975 1 98.81 159 VAL B N 1
ATOM 2775 C CA . VAL B 1 159 ? 6.785 22.812 2.164 1 98.81 159 VAL B CA 1
ATOM 2776 C C . VAL B 1 159 ? 6.031 23.906 2.918 1 98.81 159 VAL B C 1
ATOM 2778 O O . VAL B 1 159 ? 4.906 23.688 3.373 1 98.81 159 VAL B O 1
ATOM 2781 N N . VAL B 1 160 ? 6.652 25.078 3.055 1 98.81 160 VAL B N 1
ATOM 2782 C CA . VAL B 1 160 ? 6.008 26.219 3.699 1 98.81 160 VAL B CA 1
ATOM 2783 C C . VAL B 1 160 ? 4.75 26.594 2.924 1 98.81 160 VAL B C 1
ATOM 2785 O O . VAL B 1 160 ? 3.688 26.812 3.518 1 98.81 160 VAL B O 1
ATOM 2788 N N . ASP B 1 161 ? 4.852 26.688 1.611 1 98.81 161 ASP B N 1
ATOM 2789 C CA . ASP B 1 161 ? 3.703 27 0.77 1 98.81 161 ASP B CA 1
ATOM 2790 C C . ASP B 1 161 ? 2.564 26.016 0.998 1 98.81 161 ASP B C 1
ATOM 2792 O O . ASP B 1 161 ? 1.403 26.406 1.121 1 98.81 161 ASP B O 1
ATOM 2796 N N . CYS B 1 162 ? 2.891 24.766 1.058 1 98.88 162 CYS B N 1
ATOM 2797 C CA . CYS B 1 162 ? 1.894 23.719 1.242 1 98.88 162 CYS B CA 1
ATOM 2798 C C . CYS B 1 162 ? 1.221 23.844 2.604 1 98.88 162 CYS B C 1
ATOM 2800 O O . CYS B 1 162 ? -0.002 23.734 2.709 1 98.88 162 CYS B O 1
ATOM 2802 N N . ALA B 1 163 ? 2.051 24.078 3.613 1 98.88 163 ALA B N 1
ATOM 2803 C CA . ALA B 1 163 ? 1.501 24.219 4.957 1 98.88 163 ALA B CA 1
ATOM 2804 C C . ALA B 1 163 ? 0.546 25.406 5.035 1 98.88 163 ALA B C 1
ATOM 2806 O O . ALA B 1 163 ? -0.538 25.312 5.617 1 98.88 163 ALA B O 1
ATOM 2807 N N . GLU B 1 164 ? 0.935 26.516 4.484 1 98.88 164 GLU B N 1
ATOM 2808 C CA . GLU B 1 164 ? 0.093 27.703 4.488 1 98.88 164 GLU B CA 1
ATOM 2809 C C . GLU B 1 164 ? -1.215 27.453 3.74 1 98.88 164 GLU B C 1
ATOM 2811 O O . GLU B 1 164 ? -2.291 27.812 4.234 1 98.88 164 GLU B O 1
ATOM 2816 N N . GLU B 1 165 ? -1.083 26.891 2.584 1 98.88 165 GLU B N 1
ATOM 2817 C CA . GLU B 1 165 ? -2.277 26.578 1.809 1 98.88 165 GLU B CA 1
ATOM 2818 C C . GLU B 1 165 ? -3.209 25.641 2.586 1 98.88 165 GLU B C 1
ATOM 2820 O O . GLU B 1 165 ? -4.422 25.859 2.619 1 98.88 165 GLU B O 1
ATOM 2825 N N . PHE B 1 166 ? -2.635 24.672 3.186 1 98.88 166 PHE B N 1
ATOM 2826 C CA . PHE B 1 166 ? -3.43 23.688 3.898 1 98.88 166 PHE B CA 1
ATOM 2827 C C . PHE B 1 166 ? -4.184 24.328 5.059 1 98.88 166 PHE B C 1
ATOM 2829 O O . PHE B 1 166 ? -5.359 24.031 5.277 1 98.88 166 PHE B O 1
ATOM 2836 N N . ALA B 1 167 ? -3.465 25.125 5.824 1 98.75 167 ALA B N 1
ATOM 2837 C CA . ALA B 1 167 ? -4.121 25.828 6.93 1 98.75 167 ALA B CA 1
ATOM 2838 C C . ALA B 1 167 ? -5.305 26.656 6.434 1 98.75 167 ALA B C 1
ATOM 2840 O O . ALA B 1 167 ? -6.395 26.594 7.004 1 98.75 167 ALA B O 1
ATOM 2841 N N . LYS B 1 168 ? -5.102 27.422 5.359 1 98.69 168 LYS B N 1
ATOM 2842 C CA . LYS B 1 168 ? -6.164 28.234 4.777 1 98.69 168 LYS B CA 1
ATOM 2843 C C . LYS B 1 168 ? -7.285 27.359 4.227 1 98.69 168 LYS B C 1
ATOM 2845 O O . LYS B 1 168 ? -8.469 27.641 4.441 1 98.69 168 LYS B O 1
ATOM 2850 N N . PHE B 1 169 ? -6.887 26.312 3.535 1 98.62 169 PHE B N 1
ATOM 2851 C CA . PHE B 1 169 ? -7.828 25.359 2.947 1 98.62 169 PHE B CA 1
ATOM 2852 C C . PHE B 1 169 ? -8.727 24.75 4.016 1 98.62 169 PHE B C 1
ATOM 2854 O O . PHE B 1 169 ? -9.945 24.688 3.85 1 98.62 169 PHE B O 1
ATOM 2861 N N . THR B 1 170 ? -8.125 24.297 5.074 1 98.5 170 THR B N 1
ATOM 2862 C CA . THR B 1 170 ? -8.859 23.672 6.176 1 98.5 170 THR B CA 1
ATOM 2863 C C . THR B 1 170 ? -9.805 24.688 6.824 1 98.5 170 THR B C 1
ATOM 2865 O O . THR B 1 170 ? -10.961 24.359 7.121 1 98.5 170 THR B O 1
ATOM 2868 N N . ALA B 1 171 ? -9.328 25.891 7.039 1 98 171 ALA B N 1
ATOM 2869 C CA . ALA B 1 171 ? -10.133 26.938 7.656 1 98 171 ALA B CA 1
ATOM 2870 C C . ALA B 1 171 ? -11.391 27.219 6.832 1 98 171 ALA B C 1
ATOM 2872 O O . ALA B 1 171 ? -12.445 27.531 7.387 1 98 171 ALA B O 1
ATOM 2873 N N . VAL B 1 172 ? -11.281 27.062 5.523 1 97.5 172 VAL B N 1
ATOM 2874 C CA . VAL B 1 172 ? -12.391 27.375 4.629 1 97.5 172 VAL B CA 1
ATOM 2875 C C . VAL B 1 172 ? -13.305 26.156 4.508 1 97.5 172 VAL B C 1
ATOM 2877 O O . VAL B 1 172 ? -14.531 26.297 4.441 1 97.5 172 VAL B O 1
ATOM 2880 N N . MET B 1 173 ? -12.812 25 4.547 1 97.62 173 MET B N 1
ATOM 2881 C CA . MET B 1 173 ? -13.555 23.781 4.234 1 97.62 173 MET B CA 1
ATOM 2882 C C . MET B 1 173 ? -14.312 23.266 5.457 1 97.62 173 MET B C 1
ATOM 2884 O O . MET B 1 173 ? -15.438 22.797 5.34 1 97.62 173 MET B O 1
ATOM 2888 N N . VAL B 1 174 ? -13.711 23.422 6.609 1 95.06 174 VAL B N 1
ATOM 2889 C CA . VAL B 1 174 ? -14.227 22.781 7.812 1 95.06 174 VAL B CA 1
ATOM 2890 C C . VAL B 1 174 ? -15.609 23.328 8.141 1 95.06 174 VAL B C 1
ATOM 2892 O O . VAL B 1 174 ? -16.547 22.578 8.391 1 95.06 174 V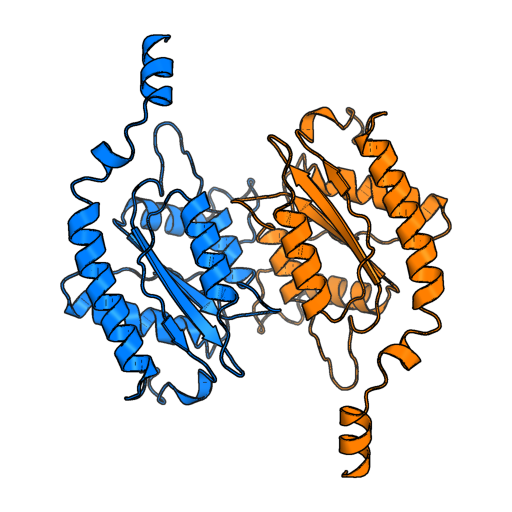AL B O 1
ATOM 2895 N N . PRO B 1 175 ? -15.859 24.641 8.039 1 96.5 175 PRO B N 1
ATOM 2896 C CA . PRO B 1 175 ? -17.172 25.188 8.391 1 96.5 175 PRO B CA 1
ATOM 2897 C C . PRO B 1 175 ? -18.266 24.734 7.438 1 96.5 175 PRO B C 1
ATOM 2899 O O . PRO B 1 175 ? -19.453 24.781 7.781 1 96.5 175 PRO B O 1
ATOM 2902 N N . VAL B 1 176 ? -17.875 24.266 6.242 1 97 176 VAL B N 1
ATOM 2903 C CA . VAL B 1 176 ? -18.906 23.938 5.258 1 97 176 VAL B CA 1
ATOM 2904 C C . VAL B 1 176 ? -18.891 22.422 4.996 1 97 176 VAL B C 1
ATOM 2906 O O . VAL B 1 176 ? -19.531 21.953 4.059 1 97 176 VAL B O 1
ATOM 2909 N N . ALA B 1 177 ? -18.188 21.656 5.781 1 96.12 177 ALA B N 1
ATOM 2910 C CA . ALA B 1 177 ? -18.016 20.234 5.566 1 96.12 177 ALA B CA 1
ATOM 2911 C C . ALA B 1 177 ? -19.359 19.5 5.566 1 96.12 177 ALA B C 1
ATOM 2913 O O . ALA B 1 177 ? -19.609 18.641 4.727 1 96.12 177 ALA B O 1
ATOM 2914 N N . GLU B 1 178 ? -20.281 19.844 6.461 1 94.19 178 GLU B N 1
ATOM 2915 C CA . GLU B 1 178 ? -21.578 19.188 6.555 1 94.19 178 GLU B CA 1
ATOM 2916 C C . GLU B 1 178 ? -22.406 19.422 5.293 1 94.19 178 GLU B C 1
ATOM 2918 O O . GLU B 1 178 ? -23.062 18.5 4.801 1 94.19 178 GLU B O 1
ATOM 2923 N N . GLN B 1 179 ? -22.344 20.641 4.867 1 94.94 179 GLN B N 1
ATOM 2924 C CA . GLN B 1 179 ? -23.062 20.969 3.646 1 94.94 179 GLN B CA 1
ATOM 2925 C C . GLN B 1 179 ? -22.516 20.219 2.447 1 94.94 179 GLN B C 1
ATOM 2927 O O . GLN B 1 179 ? -23.266 19.719 1.609 1 94.94 179 GLN B O 1
ATOM 2932 N N . LEU B 1 180 ? -21.219 20.094 2.406 1 93.75 180 LEU B N 1
ATOM 2933 C CA . LEU B 1 180 ? -20.547 19.453 1.276 1 93.75 180 LEU B CA 1
ATOM 2934 C C . LEU B 1 180 ? -20.781 17.953 1.282 1 93.75 180 LEU B C 1
ATOM 2936 O O . LEU B 1 180 ? -20.781 17.312 0.225 1 93.75 180 LEU B O 1
ATOM 2940 N N . THR B 1 181 ? -21.047 17.391 2.428 1 93.56 181 THR B N 1
ATOM 2941 C CA . THR B 1 181 ? -21.125 15.93 2.525 1 93.56 181 THR B CA 1
ATOM 2942 C C . THR B 1 181 ? -22.578 15.484 2.637 1 93.56 181 THR B C 1
ATOM 2944 O O . THR B 1 181 ? -22.859 14.289 2.799 1 93.56 181 THR B O 1
ATOM 2947 N N . ASP B 1 182 ? -23.5 16.484 2.588 1 92.94 182 ASP B N 1
ATOM 2948 C CA . ASP B 1 182 ? -24.922 16.172 2.555 1 92.94 182 ASP B CA 1
ATOM 2949 C C . ASP B 1 182 ? -25.312 15.57 1.206 1 92.94 182 ASP B C 1
ATOM 2951 O O . ASP B 1 182 ? -25.375 16.281 0.2 1 92.94 182 ASP B O 1
ATOM 2955 N N . ARG B 1 183 ? -25.688 14.336 1.213 1 89.25 183 ARG B N 1
ATOM 2956 C CA . ARG B 1 183 ? -25.906 13.625 -0.046 1 89.25 183 ARG B CA 1
ATOM 2957 C C . ARG B 1 183 ? -27.391 13.367 -0.289 1 89.25 183 ARG B C 1
ATOM 2959 O O . ARG B 1 183 ? -28.109 12.984 0.629 1 89.25 183 ARG B O 1
ATOM 2966 N N . PHE B 1 184 ? -27.719 13.539 -1.475 1 93.69 184 PHE B N 1
ATOM 2967 C CA . PHE B 1 184 ? -29.078 13.281 -1.926 1 93.69 184 PHE B CA 1
ATOM 2968 C C . PHE B 1 184 ? -29.484 11.844 -1.628 1 93.69 184 PHE B C 1
ATOM 2970 O O . PHE B 1 184 ? -30.547 11.602 -1.056 1 93.69 184 PHE B O 1
ATOM 2977 N N . SER B 1 185 ? -28.672 10.914 -2.043 1 89.75 185 SER B N 1
ATOM 2978 C CA . SER B 1 185 ? -28.984 9.5 -1.883 1 89.75 185 SER B CA 1
ATOM 2979 C C . SER B 1 185 ? -29.219 9.141 -0.419 1 89.75 185 SER B C 1
ATOM 2981 O O . SER B 1 185 ? -30.078 8.32 -0.106 1 89.75 185 SER B O 1
ATOM 2983 N N . GLU B 1 186 ? -28.438 9.734 0.464 1 85.31 186 GLU B N 1
ATOM 2984 C CA . GLU B 1 186 ? -28.594 9.461 1.89 1 85.31 186 GLU B CA 1
ATOM 2985 C C . GLU B 1 186 ? -29.891 10.07 2.432 1 85.31 186 GLU B C 1
ATOM 2987 O O . GLU B 1 186 ? -30.531 9.492 3.312 1 85.31 186 GLU B O 1
ATOM 2992 N N . ARG B 1 187 ? -30.266 11.195 1.958 1 90.5 187 ARG B N 1
ATOM 2993 C CA . ARG B 1 187 ? -31.531 11.805 2.348 1 90.5 187 ARG B CA 1
ATOM 2994 C C . ARG B 1 187 ? -32.719 10.945 1.895 1 90.5 187 ARG B C 1
ATOM 2996 O O . ARG B 1 187 ? -33.688 10.781 2.633 1 90.5 187 ARG B O 1
ATOM 3003 N N . GLN B 1 188 ? -32.562 10.414 0.74 1 91.19 188 GLN B N 1
ATOM 3004 C CA . GLN B 1 188 ? -33.594 9.547 0.216 1 91.19 188 GLN B CA 1
ATOM 3005 C C . GLN B 1 188 ? -33.75 8.281 1.056 1 91.19 188 GLN B C 1
ATOM 3007 O O . GLN B 1 188 ? -34.844 7.82 1.313 1 91.19 188 GLN B O 1
ATOM 3012 N N . GLU B 1 189 ? -32.656 7.688 1.4 1 86.5 189 GLU B N 1
ATOM 3013 C CA . GLU B 1 189 ? -32.656 6.48 2.221 1 86.5 189 GLU B CA 1
ATOM 3014 C C . GLU B 1 189 ? -33.281 6.738 3.582 1 86.5 189 GLU B C 1
ATOM 3016 O O . GLU B 1 189 ? -34.062 5.906 4.082 1 86.5 189 GLU B O 1
ATOM 3021 N N . LYS B 1 190 ? -33.031 7.887 4.184 1 84.75 190 LYS B N 1
ATOM 3022 C CA . LYS B 1 190 ? -33.625 8.258 5.469 1 84.75 190 LYS B CA 1
ATOM 3023 C C . LYS B 1 190 ? -35.125 8.5 5.348 1 84.75 190 LYS B C 1
ATOM 3025 O O . LYS B 1 190 ? -35.875 8.18 6.262 1 84.75 190 LYS B O 1
ATOM 3030 N N . ALA B 1 191 ? -35.469 8.938 4.262 1 87.69 191 ALA B N 1
ATOM 3031 C CA . ALA B 1 191 ? -36.906 9.219 4.023 1 87.69 191 ALA B CA 1
ATOM 3032 C C . ALA B 1 191 ? -37.688 7.93 3.834 1 87.69 191 ALA B C 1
ATOM 3034 O O . ALA B 1 191 ? -38.875 7.875 4.145 1 87.69 191 ALA B O 1
ATOM 3035 N N . ARG B 1 192 ? -37.094 6.922 3.434 1 83.19 192 ARG B N 1
ATOM 3036 C CA . ARG B 1 192 ? -37.75 5.641 3.217 1 83.19 192 ARG B CA 1
ATOM 3037 C C . ARG B 1 192 ? -37.844 4.844 4.516 1 83.19 192 ARG B C 1
ATOM 3039 O O . ARG B 1 192 ? -38.625 3.918 4.629 1 83.19 192 ARG B O 1
ATOM 3046 N N . GLU B 1 193 ? -37.031 5.059 5.512 1 76.69 193 GLU B N 1
ATOM 3047 C CA . GLU B 1 193 ? -37.062 4.402 6.812 1 76.69 193 GLU B CA 1
ATOM 3048 C C . GLU B 1 193 ? -38.094 5.027 7.727 1 76.69 193 GLU B C 1
ATOM 3050 O O . GLU B 1 193 ? -38.75 4.328 8.5 1 76.69 193 GLU B O 1
#

Radius of gyration: 22.02 Å; Cα contacts (8 Å, |Δi|>4): 704; chains: 2; bounding box: 74×59×43 Å

Nearest PDB structures (foldseek):
  2q62-assembly1_D  TM=9.893E-01  e=3.805E-26  Sinorhizobium meliloti
  2q62-assembly2_F  TM=9.895E-01  e=1.902E-25  Sinorhizobium meliloti
  7ple-assembly1_B  TM=9.854E-01  e=1.766E-24  Paracoccus denitrificans PD1222
  7ple-assembly1_D  TM=9.836E-01  e=1.660E-24  Paracoccus denitrificans PD1222
  7ple-assembly1_A  TM=9.846E-01  e=7.331E-24  Paracoccus denitrificans PD1222

Organism: Phaeodactylum tricornutum (strain CCAP 1055/1) (NCBI:txid556484)

Secondary structure (DSSP, 8-state):
-EE----TT-HHHHHHHHHHHHHHHTT--------TTPPPP-GGGTT-HHHHHHHHHHHH-SEEEEEEE-BTTB--HHHHHHHHTS-S-BTTB-TTTT-EEEEEEE-SSS---HHHHHHHHHHHHTT--B-S--EEETTGGGSB-TTSPBPSSHHHHHHHHHHHHHHHHHHHHGGGHHHHT--HHHHHHHHH-/-EE----TT-HHHHHHHHHHHHHHHTT--------TTPPPP-GGGTT-HHHHHHHHHHHH-SEEEEEEE-BTTB--HHHHHHHHTS-S-BTTB-TTTT-EEEEEEE-SSS---HHHHHHHHHHHHTT--B-S--EEETTGGGSB-TTSPBPSSHHHHHHHHHHHHHHHHHHHHGGGHHHHH--HHHHHHHHH-

Solvent-accessible surface area (backbone atoms only — not comparable to full-atom values): 20649 Å² total; per-residue (Å²): 62,41,41,16,57,65,47,91,87,28,64,20,44,34,49,39,50,50,49,42,52,53,35,37,75,72,69,46,90,74,62,74,60,76,64,78,81,46,71,60,65,34,79,92,50,62,80,37,66,55,49,46,50,52,48,52,51,45,60,71,44,66,55,43,41,43,22,24,30,53,44,68,72,22,55,24,23,55,33,42,28,57,55,69,66,51,56,70,60,56,89,91,42,46,58,38,57,46,22,30,32,38,44,27,26,30,27,78,49,72,79,64,60,49,25,37,51,50,45,53,51,37,30,52,59,49,41,18,58,59,51,86,60,64,37,61,35,46,36,37,84,74,42,43,49,94,87,48,44,72,42,96,48,75,61,46,53,45,46,51,51,35,41,54,49,41,54,54,48,39,66,62,42,53,84,44,23,67,70,72,66,60,48,67,70,60,52,51,56,59,70,72,106,61,40,41,17,56,66,48,91,87,27,62,19,42,33,51,39,50,51,49,43,51,53,35,39,75,72,70,47,91,74,62,74,59,74,64,80,83,44,71,58,65,35,80,91,50,63,79,38,64,54,48,46,50,51,49,50,51,45,60,71,45,68,53,43,40,42,20,24,30,54,43,66,74,22,56,24,23,54,34,42,28,57,55,67,65,52,58,70,60,54,89,92,42,46,57,37,57,45,23,30,33,38,43,27,27,30,28,78,49,72,80,66,60,48,24,37,53,49,47,52,52,38,31,52,60,48,42,18,58,60,52,87,61,64,37,63,33,44,35,36,85,73,43,44,48,95,88,48,45,73,41,96,47,74,62,45,52,45,45,51,52,36,42,53,47,41,54,53,49,40,67,61,40,55,84,44,22,67,68,72,65,61,48,67,69,59,52,52,55,59,69,72,105